Protein AF-A0A382KQ24-F1 (afdb_monomer)

Structure (mmCIF, N/CA/C/O backbone):
data_AF-A0A382KQ24-F1
#
_entry.id   AF-A0A382KQ24-F1
#
loop_
_atom_site.group_PDB
_atom_site.id
_atom_site.type_symbol
_atom_site.label_atom_id
_atom_site.label_alt_id
_atom_site.label_comp_id
_atom_site.label_asym_id
_atom_site.label_entity_id
_atom_site.label_seq_id
_atom_site.pdbx_PDB_ins_code
_atom_site.Cartn_x
_atom_site.Cartn_y
_atom_site.Cartn_z
_atom_site.occupancy
_atom_site.B_iso_or_equiv
_atom_site.auth_seq_id
_atom_site.auth_comp_id
_atom_site.auth_asym_id
_atom_site.auth_atom_id
_atom_site.pdbx_PDB_model_num
ATOM 1 N N . PRO A 1 1 ? -11.107 35.265 -24.678 1.00 58.62 1 PRO A N 1
ATOM 2 C CA . PRO A 1 1 ? -10.772 35.090 -23.239 1.00 58.62 1 PRO A CA 1
ATOM 3 C C . PRO A 1 1 ? -10.501 36.467 -22.625 1.00 58.62 1 PRO A C 1
ATOM 5 O O . PRO A 1 1 ? -10.054 37.358 -23.346 1.00 58.62 1 PRO A O 1
ATOM 8 N N . THR A 1 2 ? -10.841 36.656 -21.350 1.00 65.75 2 THR A N 1
ATOM 9 C CA . THR A 1 2 ? -10.793 37.958 -20.666 1.00 65.75 2 THR A CA 1
ATOM 10 C C . THR A 1 2 ? -10.089 37.822 -19.321 1.00 65.75 2 THR A C 1
ATOM 12 O O . THR A 1 2 ? -10.381 36.883 -18.582 1.00 65.75 2 THR A O 1
ATOM 15 N N . SER A 1 3 ? -9.205 38.760 -18.987 1.00 78.75 3 SER A N 1
ATOM 16 C CA . SER A 1 3 ? -8.550 38.836 -17.676 1.00 78.75 3 SER A CA 1
ATOM 17 C C . SER A 1 3 ? -8.818 40.196 -17.044 1.00 78.75 3 SER A C 1
ATOM 19 O O . SER A 1 3 ? -8.683 41.223 -17.707 1.00 78.75 3 SER A O 1
ATOM 21 N N . THR A 1 4 ? -9.192 40.208 -15.768 1.00 87.94 4 THR A N 1
ATOM 22 C CA . THR A 1 4 ? -9.383 41.440 -14.994 1.00 87.94 4 THR A CA 1
ATOM 23 C C . THR A 1 4 ? -8.067 41.818 -14.321 1.00 87.94 4 THR A C 1
ATOM 25 O O . THR A 1 4 ? -7.441 40.986 -13.667 1.00 87.94 4 THR A O 1
ATOM 28 N N . LEU A 1 5 ? -7.638 43.061 -14.512 1.00 88.69 5 LEU A N 1
ATOM 29 C CA . LEU A 1 5 ? -6.413 43.637 -13.972 1.00 88.69 5 LEU A CA 1
ATOM 30 C C . LEU A 1 5 ? -6.705 44.330 -12.641 1.00 88.69 5 LEU A C 1
ATOM 32 O O . LEU A 1 5 ? -7.705 45.039 -12.506 1.00 88.69 5 LEU A O 1
ATOM 36 N N . THR A 1 6 ? -5.787 44.186 -11.691 1.00 89.69 6 THR A N 1
ATOM 37 C CA . THR A 1 6 ? -5.736 45.022 -10.486 1.00 89.69 6 THR A CA 1
ATOM 38 C C . THR A 1 6 ? -4.812 46.216 -10.710 1.00 89.69 6 THR A C 1
ATOM 40 O O . THR A 1 6 ? -3.960 46.208 -11.602 1.00 89.69 6 THR A O 1
ATOM 43 N N . GLN A 1 7 ? -4.953 47.272 -9.917 1.00 92.06 7 GLN A N 1
ATOM 44 C CA . GLN A 1 7 ? -4.050 48.413 -9.973 1.00 92.06 7 GLN A CA 1
ATOM 45 C C . GLN A 1 7 ? -2.607 47.964 -9.678 1.00 92.06 7 GLN A C 1
ATOM 47 O O . GLN A 1 7 ? -2.323 47.339 -8.657 1.00 92.06 7 GLN A O 1
ATOM 52 N N . GLY A 1 8 ? -1.674 48.319 -10.562 1.00 90.38 8 GLY A N 1
ATOM 53 C CA . GLY A 1 8 ? -0.281 47.878 -10.504 1.00 90.38 8 GLY A CA 1
ATOM 54 C C . GLY A 1 8 ? 0.103 46.938 -11.646 1.00 90.38 8 GLY A C 1
ATOM 55 O O . GLY A 1 8 ? -0.524 46.919 -12.705 1.00 90.38 8 GLY A O 1
ATOM 56 N N . TRP A 1 9 ? 1.188 46.186 -11.457 1.00 89.44 9 TRP A N 1
ATOM 57 C CA . TRP A 1 9 ? 1.704 45.249 -12.457 1.00 89.44 9 TRP A CA 1
ATOM 58 C C . TRP A 1 9 ? 0.938 43.928 -12.440 1.00 89.44 9 TRP A C 1
ATOM 60 O O . TRP A 1 9 ? 0.860 43.268 -11.409 1.00 89.44 9 TRP A O 1
ATOM 70 N N . ASN A 1 10 ? 0.448 43.521 -13.609 1.00 89.06 10 ASN A N 1
ATOM 71 C CA . ASN A 1 10 ? -0.292 42.282 -13.813 1.00 89.06 10 ASN A CA 1
ATOM 72 C C . ASN A 1 10 ? 0.434 41.418 -14.840 1.00 89.06 10 ASN A C 1
ATOM 74 O O . ASN A 1 10 ? 0.777 41.906 -15.920 1.00 89.06 10 ASN A O 1
ATOM 78 N N . LEU A 1 11 ? 0.643 40.144 -14.509 1.00 87.94 11 LEU A N 1
ATOM 79 C CA . LEU A 1 11 ? 1.122 39.139 -15.452 1.00 87.94 11 LEU A CA 1
ATOM 80 C C . LEU A 1 11 ? -0.076 38.506 -16.145 1.00 87.94 11 LEU A C 1
ATOM 82 O O . LEU A 1 11 ? -0.930 37.907 -15.494 1.00 87.94 11 LEU A O 1
ATOM 86 N N . ILE A 1 12 ? -0.109 38.613 -17.466 1.00 84.00 12 ILE A N 1
ATOM 87 C CA . ILE A 1 12 ? -1.160 38.046 -18.298 1.00 84.00 12 ILE A CA 1
ATOM 88 C C . ILE A 1 12 ? -0.569 36.879 -19.070 1.00 84.00 12 ILE A C 1
ATOM 90 O O . ILE A 1 12 ? 0.352 37.044 -19.871 1.00 84.00 12 ILE A O 1
ATOM 94 N N . GLY A 1 13 ? -1.092 35.683 -18.804 1.00 71.31 13 GLY A N 1
ATOM 95 C CA . GLY A 1 13 ? -0.809 34.512 -19.625 1.00 71.31 13 GLY A CA 1
ATOM 96 C C . GLY A 1 13 ? -1.414 34.707 -21.010 1.00 71.31 13 GLY A C 1
ATOM 97 O O . GLY A 1 13 ? -2.554 35.157 -21.116 1.00 71.31 13 GLY A O 1
ATOM 98 N N . ASN A 1 14 ? -0.658 34.391 -22.062 1.00 66.62 14 ASN A N 1
ATOM 99 C CA . ASN A 1 14 ? -1.148 34.444 -23.434 1.00 66.62 14 ASN A CA 1
ATOM 100 C C . ASN A 1 14 ? -1.607 33.040 -23.872 1.00 66.62 14 ASN A C 1
ATOM 102 O O . ASN A 1 14 ? -0.752 32.206 -24.162 1.00 66.62 14 ASN A O 1
ATOM 106 N N . PRO A 1 15 ? -2.920 32.750 -23.945 1.00 54.88 15 PRO A N 1
ATOM 107 C CA . PRO A 1 15 ? -3.416 31.451 -24.386 1.00 54.88 15 PRO A CA 1
ATOM 108 C C . PRO A 1 15 ? -3.435 31.301 -25.920 1.00 54.88 15 PRO A C 1
ATOM 110 O O . PRO A 1 15 ? -4.036 30.362 -26.433 1.00 54.88 15 PRO A O 1
ATOM 113 N N . LEU A 1 16 ? -2.847 32.239 -26.672 1.00 61.38 16 LEU A N 1
ATOM 114 C CA . LEU A 1 16 ? -2.856 32.223 -28.134 1.00 61.38 16 LEU A CA 1
ATOM 115 C C . LEU A 1 16 ? -1.800 31.282 -28.716 1.00 61.38 16 LEU A C 1
ATOM 117 O O . LEU A 1 16 ? -0.652 31.262 -28.276 1.00 61.38 16 LEU A O 1
ATOM 121 N N . VAL A 1 17 ? -2.196 30.573 -29.775 1.00 60.62 17 VAL A N 1
ATOM 122 C CA . VAL A 1 17 ? -1.351 29.666 -30.573 1.00 60.62 17 VAL A CA 1
ATOM 123 C C . VAL A 1 17 ? -0.682 30.356 -31.771 1.00 60.62 17 VAL A C 1
ATOM 125 O O . VAL A 1 17 ? 0.106 29.738 -32.479 1.00 60.62 17 VAL A O 1
ATOM 128 N N . THR A 1 18 ? -0.957 31.647 -31.989 1.00 65.00 18 THR A N 1
ATOM 129 C CA . THR A 1 18 ? -0.321 32.482 -33.022 1.00 65.00 18 THR A CA 1
ATOM 130 C C . THR A 1 18 ? 0.122 33.831 -32.444 1.00 65.00 18 THR A C 1
ATOM 132 O O . THR A 1 18 ? -0.554 34.344 -31.547 1.00 65.00 18 THR A O 1
ATOM 135 N N . PRO A 1 19 ? 1.216 34.437 -32.948 1.00 73.44 19 PRO A N 1
ATOM 136 C CA . PRO A 1 19 ? 1.608 35.791 -32.567 1.00 73.44 19 PRO A CA 1
ATOM 137 C C . PRO A 1 19 ? 0.519 36.819 -32.893 1.00 73.44 19 PRO A C 1
ATOM 139 O O . PRO A 1 19 ? -0.165 36.694 -33.912 1.00 73.44 19 PRO A O 1
ATOM 142 N N . ILE A 1 20 ? 0.359 37.832 -32.040 1.00 77.81 20 ILE A N 1
ATOM 143 C CA . ILE A 1 20 ? -0.585 38.934 -32.274 1.00 77.81 20 ILE A CA 1
ATOM 144 C C . ILE A 1 20 ? 0.048 40.303 -32.034 1.00 77.81 20 ILE A C 1
ATOM 146 O O . ILE A 1 20 ? 0.852 40.502 -31.120 1.00 77.81 20 ILE A O 1
ATOM 150 N N . GLU A 1 21 ? -0.378 41.289 -32.821 1.00 82.75 21 GLU A N 1
ATOM 151 C CA . GLU A 1 21 ? -0.028 42.687 -32.580 1.00 82.75 21 GLU A CA 1
ATOM 152 C C . GLU A 1 21 ? -0.764 43.222 -31.347 1.00 82.75 21 GLU A C 1
ATOM 154 O O . GLU A 1 21 ? -1.967 43.010 -31.187 1.00 82.75 21 GLU A O 1
ATOM 159 N N . ILE A 1 22 ? -0.085 44.007 -30.511 1.00 82.50 22 ILE A N 1
ATOM 160 C CA . ILE A 1 22 ? -0.673 44.563 -29.278 1.00 82.50 22 ILE A CA 1
ATOM 161 C C . ILE A 1 22 ? -1.909 45.428 -29.552 1.00 82.50 22 ILE A C 1
ATOM 163 O O . ILE A 1 22 ? -2.849 45.446 -28.762 1.00 82.50 22 ILE A O 1
ATOM 167 N N . ASN A 1 23 ? -1.954 46.112 -30.696 1.00 82.00 23 ASN A N 1
ATOM 168 C CA . ASN A 1 23 ? -3.099 46.944 -31.069 1.00 82.00 23 ASN A CA 1
ATOM 169 C C . ASN A 1 23 ? -4.374 46.135 -31.377 1.00 82.00 23 ASN A C 1
ATOM 171 O O . ASN A 1 23 ? -5.440 46.733 -31.500 1.00 82.00 23 ASN A O 1
ATOM 175 N N . SER A 1 24 ? -4.282 44.805 -31.489 1.00 80.75 24 SER A N 1
ATOM 176 C CA . SER A 1 24 ? -5.444 43.914 -31.616 1.00 80.75 24 SER A CA 1
ATOM 177 C C . SER A 1 24 ? -6.127 43.606 -30.275 1.00 80.75 24 SER A C 1
ATOM 179 O O . SER A 1 24 ? -7.242 43.082 -30.259 1.00 80.75 24 SER A O 1
ATOM 181 N N . LEU A 1 25 ? -5.484 43.953 -29.153 1.00 85.50 25 LEU A N 1
ATOM 182 C CA . LEU A 1 25 ? -6.036 43.788 -27.812 1.00 85.50 25 LEU A CA 1
ATOM 183 C C . LEU A 1 25 ? -7.123 44.832 -27.543 1.00 85.50 25 LEU A C 1
ATOM 185 O O . LEU A 1 25 ? -6.982 46.016 -27.863 1.00 85.50 25 LEU A O 1
ATOM 189 N N . ILE A 1 26 ? -8.197 44.380 -26.903 1.00 88.69 26 ILE A N 1
ATOM 190 C CA . ILE A 1 26 ? -9.350 45.190 -26.528 1.00 88.69 26 ILE A CA 1
ATOM 191 C C . ILE A 1 26 ? -9.320 45.388 -25.015 1.00 88.69 26 ILE A C 1
ATOM 193 O O . ILE A 1 26 ? -9.392 44.421 -24.250 1.00 88.69 26 ILE A O 1
ATOM 197 N N . ILE A 1 27 ? -9.255 46.650 -24.595 1.00 90.19 27 ILE A N 1
ATOM 198 C CA . ILE A 1 27 ? -9.293 47.053 -23.190 1.00 90.19 27 ILE A CA 1
ATOM 199 C C . ILE A 1 27 ? -10.706 47.509 -22.846 1.00 90.19 27 ILE A C 1
ATOM 201 O O . ILE A 1 27 ? -11.262 48.373 -23.527 1.00 90.19 27 ILE A O 1
ATOM 205 N N . ARG A 1 28 ? -11.290 46.950 -21.786 1.00 91.44 28 ARG A N 1
ATOM 206 C CA . ARG A 1 28 ? -12.588 47.369 -21.259 1.00 91.44 28 ARG A CA 1
ATOM 207 C C . ARG A 1 28 ? -12.410 48.038 -19.901 1.00 91.44 28 ARG A C 1
ATOM 209 O O . ARG A 1 28 ? -11.874 47.434 -18.981 1.00 91.44 28 ARG A O 1
ATOM 216 N N . TYR A 1 29 ? -12.865 49.281 -19.781 1.00 90.38 29 TYR A N 1
ATOM 217 C CA . TYR A 1 29 ? -12.853 50.037 -18.526 1.00 90.38 29 TYR A CA 1
ATOM 218 C C . TYR A 1 29 ? -14.052 50.986 -18.485 1.00 90.38 29 TYR A C 1
ATOM 220 O O . TYR A 1 29 ? -14.336 51.654 -19.479 1.00 90.38 29 TYR A O 1
ATOM 228 N N . ASP A 1 30 ? -14.774 51.013 -17.361 1.00 88.69 30 ASP A N 1
ATOM 229 C CA . ASP A 1 30 ? -15.980 51.836 -17.156 1.00 88.69 30 ASP A CA 1
ATOM 230 C C . ASP A 1 30 ? -17.008 51.712 -18.306 1.00 88.69 30 ASP A C 1
ATOM 232 O O . ASP A 1 30 ? -17.470 52.688 -18.897 1.00 88.69 30 ASP A O 1
ATOM 236 N N . ASN A 1 31 ? -17.316 50.467 -18.695 1.00 84.31 31 ASN A N 1
ATOM 237 C CA . ASN A 1 31 ? -18.192 50.106 -19.821 1.00 84.31 31 ASN A CA 1
ATOM 238 C C . ASN A 1 31 ? -17.765 50.620 -21.215 1.00 84.31 31 ASN A C 1
ATOM 240 O O . ASN A 1 31 ? -18.529 50.476 -22.175 1.00 84.31 31 ASN A O 1
ATOM 244 N N . MET A 1 32 ? -16.560 51.170 -21.369 1.00 86.81 32 MET A N 1
ATOM 245 C CA . MET A 1 32 ? -15.999 51.545 -22.669 1.00 86.81 32 MET A CA 1
ATOM 246 C C . MET A 1 32 ? -15.099 50.440 -23.216 1.00 86.81 32 MET A C 1
ATOM 248 O O . MET A 1 32 ? -14.331 49.849 -22.464 1.00 86.81 32 MET A O 1
ATOM 252 N N . TYR A 1 33 ? -15.155 50.209 -24.529 1.00 89.56 33 TYR A N 1
ATOM 253 C CA . TYR A 1 33 ? -14.202 49.366 -25.254 1.00 89.56 33 TYR A CA 1
ATOM 254 C C . TYR A 1 33 ? -13.193 50.262 -25.965 1.00 89.56 33 TYR A C 1
ATOM 256 O O . TYR A 1 33 ? -13.582 51.126 -26.751 1.00 89.56 33 TYR A O 1
ATOM 264 N N . LEU A 1 34 ? -11.914 50.061 -25.674 1.00 88.69 34 LEU A N 1
ATOM 265 C CA . LEU A 1 34 ? -10.810 50.894 -26.128 1.00 88.69 34 LEU A CA 1
ATOM 266 C C . LEU A 1 34 ? -9.775 50.030 -26.844 1.00 88.69 34 LEU A C 1
ATOM 268 O O . LEU A 1 34 ? -9.496 48.902 -26.428 1.00 88.69 34 LEU A O 1
ATOM 272 N N . SER A 1 35 ? -9.161 50.580 -27.890 1.00 89.44 35 SER A N 1
ATOM 273 C CA . SER A 1 35 ? -7.909 50.021 -28.399 1.00 89.44 35 SER A CA 1
ATOM 274 C C . SER A 1 35 ? -6.790 50.205 -27.371 1.00 89.44 35 SER A C 1
ATOM 276 O O . SER A 1 35 ? -6.832 51.130 -26.551 1.00 89.44 35 SER A O 1
ATOM 278 N N . TRP A 1 36 ? -5.749 49.370 -27.449 1.00 88.81 36 TRP A N 1
ATOM 279 C CA . TRP A 1 36 ? -4.569 49.497 -26.585 1.00 88.81 36 TRP A CA 1
ATOM 280 C C . TRP A 1 36 ? -4.033 50.934 -26.535 1.00 88.81 36 TRP A C 1
ATOM 282 O O . TRP A 1 36 ? -3.805 51.488 -25.463 1.00 88.81 36 TRP A O 1
ATOM 292 N N . ARG A 1 37 ? -3.912 51.569 -27.706 1.00 88.06 37 ARG A N 1
ATOM 293 C CA . ARG A 1 37 ? -3.367 52.921 -27.842 1.00 88.06 37 ARG A CA 1
ATOM 294 C C . ARG A 1 37 ? -4.251 54.003 -27.221 1.00 88.06 37 ARG A C 1
ATOM 296 O O . ARG A 1 37 ? -3.740 54.977 -26.675 1.00 88.06 37 ARG A O 1
ATOM 303 N N . GLU A 1 38 ? -5.571 53.868 -27.306 1.00 89.56 38 GLU A N 1
ATOM 304 C CA . GLU A 1 38 ? -6.491 54.805 -26.649 1.00 89.56 38 GLU A CA 1
ATOM 305 C C . GLU A 1 38 ? -6.408 54.668 -25.127 1.00 89.56 38 GLU A C 1
ATOM 307 O O . GLU A 1 38 ? -6.327 55.675 -24.418 1.00 89.56 38 GLU A O 1
ATOM 312 N N . ALA A 1 39 ? -6.355 53.426 -24.639 1.00 89.25 39 ALA A N 1
ATOM 313 C CA . ALA A 1 39 ? -6.216 53.125 -23.223 1.00 89.25 39 ALA A CA 1
ATOM 314 C C . ALA A 1 39 ? -4.863 53.590 -22.655 1.00 89.25 39 ALA A C 1
ATOM 316 O O . ALA A 1 39 ? -4.829 54.080 -21.527 1.00 89.25 39 ALA A O 1
ATOM 317 N N . SER A 1 40 ? -3.768 53.504 -23.417 1.00 91.12 40 SER A N 1
ATOM 318 C CA . SER A 1 40 ? -2.445 53.943 -22.964 1.00 91.12 40 SER A CA 1
ATOM 319 C C . SER A 1 40 ? -2.171 55.429 -23.181 1.00 91.12 40 SER A C 1
ATOM 321 O O . SER A 1 40 ? -1.941 56.170 -22.227 1.00 91.12 40 SER A O 1
ATOM 323 N N . ASP A 1 41 ? -2.191 55.885 -24.433 1.00 84.50 41 ASP A N 1
ATOM 324 C CA . ASP A 1 41 ? -1.612 57.172 -24.827 1.00 84.50 41 ASP A CA 1
ATOM 325 C C . ASP A 1 41 ? -2.569 58.331 -24.541 1.00 84.50 41 ASP A C 1
ATOM 327 O O . ASP A 1 41 ? -2.134 59.458 -24.303 1.00 84.50 41 ASP A O 1
ATOM 331 N N . SER A 1 42 ? -3.876 58.063 -24.608 1.00 83.44 42 SER A N 1
ATOM 332 C CA . SER A 1 42 ? -4.910 59.101 -24.531 1.00 83.44 42 SER A CA 1
ATOM 333 C C . SER A 1 42 ? -5.563 59.186 -23.156 1.00 83.44 42 SER A C 1
ATOM 335 O O . SER A 1 42 ? -5.866 60.287 -22.699 1.00 83.44 42 SER A O 1
ATOM 337 N N . LEU A 1 43 ? -5.784 58.043 -22.500 1.00 86.62 43 LEU A N 1
ATOM 338 C CA . LEU A 1 43 ? -6.533 57.970 -21.243 1.00 86.62 43 LEU A CA 1
ATOM 339 C C . LEU A 1 43 ? -5.686 57.550 -20.034 1.00 86.62 43 LEU A C 1
ATOM 341 O O . LEU A 1 43 ? -6.138 57.732 -18.907 1.00 86.62 43 LEU A O 1
ATOM 345 N N . GLY A 1 44 ? -4.467 57.039 -20.241 1.00 90.25 44 GLY A N 1
ATOM 346 C CA . GLY A 1 44 ? -3.559 56.663 -19.152 1.00 90.25 44 GLY A CA 1
ATOM 347 C C . GLY A 1 44 ? -4.111 55.564 -18.238 1.00 90.25 44 GLY A C 1
ATOM 348 O O . GLY A 1 44 ? -3.841 55.570 -17.042 1.00 90.25 44 GLY A O 1
ATOM 349 N N . ILE A 1 45 ? -4.912 54.651 -18.787 1.00 92.31 45 ILE A N 1
ATOM 350 C CA . ILE A 1 45 ? -5.543 53.539 -18.064 1.00 92.31 45 ILE A CA 1
ATOM 351 C C . ILE A 1 45 ? -4.542 52.394 -17.873 1.00 92.31 45 ILE A C 1
ATOM 353 O O . ILE A 1 45 ? -4.502 51.781 -16.808 1.00 92.31 45 ILE A O 1
ATOM 357 N N . ILE A 1 46 ? -3.683 52.156 -18.869 1.00 93.25 46 ILE A N 1
ATOM 358 C CA . ILE A 1 46 ? -2.626 51.135 -18.841 1.00 93.25 46 ILE A CA 1
ATOM 359 C C . ILE A 1 46 ? -1.271 51.699 -19.286 1.00 93.25 46 ILE A C 1
ATOM 361 O O . ILE A 1 46 ? -1.193 52.761 -19.907 1.00 93.25 46 ILE A O 1
ATOM 365 N N . SER A 1 47 ? -0.183 50.982 -18.993 1.00 91.75 47 SER A N 1
ATOM 366 C CA . SER A 1 47 ? 1.151 51.304 -19.514 1.00 91.75 47 SER A CA 1
ATOM 367 C C . SER A 1 47 ? 1.210 51.221 -21.046 1.00 91.75 47 SER A C 1
ATOM 369 O O . SER A 1 47 ? 0.666 50.277 -21.617 1.00 91.75 47 SER A O 1
ATOM 371 N N . PRO A 1 48 ? 1.947 52.126 -21.717 1.00 86.62 48 PRO A N 1
ATOM 372 C CA . PRO A 1 48 ? 2.015 52.179 -23.180 1.00 86.62 48 PRO A CA 1
ATOM 373 C C . PRO A 1 48 ? 2.686 50.974 -23.824 1.00 86.62 48 PRO A C 1
ATOM 375 O O . PRO A 1 48 ? 2.321 50.592 -24.934 1.00 86.62 48 PRO A O 1
ATOM 378 N N . THR A 1 49 ? 3.637 50.349 -23.137 1.00 88.50 49 THR A N 1
ATOM 379 C CA . THR A 1 49 ? 4.367 49.199 -23.667 1.00 88.50 49 THR A CA 1
ATOM 380 C C . THR A 1 49 ? 4.288 48.050 -22.668 1.00 88.50 49 THR A C 1
ATOM 382 O O . THR A 1 49 ? 4.718 48.236 -21.526 1.00 88.50 49 THR A O 1
ATOM 385 N N . PRO A 1 50 ? 3.740 46.886 -23.056 1.00 88.75 50 PRO A N 1
ATOM 386 C CA . PRO A 1 50 ? 3.813 45.698 -22.228 1.00 88.75 50 PRO A CA 1
ATOM 387 C C . PRO A 1 50 ? 5.244 45.167 -22.204 1.00 88.75 50 PRO A C 1
ATOM 389 O O . PRO A 1 50 ? 6.030 45.388 -23.131 1.00 88.75 50 PRO A O 1
ATOM 392 N N . ILE A 1 51 ? 5.575 44.467 -21.128 1.00 89.69 51 ILE A N 1
ATOM 393 C CA . ILE A 1 51 ? 6.919 43.963 -20.871 1.00 89.69 51 ILE A CA 1
ATOM 394 C C . ILE A 1 51 ? 6.926 42.444 -21.011 1.00 89.69 51 ILE A C 1
ATOM 396 O O . ILE A 1 51 ? 6.149 41.751 -20.357 1.00 89.69 51 ILE A O 1
ATOM 400 N N . ILE A 1 52 ? 7.841 41.928 -21.824 1.00 87.06 52 ILE A N 1
ATOM 401 C CA . ILE A 1 52 ? 8.118 40.492 -21.952 1.00 87.06 52 ILE A CA 1
ATOM 402 C C . ILE A 1 52 ? 9.496 40.170 -21.370 1.00 87.06 52 ILE A C 1
ATOM 404 O O . ILE A 1 52 ? 10.291 41.074 -21.096 1.00 87.06 52 ILE A O 1
ATOM 408 N N . TYR A 1 53 ? 9.781 38.886 -21.159 1.00 81.19 53 TYR A N 1
ATOM 409 C CA . TYR A 1 53 ? 11.139 38.424 -20.881 1.00 81.19 53 TYR A CA 1
ATOM 410 C C . TYR A 1 53 ? 11.788 37.951 -22.182 1.00 81.19 53 TYR A C 1
ATOM 412 O O . TYR A 1 53 ? 11.273 37.050 -22.840 1.00 81.19 53 TYR A O 1
ATOM 420 N N . ASP A 1 54 ? 12.898 38.579 -22.555 1.00 82.00 54 ASP A N 1
ATOM 421 C CA . ASP A 1 54 ? 13.688 38.204 -23.719 1.00 82.00 54 ASP A CA 1
ATOM 422 C C . ASP A 1 54 ? 14.835 37.288 -23.281 1.00 82.00 54 ASP A C 1
ATOM 424 O O . ASP A 1 54 ? 15.793 37.726 -22.636 1.00 82.00 54 ASP A O 1
ATOM 428 N N . ASN A 1 55 ? 14.712 36.006 -23.632 1.00 73.94 55 ASN A N 1
ATOM 429 C CA . ASN A 1 55 ? 15.692 34.972 -23.305 1.00 73.94 55 ASN A CA 1
ATOM 430 C C . ASN A 1 55 ? 17.038 35.187 -24.011 1.00 73.94 55 ASN A C 1
ATOM 432 O O . ASN A 1 55 ? 18.062 34.766 -23.478 1.00 73.94 55 ASN A O 1
ATOM 436 N N . GLU A 1 56 ? 17.063 35.838 -25.179 1.00 80.25 56 GLU A N 1
ATOM 437 C CA . GLU A 1 56 ? 18.306 36.070 -25.921 1.00 80.25 56 GLU A CA 1
ATOM 438 C C . GLU A 1 56 ? 19.144 37.170 -25.266 1.00 80.25 56 GLU A C 1
ATOM 440 O O . GLU A 1 56 ? 20.366 37.053 -25.157 1.00 80.25 56 GLU A O 1
ATOM 445 N N . ASN A 1 57 ? 18.485 38.223 -24.780 1.00 77.81 57 ASN A N 1
ATOM 446 C CA . ASN A 1 57 ? 19.142 39.346 -24.111 1.00 77.81 57 ASN A CA 1
ATOM 447 C C . ASN A 1 57 ? 19.192 39.207 -22.576 1.00 77.81 57 ASN A C 1
ATOM 449 O O . ASN A 1 57 ? 19.829 40.025 -21.908 1.00 77.81 57 ASN A O 1
ATOM 453 N N . GLY A 1 58 ? 18.548 38.179 -22.010 1.00 76.62 58 GLY A N 1
ATOM 454 C CA . GLY A 1 58 ? 18.543 37.871 -20.577 1.00 76.62 58 GLY A CA 1
ATOM 455 C C . GLY A 1 58 ? 17.870 38.944 -19.719 1.00 76.62 58 GLY A C 1
ATOM 456 O O . GLY A 1 58 ? 18.328 39.225 -18.609 1.00 76.62 58 GLY A O 1
ATOM 457 N N . GLY A 1 59 ? 16.815 39.589 -20.225 1.00 79.06 59 GLY A N 1
ATOM 458 C CA . GLY A 1 59 ? 16.222 40.747 -19.560 1.00 79.06 59 GLY A CA 1
ATOM 459 C C . GLY A 1 59 ? 14.806 41.099 -20.003 1.00 79.06 59 GLY A C 1
ATOM 460 O O . GLY A 1 59 ? 14.267 40.566 -20.968 1.00 79.06 59 GLY A O 1
ATOM 461 N N . HIS A 1 60 ? 14.197 42.027 -19.266 1.00 84.31 60 HIS A N 1
ATOM 462 C CA . HIS A 1 60 ? 12.861 42.530 -19.560 1.00 84.31 60 HIS A CA 1
ATOM 463 C C . HIS A 1 60 ? 12.903 43.639 -20.610 1.00 84.31 60 HIS A C 1
ATOM 465 O O . HIS A 1 60 ? 13.581 44.651 -20.417 1.00 84.31 60 HIS A O 1
ATOM 471 N N . ILE A 1 61 ? 12.143 43.466 -21.691 1.00 87.12 61 ILE A N 1
ATOM 472 C CA . ILE A 1 61 ? 12.059 44.434 -22.788 1.00 87.12 61 ILE A CA 1
ATOM 473 C C . ILE A 1 61 ? 10.607 44.795 -23.091 1.00 87.12 61 ILE A C 1
ATOM 475 O O . ILE A 1 61 ? 9.685 44.025 -22.821 1.00 87.12 61 ILE A O 1
ATOM 479 N N . GLY A 1 62 ? 10.408 45.981 -23.662 1.00 86.56 62 GLY A N 1
ATOM 480 C CA . GLY A 1 62 ? 9.111 46.378 -24.196 1.00 86.56 62 GLY A CA 1
ATOM 481 C C . GLY A 1 62 ? 8.810 45.659 -25.511 1.00 86.56 62 GLY A C 1
ATOM 482 O O . GLY A 1 62 ? 9.689 45.568 -26.367 1.00 86.56 62 GLY A O 1
ATOM 483 N N . ALA A 1 63 ? 7.577 45.186 -25.679 1.00 84.44 63 ALA A N 1
ATOM 484 C CA . ALA A 1 63 ? 7.135 44.486 -26.883 1.00 84.44 63 ALA A CA 1
ATOM 485 C C . ALA A 1 63 ? 6.156 45.329 -27.717 1.00 84.44 63 ALA A C 1
ATOM 487 O O . ALA A 1 63 ? 5.378 46.108 -27.168 1.00 84.44 63 ALA A O 1
ATOM 488 N N . SER A 1 64 ? 6.187 45.157 -29.044 1.00 81.81 64 SER A N 1
ATOM 489 C CA . SER A 1 64 ? 5.159 45.636 -29.991 1.00 81.81 64 SER A CA 1
ATOM 490 C C . SER A 1 64 ? 4.249 44.504 -30.506 1.00 81.81 64 SER A C 1
ATOM 492 O O . SER A 1 64 ? 3.175 44.764 -31.050 1.00 81.81 64 SER A O 1
ATOM 494 N N . GLU A 1 65 ? 4.671 43.257 -30.302 1.00 83.56 65 GLU A N 1
ATOM 495 C CA . GLU A 1 65 ? 4.020 42.020 -30.731 1.00 83.56 65 GLU A CA 1
ATOM 496 C C . GLU A 1 65 ? 4.170 40.977 -29.618 1.00 83.56 65 GLU A C 1
ATOM 498 O O . GLU A 1 65 ? 5.195 40.936 -28.934 1.00 83.56 65 GLU A O 1
ATOM 503 N N . LEU A 1 66 ? 3.140 40.161 -29.409 1.00 81.94 66 LEU A N 1
ATOM 504 C CA . LEU A 1 66 ? 3.122 39.118 -28.390 1.00 81.94 66 LEU A CA 1
ATOM 505 C C . LEU A 1 66 ? 3.230 37.756 -29.068 1.00 81.94 66 LEU A C 1
ATOM 507 O O . LEU A 1 66 ? 2.362 37.394 -29.860 1.00 81.94 66 LEU A O 1
ATOM 511 N N . SER A 1 67 ? 4.287 37.007 -28.748 1.00 74.88 67 SER A N 1
ATOM 512 C CA . SER A 1 67 ? 4.486 35.652 -29.272 1.00 74.88 67 SER A CA 1
ATOM 513 C C . SER A 1 67 ? 3.423 34.689 -28.743 1.00 74.88 67 SER A C 1
ATOM 515 O O . SER A 1 67 ? 2.895 34.868 -27.639 1.00 74.88 67 SER A O 1
ATOM 517 N N . ALA A 1 68 ? 3.143 33.642 -29.519 1.00 70.31 68 ALA A N 1
ATOM 518 C CA . ALA A 1 68 ? 2.289 32.544 -29.094 1.00 70.31 68 ALA A CA 1
ATOM 519 C C . ALA A 1 68 ? 2.804 31.948 -27.772 1.00 70.31 68 ALA A C 1
ATOM 521 O O . ALA A 1 68 ? 4.011 31.785 -27.585 1.00 70.31 68 ALA A O 1
ATOM 522 N N . VAL A 1 69 ? 1.886 31.629 -26.856 1.00 65.81 69 VAL A N 1
ATOM 523 C CA . VAL A 1 69 ? 2.162 30.950 -25.573 1.00 65.81 69 VAL A CA 1
ATOM 524 C C . VAL A 1 69 ? 3.051 31.742 -24.583 1.00 65.81 69 VAL A C 1
ATOM 526 O O . VAL A 1 69 ? 3.277 31.305 -23.456 1.00 65.81 69 VAL A O 1
ATOM 529 N N . ALA A 1 70 ? 3.526 32.943 -24.937 1.00 73.06 70 ALA A N 1
ATOM 530 C CA . ALA A 1 70 ? 4.365 33.777 -24.073 1.00 73.06 70 ALA A CA 1
ATOM 531 C C . ALA A 1 70 ? 3.535 34.817 -23.302 1.00 73.06 70 ALA A C 1
ATOM 533 O O . ALA A 1 70 ? 2.869 35.663 -23.899 1.00 73.06 70 ALA A O 1
ATOM 534 N N . GLY A 1 71 ? 3.592 34.777 -21.968 1.00 81.06 71 GLY A N 1
ATOM 535 C CA . GLY A 1 71 ? 2.948 35.780 -21.116 1.00 81.06 71 GLY A CA 1
ATOM 536 C C . GLY A 1 71 ? 3.626 37.153 -21.181 1.00 81.06 71 GLY A C 1
ATOM 537 O O . GLY A 1 71 ? 4.799 37.274 -21.536 1.00 81.06 71 GLY A O 1
ATOM 538 N N . PHE A 1 72 ? 2.893 38.197 -20.801 1.00 87.81 72 PHE A N 1
ATOM 539 C CA . PHE A 1 72 ? 3.399 39.570 -20.763 1.00 87.81 72 PHE A CA 1
ATOM 540 C C . PHE A 1 72 ? 2.911 40.317 -19.523 1.00 87.81 72 PHE A C 1
ATOM 542 O O . PHE A 1 72 ? 1.846 40.039 -18.975 1.00 87.81 72 PHE A O 1
ATOM 549 N N . TRP A 1 73 ? 3.700 41.293 -19.089 1.00 88.81 73 TRP A N 1
ATOM 550 C CA . TRP A 1 73 ? 3.367 42.187 -17.992 1.00 88.81 73 TRP A CA 1
ATOM 551 C C . TRP A 1 73 ? 2.761 43.484 -18.514 1.00 88.81 73 TRP A C 1
ATOM 553 O O . TRP A 1 73 ? 3.300 44.114 -19.427 1.00 88.81 73 TRP A O 1
ATOM 563 N N . VAL A 1 74 ? 1.677 43.928 -17.886 1.00 91.94 74 VAL A N 1
ATOM 564 C CA . VAL A 1 74 ? 1.057 45.234 -18.133 1.00 91.94 74 VAL A CA 1
ATOM 565 C C . VAL A 1 74 ? 0.776 45.927 -16.805 1.00 91.94 74 VAL A C 1
ATOM 567 O O . VAL A 1 74 ? 0.325 45.296 -15.848 1.00 91.94 74 VAL A O 1
ATOM 570 N N . HIS A 1 75 ? 1.058 47.227 -16.724 1.00 90.75 75 HIS A N 1
ATOM 571 C CA . HIS A 1 75 ? 0.686 48.020 -15.558 1.00 90.75 75 HIS A CA 1
ATOM 572 C C . HIS A 1 75 ? -0.694 48.636 -15.775 1.00 90.75 75 HIS A C 1
ATOM 574 O O . HIS A 1 75 ? -0.879 49.381 -16.738 1.00 90.75 75 HIS A O 1
ATOM 580 N N . SER A 1 76 ? -1.629 48.391 -14.862 1.00 93.56 76 SER A N 1
ATOM 581 C CA . SER A 1 76 ? -2.914 49.087 -14.814 1.00 93.56 76 SER A CA 1
ATOM 582 C C . SER A 1 76 ? -2.860 50.238 -13.813 1.00 93.56 76 SER A C 1
ATOM 584 O O . SER A 1 76 ? -2.383 50.077 -12.690 1.00 93.56 76 SER A O 1
ATOM 586 N N . PHE A 1 77 ? -3.334 51.420 -14.199 1.00 92.38 77 PHE A N 1
ATOM 587 C CA . PHE A 1 77 ? -3.425 52.572 -13.294 1.00 92.38 77 PHE A CA 1
ATOM 588 C C . PHE A 1 77 ? -4.704 52.566 -12.446 1.00 92.38 77 PHE A C 1
ATOM 590 O O . PHE A 1 77 ? -4.800 53.349 -11.499 1.00 92.38 77 PHE A O 1
ATOM 597 N N . TYR A 1 78 ? -5.639 51.661 -12.745 1.00 91.81 78 TYR A N 1
ATOM 598 C CA . TYR A 1 78 ? -6.931 51.514 -12.078 1.00 91.81 78 TYR A CA 1
ATOM 599 C C . TYR A 1 78 ? -7.256 50.035 -11.839 1.00 91.81 78 TYR A C 1
ATOM 601 O O . TYR A 1 78 ? -6.747 49.161 -12.543 1.00 91.81 78 TYR A O 1
ATOM 609 N N . ASP A 1 79 ? -8.104 49.763 -10.853 1.00 89.44 79 ASP A N 1
ATOM 610 C CA . ASP A 1 79 ? -8.738 48.453 -10.695 1.00 89.44 79 ASP A CA 1
ATOM 611 C C . ASP A 1 79 ? -9.861 48.270 -11.729 1.00 89.44 79 ASP A C 1
ATOM 613 O O . ASP A 1 79 ? -10.297 49.233 -12.366 1.00 89.44 79 ASP A O 1
ATOM 617 N N . ASP A 1 80 ? -10.324 47.031 -11.898 1.00 88.12 80 ASP A N 1
ATOM 618 C CA . ASP A 1 80 ? -11.449 46.663 -12.770 1.00 88.12 80 ASP A CA 1
ATOM 619 C C . ASP A 1 80 ? -11.242 47.002 -14.261 1.00 88.12 80 ASP A C 1
ATOM 621 O O . ASP A 1 80 ? -12.194 47.198 -15.023 1.00 88.12 80 ASP A O 1
ATOM 625 N N . VAL A 1 81 ? -9.983 47.052 -14.706 1.00 89.62 81 VAL A N 1
ATOM 626 C CA . VAL A 1 81 ? -9.641 47.110 -16.132 1.00 89.62 81 VAL A CA 1
ATOM 627 C C . VAL A 1 81 ? -9.618 45.690 -16.665 1.00 89.62 81 VAL A C 1
ATOM 629 O O . VAL A 1 81 ? -8.908 44.844 -16.140 1.00 89.62 81 VAL A O 1
ATOM 632 N N . GLU A 1 82 ? -10.346 45.405 -17.731 1.00 90.06 82 GLU A N 1
ATOM 633 C CA . GLU A 1 82 ? -10.299 44.096 -18.369 1.00 90.06 82 GLU A CA 1
ATOM 634 C C . GLU A 1 82 ? -9.515 44.143 -19.670 1.00 90.06 82 GLU A C 1
ATOM 636 O O . GLU A 1 82 ? -9.702 45.027 -20.507 1.00 90.06 82 GLU A O 1
ATOM 641 N N . ILE A 1 83 ? -8.666 43.142 -19.859 1.00 86.06 83 ILE A N 1
ATOM 642 C CA . ILE A 1 83 ? -7.970 42.892 -21.110 1.00 86.06 83 ILE A CA 1
ATOM 643 C C . ILE A 1 83 ? -8.594 41.687 -21.799 1.00 86.06 83 ILE A C 1
ATOM 645 O O . ILE A 1 83 ? -8.833 40.640 -21.195 1.00 86.06 83 ILE A O 1
ATOM 649 N N . SER A 1 84 ? -8.878 41.844 -23.083 1.00 81.88 84 SER A N 1
ATOM 650 C CA . SER A 1 84 ? -9.473 40.803 -23.904 1.00 81.88 84 SER A CA 1
ATOM 651 C C . SER A 1 84 ? -8.872 40.818 -25.296 1.00 81.88 84 SER A C 1
ATOM 653 O O . SER A 1 84 ? -8.337 41.823 -25.759 1.00 81.88 84 SER A O 1
ATOM 655 N N . PHE A 1 85 ? -8.968 39.690 -25.977 1.00 75.75 85 PHE A N 1
ATOM 656 C CA . PHE A 1 85 ? -8.617 39.585 -27.381 1.00 75.75 85 PHE A CA 1
ATOM 657 C C . PHE A 1 85 ? -9.653 38.725 -28.086 1.00 75.75 85 PHE A C 1
ATOM 659 O O . PHE A 1 85 ? -10.258 37.827 -27.485 1.00 75.75 85 PHE A O 1
ATOM 666 N N . ILE A 1 86 ? -9.859 39.014 -29.364 1.00 65.50 86 ILE A N 1
ATOM 667 C CA . ILE A 1 86 ? -10.661 38.166 -30.236 1.00 65.50 86 ILE A CA 1
ATOM 668 C C . ILE A 1 86 ? -9.741 37.013 -30.648 1.00 65.50 86 ILE A C 1
ATOM 670 O O . ILE A 1 86 ? -8.704 37.286 -31.253 1.00 65.50 86 ILE A O 1
ATOM 674 N N . PRO A 1 87 ? -10.053 35.749 -30.308 1.00 52.97 87 PRO A N 1
ATOM 675 C CA . PRO A 1 87 ? -9.298 34.632 -30.847 1.00 52.97 87 PRO A CA 1
ATOM 676 C C . PRO A 1 87 ? -9.431 34.693 -32.368 1.00 52.97 87 PRO A C 1
ATOM 678 O O . PRO A 1 87 ? -10.545 34.650 -32.894 1.00 52.97 87 PRO A O 1
ATOM 681 N N . SER A 1 88 ? -8.319 34.844 -33.080 1.00 44.78 88 SER A N 1
ATOM 682 C CA . SER A 1 88 ? -8.314 34.687 -34.527 1.00 44.78 88 SER A CA 1
ATOM 683 C C . SER A 1 88 ? -8.510 33.206 -34.831 1.00 44.78 88 SER A C 1
ATOM 685 O O . SER A 1 88 ? -7.544 32.456 -34.933 1.00 44.78 88 SER A O 1
ATOM 687 N N . ASN A 1 89 ? -9.767 32.781 -34.943 1.00 41.44 89 ASN A N 1
ATOM 688 C CA . ASN A 1 89 ? -10.078 31.560 -35.668 1.00 41.44 89 ASN A CA 1
ATOM 689 C C . ASN A 1 89 ? -9.776 31.840 -37.149 1.00 41.44 89 ASN A C 1
ATOM 691 O O . ASN A 1 89 ? -10.279 32.844 -37.672 1.00 41.44 89 ASN A O 1
ATOM 695 N N . PRO A 1 90 ? -8.990 31.008 -37.854 1.00 38.41 90 PRO A N 1
ATOM 696 C CA . PRO A 1 90 ? -9.112 30.968 -39.303 1.00 38.41 90 PRO A CA 1
ATOM 697 C C . PRO A 1 90 ? -10.593 30.705 -39.624 1.00 38.41 90 PRO A C 1
ATOM 699 O O . PRO A 1 90 ? -11.263 29.936 -38.939 1.00 38.41 90 PRO A O 1
ATOM 702 N N . SER A 1 91 ? -11.120 31.473 -40.572 1.00 36.22 91 SER A N 1
ATOM 703 C CA . SER A 1 91 ? -12.538 31.566 -40.935 1.00 36.22 91 SER A CA 1
ATOM 704 C C . SER A 1 91 ? -13.284 30.230 -40.973 1.00 36.22 91 SER A C 1
ATOM 706 O O . SER A 1 91 ? -12.738 29.245 -41.456 1.00 36.22 91 SER A O 1
ATOM 708 N N . GLU A 1 92 ? -14.556 30.263 -40.559 1.00 44.22 92 GLU A N 1
ATOM 709 C CA . GLU A 1 92 ? -15.549 29.190 -40.705 1.00 44.22 92 GLU A CA 1
ATOM 710 C C . GLU A 1 92 ? -15.541 28.569 -42.117 1.00 44.22 92 GLU A C 1
ATOM 712 O O . GLU A 1 92 ? -16.072 29.151 -43.067 1.00 44.22 92 GLU A O 1
ATOM 717 N N . GLU A 1 93 ? -15.003 27.357 -42.238 1.00 37.12 93 GLU A N 1
ATOM 718 C CA . GLU A 1 93 ? -15.484 26.358 -43.190 1.00 37.12 93 GLU A CA 1
ATOM 719 C C . GLU A 1 93 ? -16.171 25.244 -42.392 1.00 37.12 93 GLU A C 1
ATOM 721 O O . GLU A 1 93 ? -15.721 24.849 -41.319 1.00 37.12 93 GLU A O 1
ATOM 726 N N . ASN A 1 94 ? -17.350 24.854 -42.874 1.00 43.19 94 ASN A N 1
ATOM 727 C CA . ASN A 1 94 ? -18.272 23.945 -42.204 1.00 43.19 94 ASN A CA 1
ATOM 728 C C . ASN A 1 94 ? -17.731 22.512 -42.143 1.00 43.19 94 ASN A C 1
ATOM 730 O O . ASN A 1 94 ? -17.020 22.085 -43.048 1.00 43.19 94 ASN A O 1
ATOM 734 N N . GLU A 1 95 ? -18.232 21.796 -41.131 1.00 39.16 95 GLU A N 1
ATOM 735 C CA . GLU A 1 95 ? -17.918 20.426 -40.704 1.00 39.16 95 GLU A CA 1
ATOM 736 C C . GLU A 1 95 ? -16.611 20.348 -39.899 1.00 39.16 95 GLU A C 1
ATOM 738 O O . GLU A 1 95 ? -15.511 20.286 -40.442 1.00 39.16 95 GLU A O 1
ATOM 743 N N . VAL A 1 96 ? -16.743 20.358 -38.563 1.00 46.19 96 VAL A N 1
ATOM 744 C CA . VAL A 1 96 ? -15.654 19.957 -37.664 1.00 46.19 96 VAL A CA 1
ATOM 745 C C . VAL A 1 96 ? -15.512 18.454 -37.834 1.00 46.19 96 VAL A C 1
ATOM 747 O O . VAL A 1 96 ? -16.125 17.669 -37.117 1.00 46.19 96 VAL A O 1
ATOM 750 N N . SER A 1 97 ? -14.768 18.069 -38.858 1.00 48.78 97 SER A N 1
ATOM 751 C CA . SER A 1 97 ? -14.229 16.731 -38.946 1.00 48.78 97 SER A CA 1
ATOM 752 C C . SER A 1 97 ? -13.431 16.493 -37.662 1.00 48.78 97 SER A C 1
ATOM 754 O O . SER A 1 97 ? -12.591 17.317 -37.288 1.00 48.78 97 SER A O 1
ATOM 756 N N . SER A 1 98 ? -13.706 15.393 -36.960 1.00 54.12 98 SER A N 1
ATOM 757 C CA . SER A 1 98 ? -12.870 14.931 -35.842 1.00 54.12 98 SER A CA 1
ATOM 758 C C . SER A 1 98 ? -11.464 14.524 -36.307 1.00 54.12 98 SER A C 1
ATOM 760 O O . SER A 1 98 ? -10.629 14.156 -35.484 1.00 54.12 98 SER A O 1
ATOM 762 N N . TYR A 1 99 ? -11.203 14.646 -37.615 1.00 54.88 99 TYR A N 1
ATOM 763 C CA . TYR A 1 99 ? -9.916 14.468 -38.242 1.00 54.88 99 TYR A CA 1
ATOM 764 C C . TYR A 1 99 ? -8.901 15.502 -37.748 1.00 54.88 99 TYR A C 1
ATOM 766 O O . TYR A 1 99 ? -9.000 16.700 -38.027 1.00 54.88 99 TYR A O 1
ATOM 774 N N . TRP A 1 100 ? -7.871 15.029 -37.059 1.00 60.03 100 TRP A N 1
ATOM 775 C CA . TRP A 1 100 ? -6.687 15.825 -36.749 1.00 60.03 100 TRP A CA 1
ATOM 776 C C . TRP A 1 100 ? -5.461 15.082 -37.257 1.00 60.03 100 TRP A C 1
ATOM 778 O O . TRP A 1 100 ? -5.416 13.861 -37.173 1.00 60.03 100 TRP A O 1
ATOM 788 N N . ASN A 1 101 ? -4.448 15.792 -37.749 1.00 61.00 101 ASN A N 1
ATOM 789 C CA . ASN A 1 101 ? -3.127 15.209 -37.928 1.00 61.00 101 ASN A CA 1
ATOM 790 C C . ASN A 1 101 ? -1.997 16.213 -37.635 1.00 61.00 101 ASN A C 1
ATOM 792 O O . ASN A 1 101 ? -2.181 17.430 -37.641 1.00 61.00 101 ASN A O 1
ATOM 796 N N . LEU A 1 102 ? -0.821 15.666 -37.357 1.00 54.72 102 LEU A N 1
ATOM 797 C CA . LEU A 1 102 ? 0.454 16.309 -37.105 1.00 54.72 102 LEU A CA 1
ATOM 798 C C . LEU A 1 102 ? 1.485 15.644 -38.000 1.00 54.72 102 LEU A C 1
ATOM 800 O O . LEU A 1 102 ? 1.844 14.487 -37.789 1.00 54.72 102 LEU A O 1
ATOM 804 N N . SER A 1 103 ? 2.001 16.404 -38.955 1.00 54.09 103 SER A N 1
ATOM 805 C CA . SER A 1 103 ? 3.155 15.999 -39.750 1.00 54.09 103 SER A CA 1
ATOM 806 C C . SER A 1 103 ? 4.442 16.541 -39.129 1.00 54.09 103 SER A C 1
ATOM 808 O O . SER A 1 103 ? 4.656 17.753 -39.050 1.00 54.09 103 SER A O 1
ATOM 810 N N . LEU A 1 104 ? 5.323 15.641 -38.703 1.00 52.09 104 LEU A N 1
ATOM 811 C CA . LEU A 1 104 ? 6.685 15.922 -38.273 1.00 52.09 104 LEU A CA 1
ATOM 812 C C . LEU A 1 104 ? 7.638 15.653 -39.431 1.00 52.09 104 LEU A C 1
ATOM 814 O O . LEU A 1 104 ? 7.786 14.521 -39.886 1.00 52.09 104 LEU A O 1
ATOM 818 N N . PHE A 1 105 ? 8.326 16.699 -39.875 1.00 60.47 105 PHE A N 1
ATOM 819 C CA . PHE A 1 105 ? 9.326 16.603 -40.929 1.00 60.47 105 PHE A CA 1
ATOM 820 C C . PHE A 1 105 ? 10.721 16.682 -40.319 1.00 60.47 105 PHE A C 1
ATOM 822 O O . PHE A 1 105 ? 11.068 17.666 -39.665 1.00 60.47 105 PHE A O 1
ATOM 829 N N . ALA A 1 106 ? 11.542 15.668 -40.569 1.00 55.31 106 ALA A N 1
ATOM 830 C CA . ALA A 1 106 ? 12.951 15.656 -40.210 1.00 55.31 106 ALA A CA 1
ATOM 831 C C . ALA A 1 106 ? 13.790 15.686 -41.487 1.00 55.31 106 ALA A C 1
ATOM 833 O O . ALA A 1 106 ? 13.689 14.804 -42.335 1.00 55.31 106 ALA A O 1
ATOM 834 N N . LYS A 1 107 ? 14.628 16.710 -41.636 1.00 59.59 107 LYS A N 1
ATOM 835 C CA . LYS A 1 107 ? 15.497 16.896 -42.803 1.00 59.59 107 LYS A CA 1
ATOM 836 C C . LYS A 1 107 ? 16.889 17.310 -42.341 1.00 59.59 107 LYS A C 1
ATOM 838 O O . LYS A 1 107 ? 17.028 17.940 -41.294 1.00 59.59 107 LYS A O 1
ATOM 843 N N . GLU A 1 108 ? 17.917 16.942 -43.102 1.00 58.41 108 GLU A N 1
ATOM 844 C CA . GLU A 1 108 ? 19.309 17.237 -42.750 1.00 58.41 108 GLU A CA 1
ATOM 845 C C . GLU A 1 108 ? 19.546 18.737 -42.503 1.00 58.41 108 GLU A C 1
ATOM 847 O O . GLU A 1 108 ? 19.217 19.593 -43.331 1.00 58.41 108 GLU A O 1
ATOM 852 N N . ASN A 1 109 ? 20.162 19.056 -41.362 1.00 53.03 109 ASN A N 1
ATOM 853 C CA . ASN A 1 109 ? 20.557 20.419 -41.022 1.00 53.03 109 ASN A CA 1
ATOM 854 C C . ASN A 1 109 ? 21.858 20.797 -41.761 1.00 53.03 109 ASN A C 1
ATOM 856 O O . ASN A 1 109 ? 22.791 20.000 -41.822 1.00 53.03 109 ASN A O 1
ATOM 860 N N . ASN A 1 110 ? 21.952 22.027 -42.281 1.00 56.28 110 ASN A N 1
ATOM 861 C CA . ASN A 1 110 ? 23.105 22.556 -43.033 1.00 56.28 110 ASN A CA 1
ATOM 862 C C . ASN A 1 110 ? 23.444 21.857 -44.374 1.00 56.28 110 ASN A C 1
ATOM 864 O O . ASN A 1 110 ? 24.614 21.783 -44.746 1.00 56.28 110 ASN A O 1
ATOM 868 N N . ALA A 1 111 ? 22.450 21.449 -45.174 1.00 57.28 111 ALA A N 1
ATOM 869 C CA . ALA A 1 111 ? 22.657 20.866 -46.518 1.00 57.28 111 ALA A CA 1
ATOM 870 C C . ALA A 1 111 ? 23.284 21.819 -47.580 1.00 57.2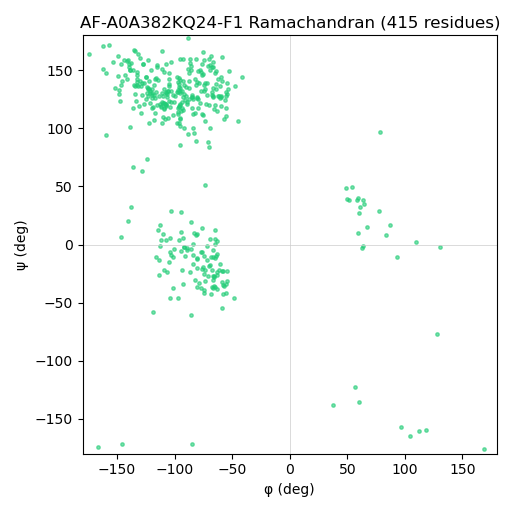8 111 ALA A C 1
ATOM 872 O O . ALA A 1 111 ? 23.419 21.469 -48.757 1.00 57.28 111 ALA A O 1
ATOM 873 N N . GLY A 1 112 ? 23.677 23.039 -47.196 1.00 64.25 112 GLY A N 1
ATOM 874 C CA . GLY A 1 112 ? 24.334 24.002 -48.082 1.00 64.25 112 GLY A CA 1
ATOM 875 C C . GLY A 1 112 ? 23.474 24.391 -49.291 1.00 64.25 112 GLY A C 1
ATOM 876 O O . GLY A 1 112 ? 22.285 24.665 -49.161 1.00 64.25 112 GLY A O 1
ATOM 877 N N . THR A 1 113 ? 24.075 24.434 -50.484 1.00 62.44 113 THR A N 1
ATOM 878 C CA . THR A 1 113 ? 23.386 24.794 -51.741 1.00 62.44 113 THR A CA 1
ATOM 879 C C . THR A 1 113 ? 22.497 23.687 -52.310 1.00 62.44 113 THR A C 1
ATOM 881 O O . THR A 1 113 ? 21.790 23.941 -53.278 1.00 62.44 113 THR A O 1
ATOM 884 N N . ASN A 1 114 ? 22.518 22.485 -51.726 1.00 56.00 114 ASN A N 1
ATOM 885 C CA . ASN A 1 114 ? 21.794 21.311 -52.223 1.00 56.00 114 ASN A CA 1
ATOM 886 C C . ASN A 1 114 ? 20.521 21.037 -51.402 1.00 56.00 114 ASN A C 1
ATOM 888 O O . ASN A 1 114 ? 20.085 19.897 -51.278 1.00 56.00 114 ASN A O 1
ATOM 892 N N . TYR A 1 115 ? 19.925 22.087 -50.825 1.00 53.69 115 TYR A N 1
ATOM 893 C CA . TYR A 1 115 ? 18.723 22.008 -49.986 1.00 53.69 115 TYR A CA 1
ATOM 894 C C . TYR A 1 115 ? 17.539 21.305 -50.673 1.00 53.69 115 TYR A C 1
ATOM 896 O O . TYR A 1 115 ? 16.756 20.629 -50.008 1.00 53.69 115 TYR A O 1
ATOM 904 N N . ASP A 1 116 ? 17.426 21.416 -51.996 1.00 54.84 116 ASP A N 1
ATOM 905 C CA . ASP A 1 116 ? 16.349 20.782 -52.766 1.00 54.84 116 ASP A CA 1
ATOM 906 C C . ASP A 1 116 ? 16.606 19.289 -53.062 1.00 54.84 116 ASP A C 1
ATOM 908 O O . ASP A 1 116 ? 15.685 18.582 -53.458 1.00 54.84 116 ASP A O 1
ATOM 912 N N . GLU A 1 117 ? 17.830 18.792 -52.838 1.00 55.75 117 GLU A N 1
ATOM 913 C CA . GLU A 1 117 ? 18.219 17.385 -53.044 1.00 55.75 117 GLU A CA 1
ATOM 914 C C . GLU A 1 117 ? 18.355 16.591 -51.733 1.00 55.75 117 GLU A C 1
ATOM 916 O O . GLU A 1 117 ? 18.573 15.380 -51.776 1.00 55.75 117 GLU A O 1
ATOM 921 N N . SER A 1 118 ? 18.243 17.232 -50.564 1.00 54.56 118 SER A N 1
ATOM 922 C CA . SER A 1 118 ? 18.357 16.521 -49.288 1.00 54.56 118 SER A CA 1
ATOM 923 C C . SER A 1 118 ? 17.119 15.679 -48.984 1.00 54.56 118 SER A C 1
ATOM 925 O O . SER A 1 118 ? 15.974 16.122 -49.110 1.00 54.56 118 SER A O 1
ATOM 927 N N . ILE A 1 119 ? 17.388 14.443 -48.570 1.00 55.72 119 ILE A N 1
ATOM 928 C CA . ILE A 1 119 ? 16.396 13.433 -48.209 1.00 55.72 119 ILE A CA 1
ATOM 929 C C . ILE A 1 119 ? 15.940 13.717 -46.773 1.00 55.72 119 ILE A C 1
ATOM 931 O O . ILE A 1 119 ? 16.750 14.060 -45.911 1.00 55.72 119 ILE A O 1
ATOM 935 N N . GLY A 1 120 ? 14.638 13.621 -46.525 1.00 53.72 120 GLY A N 1
ATOM 936 C CA . GLY A 1 120 ? 14.048 13.815 -45.206 1.00 53.72 120 GLY A CA 1
ATOM 937 C C . GLY A 1 120 ? 12.935 12.809 -44.954 1.00 53.72 120 GLY A C 1
ATOM 938 O O . GLY A 1 120 ? 12.378 12.247 -45.897 1.00 53.72 120 GLY A O 1
ATOM 939 N N . SER A 1 121 ? 12.636 12.590 -43.681 1.00 53.59 121 SER A N 1
ATOM 940 C CA . SER A 1 121 ? 11.532 11.754 -43.226 1.00 53.59 121 SER A CA 1
ATOM 941 C C . SER A 1 121 ? 10.329 12.627 -42.892 1.00 53.59 121 SER A C 1
ATOM 943 O O . SER A 1 121 ? 10.481 13.723 -42.352 1.00 53.59 121 SER A O 1
ATOM 945 N N . GLU A 1 122 ? 9.138 12.121 -43.183 1.00 62.38 122 GLU A N 1
ATOM 946 C CA . GLU A 1 122 ? 7.871 12.678 -42.718 1.00 62.38 122 GLU A CA 1
ATOM 947 C C . GLU A 1 122 ? 7.171 11.611 -41.881 1.00 62.38 122 GLU A C 1
ATOM 949 O O . GLU A 1 122 ? 7.032 10.468 -42.316 1.00 62.38 122 GLU A O 1
ATOM 954 N N . ILE A 1 123 ? 6.750 11.985 -40.680 1.00 56.12 123 ILE A N 1
ATOM 955 C CA . ILE A 1 123 ? 5.881 11.173 -39.836 1.00 56.12 123 ILE A CA 1
ATOM 956 C C . ILE A 1 123 ? 4.576 11.939 -39.701 1.00 56.12 123 ILE A C 1
ATOM 958 O O . ILE A 1 123 ? 4.585 13.050 -39.185 1.00 56.12 123 ILE A O 1
ATOM 962 N N . VAL A 1 124 ? 3.467 11.351 -40.141 1.00 52.25 124 VAL A N 1
ATOM 963 C CA . VAL A 1 124 ? 2.131 11.934 -39.983 1.00 52.25 124 VAL A CA 1
ATOM 964 C C . VAL A 1 124 ? 1.386 11.141 -38.916 1.00 52.25 124 VAL A C 1
ATOM 966 O O . VAL A 1 124 ? 1.223 9.934 -39.058 1.00 52.25 124 VAL A O 1
ATOM 969 N N . ILE A 1 125 ? 0.962 11.806 -37.845 1.00 58.22 125 ILE A N 1
ATOM 970 C CA . ILE A 1 125 ? 0.214 11.216 -36.728 1.00 58.22 125 ILE A CA 1
ATOM 971 C C . ILE A 1 125 ? -1.137 11.905 -36.665 1.00 58.22 125 ILE A C 1
ATOM 973 O O . ILE A 1 125 ? -1.166 13.125 -36.628 1.00 58.22 125 ILE A O 1
ATOM 977 N N . GLY A 1 126 ? -2.245 11.177 -36.625 1.00 61.50 126 GLY A N 1
ATOM 978 C CA . GLY A 1 126 ? -3.568 11.789 -36.581 1.00 61.50 126 GLY A CA 1
ATOM 979 C C . GLY A 1 126 ? -4.646 10.884 -36.008 1.00 61.50 126 GLY A C 1
ATOM 980 O O . GLY A 1 126 ? -4.393 9.711 -35.763 1.00 61.50 126 GLY A O 1
ATOM 981 N N . ILE A 1 127 ? -5.831 11.447 -35.788 1.00 63.38 127 ILE A N 1
ATOM 982 C CA . ILE A 1 127 ? -7.062 10.722 -35.453 1.00 63.38 127 ILE A CA 1
ATOM 983 C C . ILE A 1 127 ? -7.998 10.917 -36.637 1.00 63.38 127 ILE A C 1
ATOM 985 O O . ILE A 1 127 ? -8.172 12.054 -37.065 1.00 63.38 127 ILE A O 1
ATOM 989 N N . ASP A 1 128 ? -8.537 9.828 -37.182 1.00 68.62 128 ASP A N 1
ATOM 990 C CA . ASP A 1 128 ? -9.5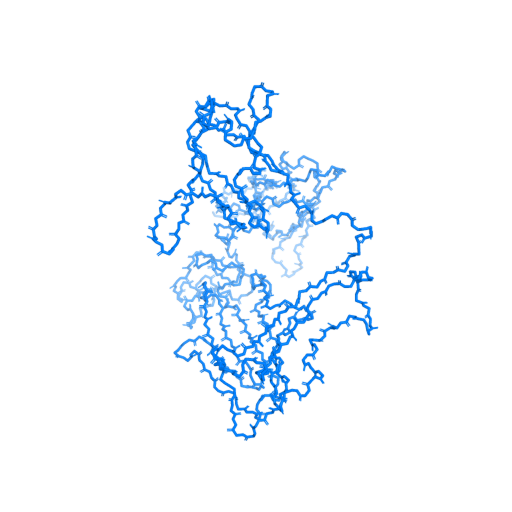00 9.878 -38.282 1.00 68.62 128 ASP A CA 1
ATOM 991 C C . ASP A 1 128 ? -10.894 10.303 -37.781 1.00 68.62 128 ASP A C 1
ATOM 993 O O . ASP A 1 128 ? -11.217 10.136 -36.605 1.00 68.62 128 ASP A O 1
ATOM 997 N N . GLU A 1 129 ? -11.734 10.872 -38.645 1.00 66.69 129 GLU A N 1
ATOM 998 C CA . GLU A 1 129 ? -13.061 11.351 -38.240 1.00 66.69 129 GLU A CA 1
ATOM 999 C C . GLU A 1 129 ? -14.032 10.233 -37.852 1.00 66.69 129 GLU A C 1
ATOM 1001 O O . GLU A 1 129 ? -14.966 10.478 -37.085 1.00 66.69 129 GLU A O 1
ATOM 1006 N N . ASP A 1 130 ? -13.769 9.013 -38.322 1.00 65.50 130 ASP A N 1
ATOM 1007 C CA . ASP A 1 130 ? -14.526 7.810 -37.985 1.00 65.50 130 ASP A CA 1
ATOM 1008 C C . ASP A 1 130 ? -13.891 6.982 -36.849 1.00 65.50 130 ASP A C 1
ATOM 1010 O O . ASP A 1 130 ? -14.413 5.916 -36.508 1.00 65.50 130 ASP A O 1
ATOM 1014 N N . ALA A 1 131 ? -12.798 7.462 -36.236 1.00 61.88 131 ALA A N 1
ATOM 1015 C CA . ALA A 1 131 ? -12.094 6.749 -35.171 1.00 61.88 131 ALA A CA 1
ATOM 1016 C C . ALA A 1 131 ? -13.004 6.500 -33.955 1.00 61.88 131 ALA A C 1
ATOM 1018 O O . ALA A 1 131 ? -13.750 7.380 -33.508 1.00 61.88 131 ALA A O 1
ATOM 1019 N N . LYS A 1 132 ? -12.949 5.284 -33.404 1.00 65.44 132 LYS A N 1
ATOM 1020 C CA . LYS A 1 132 ? -13.807 4.850 -32.295 1.00 65.44 132 LYS A CA 1
ATOM 1021 C C . LYS A 1 132 ? -12.974 4.447 -31.090 1.00 65.44 132 LYS A C 1
ATOM 1023 O O . LYS A 1 132 ? -11.875 3.944 -31.227 1.00 65.44 132 LYS A O 1
ATOM 1028 N N . ASP A 1 133 ? -13.546 4.627 -29.903 1.00 60.12 133 ASP A N 1
ATOM 1029 C CA . ASP A 1 133 ? -12.880 4.354 -28.617 1.00 60.12 133 ASP A CA 1
ATOM 1030 C C . ASP A 1 133 ? -12.706 2.846 -28.322 1.00 60.12 133 ASP A C 1
ATOM 1032 O O . ASP A 1 133 ? -12.180 2.456 -27.285 1.00 60.12 133 ASP A O 1
ATOM 1036 N N . TYR A 1 134 ? -13.192 1.977 -29.215 1.00 66.31 134 TYR A N 1
ATOM 1037 C CA . TYR A 1 134 ? -13.041 0.528 -29.128 1.00 66.31 134 TYR A CA 1
ATOM 1038 C C . TYR A 1 134 ? -12.212 0.023 -30.304 1.00 66.31 134 TYR A C 1
ATOM 1040 O O . TYR A 1 134 ? -12.390 0.498 -31.420 1.00 66.31 134 TYR A O 1
ATOM 1048 N N . PHE A 1 135 ? -11.380 -0.986 -30.052 1.00 61.28 135 PHE A N 1
ATOM 1049 C CA . PHE A 1 135 ? -10.494 -1.571 -31.054 1.00 61.28 135 PHE A CA 1
ATOM 1050 C C . PHE A 1 135 ? -11.273 -2.198 -32.226 1.00 61.28 135 PHE A C 1
ATOM 1052 O O . PHE A 1 135 ? -12.163 -3.034 -32.025 1.00 61.28 135 PHE A O 1
ATOM 1059 N N . VAL A 1 136 ? -10.919 -1.815 -33.451 1.00 68.31 136 VAL A N 1
ATOM 1060 C CA . VAL A 1 136 ? -11.467 -2.301 -34.718 1.00 68.31 136 VAL A CA 1
ATOM 1061 C C . VAL A 1 136 ? -10.359 -2.982 -35.524 1.00 68.31 136 VAL A C 1
ATOM 1063 O O . VAL A 1 136 ? -9.484 -2.338 -36.098 1.00 68.31 136 VAL A O 1
ATOM 1066 N N . ASP A 1 137 ? -10.426 -4.314 -35.600 1.00 55.56 137 ASP A N 1
ATOM 1067 C CA . ASP A 1 137 ? -9.456 -5.158 -36.311 1.00 55.56 137 ASP A CA 1
ATOM 1068 C C . ASP A 1 137 ? -9.303 -4.741 -37.791 1.00 55.56 137 ASP A C 1
ATOM 1070 O O . ASP A 1 137 ? -10.261 -4.787 -38.571 1.00 55.56 137 ASP A O 1
ATOM 1074 N N . GLY A 1 138 ? -8.093 -4.316 -38.170 1.00 59.31 138 GLY A N 1
ATOM 1075 C CA . GLY A 1 138 ? -7.743 -3.838 -39.513 1.00 59.31 138 GLY A CA 1
ATOM 1076 C C . GLY A 1 138 ? -7.849 -2.322 -39.747 1.00 59.31 138 GLY A C 1
ATOM 1077 O O . GLY A 1 138 ? -7.351 -1.860 -40.775 1.00 59.31 138 GLY A O 1
ATOM 1078 N N . GLU A 1 139 ? -8.448 -1.561 -38.825 1.00 63.09 139 GLU A N 1
ATOM 1079 C CA . GLU A 1 139 ? -8.390 -0.085 -38.777 1.00 63.09 139 GLU A CA 1
ATOM 1080 C C . GLU A 1 139 ? -7.427 0.386 -37.682 1.00 63.09 139 GLU A C 1
ATOM 1082 O O . GLU A 1 139 ? -6.559 1.219 -37.945 1.00 63.09 139 GLU A O 1
ATOM 1087 N N . ASP A 1 140 ? -7.527 -0.202 -36.490 1.00 60.25 140 ASP A N 1
ATOM 1088 C CA . ASP A 1 140 ? -6.639 0.082 -35.372 1.00 60.25 140 ASP A CA 1
ATOM 1089 C C . ASP A 1 140 ? -5.394 -0.806 -35.421 1.00 60.25 140 ASP A C 1
ATOM 1091 O O . ASP A 1 140 ? -5.452 -2.020 -35.642 1.00 60.25 140 ASP A O 1
ATOM 1095 N N . GLN A 1 141 ? -4.235 -0.186 -35.210 1.00 58.16 141 GLN A N 1
ATOM 1096 C CA . GLN A 1 141 ? -2.958 -0.882 -35.123 1.00 58.16 141 GLN A CA 1
ATOM 1097 C C . GLN A 1 141 ? -2.593 -1.112 -33.659 1.00 58.16 141 GLN A C 1
ATOM 1099 O O . GLN A 1 141 ? -2.155 -0.197 -32.970 1.00 58.16 141 GLN A O 1
ATOM 1104 N N . GLU A 1 142 ? -2.744 -2.357 -33.205 1.00 53.91 142 GLU A N 1
ATOM 1105 C CA . GLU A 1 142 ? -2.291 -2.811 -31.879 1.00 53.91 142 GLU A CA 1
ATOM 1106 C C . GLU A 1 142 ? -0.761 -2.764 -31.757 1.00 53.91 142 GLU A C 1
ATOM 1108 O O . GLU A 1 142 ? -0.208 -2.561 -30.681 1.00 53.91 142 GLU A O 1
ATOM 1113 N N . ILE A 1 143 ? -0.080 -2.894 -32.897 1.00 51.91 143 ILE A N 1
ATOM 1114 C CA . ILE A 1 143 ? 1.372 -2.949 -33.010 1.00 51.91 143 ILE A CA 1
ATOM 1115 C C . ILE A 1 143 ? 1.823 -1.777 -33.882 1.00 51.91 143 ILE A C 1
ATOM 1117 O O . ILE A 1 143 ? 1.294 -1.564 -34.979 1.00 51.91 143 ILE A O 1
ATOM 1121 N N . LEU A 1 144 ? 2.816 -1.017 -33.408 1.00 48.72 144 LEU A N 1
ATOM 1122 C CA . LEU A 1 144 ? 3.392 0.124 -34.125 1.00 48.72 144 LEU A CA 1
ATOM 1123 C C . LEU A 1 144 ? 3.705 -0.254 -35.589 1.00 48.72 144 LEU A C 1
ATOM 1125 O O . LEU A 1 144 ? 4.316 -1.302 -35.816 1.00 48.72 144 LEU A O 1
ATOM 1129 N N . PRO A 1 145 ? 3.402 0.600 -36.592 1.00 46.78 145 PRO A N 1
ATOM 1130 C CA . PRO A 1 145 ? 3.630 0.316 -38.019 1.00 46.78 145 PRO A CA 1
ATOM 1131 C C . PRO A 1 145 ? 5.110 0.132 -38.408 1.00 46.78 145 PRO A C 1
ATOM 1133 O O . PRO A 1 145 ? 5.425 -0.071 -39.578 1.00 46.78 145 PRO A O 1
ATOM 1136 N N . LEU A 1 146 ? 6.030 0.182 -37.443 1.00 49.06 146 LEU A N 1
ATOM 1137 C CA . LEU A 1 146 ? 7.430 -0.200 -37.602 1.00 49.06 146 LEU A CA 1
ATOM 1138 C C . LEU A 1 146 ? 7.621 -1.725 -37.665 1.00 49.06 146 LEU A C 1
ATOM 1140 O O . LEU A 1 146 ? 8.559 -2.175 -38.313 1.00 49.06 146 LEU A O 1
ATOM 1144 N N . SER A 1 147 ? 6.712 -2.510 -37.081 1.00 46.78 147 SER A N 1
ATOM 1145 C CA . SER A 1 147 ? 6.759 -3.984 -37.064 1.00 46.78 147 SER A CA 1
ATOM 1146 C C . SER A 1 147 ? 6.662 -4.623 -38.461 1.00 46.78 147 SER A C 1
ATOM 1148 O O . SER A 1 147 ? 7.190 -5.707 -38.696 1.00 46.78 147 SER A O 1
ATOM 1150 N N . GLY A 1 148 ? 6.030 -3.938 -39.425 1.00 46.38 148 GLY A N 1
ATOM 1151 C CA . GLY A 1 148 ? 5.900 -4.394 -40.817 1.00 46.38 148 GLY A CA 1
ATOM 1152 C C . GLY A 1 148 ? 6.837 -3.710 -41.819 1.00 46.38 148 GLY A C 1
ATOM 1153 O O . GLY A 1 148 ? 6.912 -4.123 -42.980 1.00 46.38 148 GLY A O 1
ATOM 1154 N N . MET A 1 149 ? 7.543 -2.652 -41.411 1.00 45.03 149 MET A N 1
ATOM 1155 C CA . MET A 1 149 ? 8.441 -1.922 -42.295 1.00 45.03 149 MET A CA 1
ATOM 1156 C C . MET A 1 149 ? 9.876 -2.428 -42.137 1.00 45.03 149 MET A C 1
ATOM 1158 O O . MET A 1 149 ? 10.568 -2.128 -41.172 1.00 45.03 149 MET A O 1
ATOM 1162 N N . ASN A 1 150 ? 10.360 -3.132 -43.158 1.00 46.19 150 ASN A N 1
ATOM 1163 C CA . ASN A 1 150 ? 11.748 -3.581 -43.288 1.00 46.19 150 ASN A CA 1
ATOM 1164 C C . ASN A 1 150 ? 12.686 -2.392 -43.640 1.00 46.19 150 ASN A C 1
ATOM 1166 O O . ASN A 1 150 ? 13.372 -2.410 -44.660 1.00 46.19 150 ASN A O 1
ATOM 1170 N N . ILE A 1 151 ? 12.621 -1.287 -42.880 1.00 46.03 151 ILE A N 1
ATOM 1171 C CA . ILE A 1 151 ? 13.500 -0.101 -43.032 1.00 46.03 151 ILE A CA 1
ATOM 1172 C C . ILE A 1 151 ? 14.798 -0.265 -42.245 1.00 46.03 151 ILE A C 1
ATOM 1174 O O . ILE A 1 151 ? 15.805 0.363 -42.568 1.00 46.03 151 ILE A O 1
ATOM 1178 N N . PHE A 1 152 ? 14.765 -1.111 -41.221 1.00 44.81 152 PHE A N 1
ATOM 1179 C CA . PHE A 1 152 ? 15.936 -1.579 -40.511 1.00 44.81 152 PHE A CA 1
ATOM 1180 C C . PHE A 1 152 ? 16.126 -3.043 -40.890 1.00 44.81 152 PHE A C 1
ATOM 1182 O O . PHE A 1 152 ? 15.240 -3.853 -40.646 1.00 44.81 152 PHE A O 1
ATOM 1189 N N . ASP A 1 153 ? 17.277 -3.391 -41.468 1.00 48.47 153 ASP A N 1
ATOM 1190 C CA . ASP A 1 153 ? 17.612 -4.798 -41.742 1.00 48.47 153 ASP A CA 1
ATOM 1191 C C . ASP A 1 153 ? 17.659 -5.635 -40.443 1.00 48.47 153 ASP A C 1
ATOM 1193 O O . ASP A 1 153 ? 17.631 -6.859 -40.499 1.00 48.47 153 ASP A O 1
ATOM 1197 N N . HIS A 1 154 ? 17.739 -4.971 -39.280 1.00 52.16 154 HIS A N 1
ATOM 1198 C CA . HIS A 1 154 ? 17.778 -5.568 -37.948 1.00 52.16 154 HIS A CA 1
ATOM 1199 C C . HIS A 1 154 ? 17.080 -4.626 -36.956 1.00 52.16 154 HIS A C 1
ATOM 1201 O O . HIS A 1 154 ? 17.480 -3.466 -36.829 1.00 52.16 154 HIS A O 1
ATOM 1207 N N . TYR A 1 155 ? 16.066 -5.117 -36.248 1.00 54.78 155 TYR A N 1
ATOM 1208 C CA . TYR A 1 155 ? 15.471 -4.443 -35.095 1.00 54.78 155 TYR A CA 1
ATOM 1209 C C . TYR A 1 155 ? 15.443 -5.400 -33.900 1.00 54.78 155 TYR A C 1
ATOM 1211 O O . TYR A 1 155 ? 15.486 -6.621 -34.074 1.00 54.78 155 TYR A O 1
ATOM 1219 N N . SER A 1 156 ? 15.418 -4.824 -32.702 1.00 56.47 156 SER A N 1
ATOM 1220 C CA . SER A 1 156 ? 15.153 -5.528 -31.451 1.00 56.47 156 SER A CA 1
ATOM 1221 C C . SER A 1 156 ? 14.092 -4.732 -30.704 1.00 56.47 156 SER A C 1
ATOM 1223 O O . SER A 1 156 ? 14.290 -3.549 -30.425 1.00 56.47 156 SER A O 1
ATOM 1225 N N . GLU A 1 157 ? 12.963 -5.364 -30.447 1.00 61.84 157 GLU A N 1
ATOM 1226 C CA . GLU A 1 157 ? 11.884 -4.884 -29.601 1.00 61.84 157 GLU A CA 1
ATOM 1227 C C . GLU A 1 157 ? 12.063 -5.508 -28.219 1.00 61.84 157 GLU A C 1
ATOM 1229 O O . GLU A 1 157 ? 12.317 -6.702 -28.116 1.00 61.84 157 GLU A O 1
ATOM 1234 N N . LEU A 1 158 ? 11.994 -4.689 -27.169 1.00 65.44 158 LEU A N 1
ATOM 1235 C CA . LEU A 1 158 ? 11.906 -5.150 -25.787 1.00 65.44 158 LEU A CA 1
ATOM 1236 C C . LEU A 1 158 ? 10.521 -4.767 -25.290 1.00 65.44 158 LEU A C 1
ATOM 1238 O O . LEU A 1 158 ? 10.201 -3.577 -25.236 1.00 65.44 158 LEU A O 1
ATOM 1242 N N . SER A 1 159 ? 9.733 -5.761 -24.914 1.00 65.94 159 SER A N 1
ATOM 1243 C CA . SER A 1 159 ? 8.447 -5.569 -24.266 1.00 65.94 159 SER A CA 1
ATOM 1244 C C . SER A 1 159 ? 8.493 -6.126 -22.846 1.00 65.94 159 SER A C 1
ATOM 1246 O O . SER A 1 159 ? 9.302 -6.997 -22.521 1.00 65.94 159 SER A O 1
ATOM 1248 N N . ILE A 1 160 ? 7.663 -5.557 -21.977 1.00 65.88 160 ILE A N 1
ATOM 1249 C CA . ILE A 1 160 ? 7.503 -6.008 -20.598 1.00 65.88 160 ILE A CA 1
ATOM 1250 C C . ILE A 1 160 ? 6.044 -6.405 -20.446 1.00 65.88 160 ILE A C 1
ATOM 1252 O O . ILE A 1 160 ? 5.164 -5.557 -20.602 1.00 65.88 160 ILE A O 1
ATOM 1256 N N . ASN A 1 161 ? 5.796 -7.678 -20.158 1.00 67.12 161 ASN A N 1
ATOM 1257 C CA . ASN A 1 161 ? 4.464 -8.176 -19.866 1.00 67.12 161 ASN A CA 1
ATOM 1258 C C . ASN A 1 161 ? 4.247 -8.199 -18.350 1.00 67.12 161 ASN A C 1
ATOM 1260 O O . ASN A 1 161 ? 5.085 -8.676 -17.584 1.00 67.12 161 ASN A O 1
ATOM 1264 N N . ASN A 1 162 ? 3.107 -7.663 -17.928 1.00 64.50 162 ASN A N 1
ATOM 1265 C CA . ASN A 1 162 ? 2.673 -7.618 -16.543 1.00 64.50 162 ASN A CA 1
ATOM 1266 C C . ASN A 1 162 ? 1.294 -8.285 -16.424 1.00 64.50 162 ASN A C 1
ATOM 1268 O O . ASN A 1 162 ? 0.275 -7.598 -16.345 1.00 64.50 162 ASN A O 1
ATOM 1272 N N . ASP A 1 163 ? 1.253 -9.618 -16.509 1.00 64.06 163 ASP A N 1
ATOM 1273 C CA . ASP A 1 163 ? 0.027 -10.428 -16.413 1.00 64.06 163 ASP A CA 1
ATOM 1274 C C . ASP A 1 163 ? -1.111 -9.971 -17.356 1.00 64.06 163 ASP A C 1
ATOM 1276 O O . ASP A 1 163 ? -2.295 -9.979 -17.010 1.00 64.06 163 ASP A O 1
ATOM 1280 N N . GLY A 1 164 ? -0.763 -9.549 -18.578 1.00 59.00 164 GLY A N 1
ATOM 1281 C CA . GLY A 1 164 ? -1.723 -9.075 -19.582 1.00 59.00 164 GLY A CA 1
ATOM 1282 C C . GLY A 1 164 ? -2.133 -7.602 -19.449 1.00 59.00 164 GLY A C 1
ATOM 1283 O O . GLY A 1 164 ? -3.042 -7.161 -20.154 1.00 59.00 164 GLY A O 1
ATOM 1284 N N . GLN A 1 165 ? -1.482 -6.830 -18.574 1.00 56.50 165 GLN A N 1
ATOM 1285 C CA . GLN A 1 165 ? -1.594 -5.370 -18.522 1.00 56.50 165 GLN A CA 1
ATOM 1286 C C . GLN A 1 165 ? -0.482 -4.722 -19.360 1.00 56.50 165 GLN A C 1
ATOM 1288 O O . GLN A 1 165 ? 0.695 -5.018 -19.175 1.00 56.50 165 GLN A O 1
ATOM 1293 N N . ASN A 1 166 ? -0.832 -3.752 -20.212 1.00 54.12 166 ASN A N 1
ATOM 1294 C CA . ASN A 1 166 ? 0.126 -2.980 -21.027 1.00 54.12 166 ASN A CA 1
ATOM 1295 C C . ASN A 1 166 ? 0.898 -1.909 -20.216 1.00 54.12 166 ASN A C 1
ATOM 1297 O O . ASN A 1 166 ? 1.484 -0.984 -20.783 1.00 54.12 166 ASN A O 1
ATOM 1301 N N . SER A 1 167 ? 0.856 -1.980 -18.884 1.00 51.34 167 SER A N 1
ATOM 1302 C CA . SER A 1 167 ? 1.480 -1.005 -17.989 1.00 51.34 167 SER A CA 1
ATOM 1303 C C . SER A 1 167 ? 2.919 -1.408 -17.672 1.00 51.34 167 SER A C 1
ATOM 1305 O O . SER A 1 167 ? 3.159 -2.453 -17.078 1.00 51.34 167 SER A O 1
ATOM 1307 N N . LEU A 1 168 ? 3.870 -0.515 -17.967 1.00 57.03 168 LEU A N 1
ATOM 1308 C CA . LEU A 1 168 ? 5.299 -0.645 -17.618 1.00 57.03 168 LEU A CA 1
ATOM 1309 C C . LEU A 1 168 ? 5.586 -0.529 -16.106 1.00 57.03 168 LEU A C 1
ATOM 1311 O O . LEU A 1 168 ? 6.744 -0.479 -15.696 1.00 57.03 168 LEU A O 1
ATOM 1315 N N . TYR A 1 169 ? 4.549 -0.422 -15.277 1.00 55.19 169 TYR A N 1
ATOM 1316 C CA . TYR A 1 169 ? 4.654 -0.317 -13.829 1.00 55.19 169 TYR A CA 1
ATOM 1317 C C . TYR A 1 169 ? 3.670 -1.288 -13.168 1.00 55.19 169 TYR A C 1
ATOM 1319 O O . TYR A 1 169 ? 2.547 -1.471 -13.644 1.00 55.19 169 TYR A O 1
ATOM 1327 N N . ARG A 1 170 ? 4.096 -1.891 -12.057 1.00 55.00 170 ARG A N 1
ATOM 1328 C CA . ARG A 1 170 ? 3.248 -2.633 -11.117 1.00 55.00 170 ARG A CA 1
ATOM 1329 C C . ARG A 1 170 ? 3.447 -2.011 -9.745 1.00 55.00 170 ARG A C 1
ATOM 1331 O O . ARG A 1 170 ? 4.577 -1.685 -9.388 1.00 55.00 170 ARG A O 1
ATOM 1338 N N . ASP A 1 171 ? 2.355 -1.794 -9.022 1.00 54.88 171 ASP A N 1
ATOM 1339 C CA . ASP A 1 171 ? 2.459 -1.428 -7.614 1.00 54.88 171 ASP A CA 1
ATOM 1340 C C . ASP A 1 171 ? 2.945 -2.657 -6.850 1.00 54.88 171 ASP A C 1
ATOM 1342 O O . ASP A 1 171 ? 2.317 -3.710 -6.922 1.00 54.88 171 ASP A O 1
ATOM 1346 N N . ILE A 1 172 ? 4.095 -2.530 -6.195 1.00 56.44 172 ILE A N 1
ATOM 1347 C CA . ILE A 1 172 ? 4.720 -3.633 -5.463 1.00 56.44 172 ILE A CA 1
ATOM 1348 C C . ILE A 1 172 ? 4.261 -3.714 -4.010 1.00 56.44 172 ILE A C 1
ATOM 1350 O O . ILE A 1 172 ? 4.634 -4.638 -3.315 1.00 56.44 172 ILE A O 1
ATOM 1354 N N . ARG A 1 173 ? 3.452 -2.760 -3.540 1.00 54.25 173 ARG A N 1
ATOM 1355 C CA . ARG A 1 173 ? 3.064 -2.641 -2.127 1.00 54.25 173 ARG A CA 1
ATOM 1356 C C . ARG A 1 173 ? 1.897 -3.547 -1.718 1.00 54.25 173 ARG A C 1
ATOM 1358 O O . ARG A 1 173 ? 1.352 -3.351 -0.636 1.00 54.25 173 ARG A O 1
ATOM 1365 N N . ASP A 1 174 ? 1.472 -4.485 -2.563 1.00 53.84 174 ASP A N 1
ATOM 1366 C CA . ASP A 1 174 ? 0.458 -5.460 -2.154 1.00 53.84 174 ASP A CA 1
ATOM 1367 C C . ASP A 1 174 ? 1.099 -6.468 -1.195 1.00 53.84 174 ASP A C 1
ATOM 1369 O O . ASP A 1 174 ? 1.901 -7.310 -1.590 1.00 53.84 174 ASP A O 1
ATOM 1373 N N . TYR A 1 175 ? 0.761 -6.345 0.084 1.00 51.25 175 TYR A N 1
ATOM 1374 C CA . TYR A 1 175 ? 1.354 -7.090 1.193 1.00 51.25 175 TYR A CA 1
ATOM 1375 C C . TYR A 1 175 ? 1.127 -8.612 1.130 1.00 51.25 175 TYR A C 1
ATOM 1377 O O . TYR A 1 175 ? 1.710 -9.345 1.927 1.00 51.25 175 TYR A O 1
ATOM 1385 N N . HIS A 1 176 ? 0.302 -9.105 0.200 1.00 54.75 176 HIS A N 1
ATOM 1386 C CA . HIS A 1 176 ? 0.100 -10.542 -0.008 1.00 54.75 176 HIS A CA 1
ATOM 1387 C C . HIS A 1 176 ? 1.007 -11.156 -1.081 1.00 54.75 176 HIS A C 1
ATOM 1389 O O . HIS A 1 176 ? 1.220 -12.370 -1.058 1.00 54.75 176 HIS A O 1
ATOM 1395 N N . ASP A 1 177 ? 1.541 -10.355 -2.007 1.00 66.38 177 ASP A N 1
ATOM 1396 C CA . ASP A 1 177 ? 2.400 -10.840 -3.089 1.00 66.38 177 ASP A CA 1
ATOM 1397 C C . ASP A 1 177 ? 3.868 -10.686 -2.671 1.00 66.38 177 ASP A C 1
ATOM 1399 O O . ASP A 1 177 ? 4.551 -9.717 -3.001 1.00 66.38 177 ASP A O 1
ATOM 1403 N N . THR A 1 178 ? 4.389 -11.686 -1.953 1.00 75.56 178 THR A N 1
ATOM 1404 C CA . THR A 1 178 ? 5.800 -11.724 -1.515 1.00 75.56 178 THR A CA 1
ATOM 1405 C C . THR A 1 178 ? 6.796 -11.805 -2.673 1.00 75.56 178 THR A C 1
ATOM 1407 O O . THR A 1 178 ? 8.004 -11.663 -2.481 1.00 75.56 178 THR A O 1
ATOM 1410 N N . SER A 1 179 ? 6.316 -12.027 -3.896 1.00 83.94 179 SER A N 1
ATOM 1411 C CA . SER A 1 179 ? 7.128 -11.980 -5.098 1.00 83.94 179 SER A CA 1
ATOM 1412 C C . SER A 1 179 ? 6.329 -11.456 -6.280 1.00 83.94 179 SER A C 1
ATOM 1414 O O . SER A 1 179 ? 5.185 -11.847 -6.505 1.00 83.94 179 SER A O 1
ATOM 1416 N N . ILE A 1 180 ? 6.968 -10.581 -7.051 1.00 80.62 180 ILE A N 1
ATOM 1417 C CA . ILE A 1 180 ? 6.402 -9.966 -8.244 1.00 80.62 180 ILE A CA 1
ATOM 1418 C C . ILE A 1 180 ? 7.380 -10.158 -9.390 1.00 80.62 180 ILE A C 1
ATOM 1420 O O . ILE A 1 180 ? 8.558 -9.814 -9.276 1.00 80.62 180 ILE A O 1
ATOM 1424 N N . THR A 1 181 ? 6.876 -10.669 -10.509 1.00 84.81 181 THR A N 1
ATOM 1425 C CA . THR A 1 181 ? 7.668 -10.939 -11.707 1.00 84.81 181 THR A CA 1
ATOM 1426 C C . THR A 1 181 ? 7.139 -10.127 -12.886 1.00 84.81 181 THR A C 1
ATOM 1428 O O . THR A 1 181 ? 5.937 -10.070 -13.130 1.00 84.81 181 THR A O 1
ATOM 1431 N N . TRP A 1 182 ? 8.057 -9.497 -13.615 1.00 80.50 182 TRP A N 1
ATOM 1432 C CA . TRP A 1 182 ? 7.818 -8.873 -14.912 1.00 80.50 182 TRP A CA 1
ATOM 1433 C C . TRP A 1 182 ? 8.502 -9.709 -15.980 1.00 80.50 182 TRP A C 1
ATOM 1435 O O . TRP A 1 182 ? 9.732 -9.809 -15.980 1.00 80.50 182 TRP A O 1
ATOM 1445 N N . ASP A 1 183 ? 7.728 -10.272 -16.898 1.00 81.88 183 ASP A N 1
ATOM 1446 C CA . ASP A 1 183 ? 8.287 -11.024 -18.013 1.00 81.88 183 ASP A CA 1
ATOM 1447 C C . ASP A 1 183 ? 8.836 -10.052 -19.055 1.00 81.88 183 ASP A C 1
ATOM 1449 O O . ASP A 1 183 ? 8.187 -9.073 -19.432 1.00 81.88 183 ASP A O 1
ATOM 1453 N N . LEU A 1 184 ? 10.060 -10.310 -19.501 1.00 77.81 184 LEU A N 1
ATOM 1454 C CA . LEU A 1 184 ? 10.727 -9.558 -20.547 1.00 77.81 184 LEU A CA 1
ATOM 1455 C C . LEU A 1 184 ? 10.679 -10.388 -21.821 1.00 77.81 184 LEU A C 1
ATOM 1457 O O . LEU A 1 184 ? 11.271 -11.464 -21.876 1.00 77.81 184 LEU A O 1
ATOM 1461 N N . ASP A 1 185 ? 10.028 -9.862 -22.852 1.00 74.94 185 ASP A N 1
ATOM 1462 C CA . ASP A 1 185 ? 10.075 -10.466 -24.177 1.00 74.94 185 ASP A CA 1
ATOM 1463 C C . ASP A 1 185 ? 10.931 -9.602 -25.094 1.00 74.94 185 ASP A C 1
ATOM 1465 O O . ASP A 1 185 ? 10.780 -8.375 -25.153 1.00 74.94 185 ASP A O 1
ATOM 1469 N N . LEU A 1 186 ? 11.867 -10.243 -25.783 1.00 68.56 186 LEU A N 1
ATOM 1470 C CA . LEU A 1 186 ? 12.745 -9.583 -26.726 1.00 68.56 186 LEU A CA 1
ATOM 1471 C C . LEU A 1 186 ? 12.482 -10.172 -28.105 1.00 68.56 186 LEU A C 1
ATOM 1473 O O . LEU A 1 186 ? 12.864 -11.308 -28.352 1.00 68.56 186 LEU A O 1
ATOM 1477 N N . 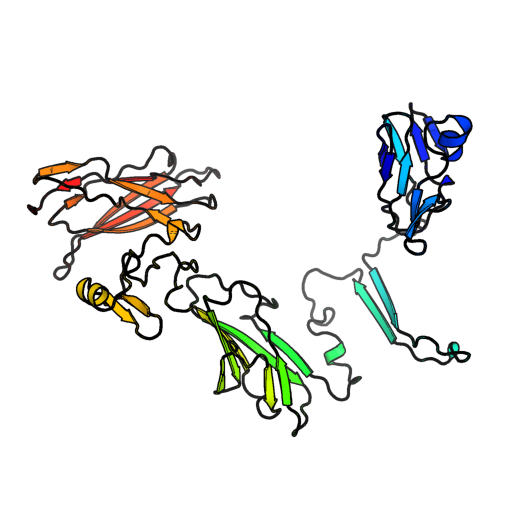GLU A 1 187 ? 11.934 -9.396 -29.034 1.00 65.06 187 GLU A N 1
ATOM 1478 C CA . GLU A 1 187 ? 11.699 -9.836 -30.413 1.00 65.06 187 GLU A CA 1
ATOM 1479 C C . GLU A 1 187 ? 12.695 -9.175 -31.375 1.00 65.06 187 GLU A C 1
ATOM 1481 O O . GLU A 1 187 ? 12.870 -7.958 -31.371 1.00 65.06 187 GLU A O 1
ATOM 1486 N N . GLY A 1 188 ? 13.375 -9.937 -32.239 1.00 62.12 188 GLY A N 1
ATOM 1487 C CA . GLY A 1 188 ? 14.271 -9.332 -33.228 1.00 62.12 188 GLY A CA 1
ATOM 1488 C C . GLY A 1 188 ? 15.205 -10.276 -33.981 1.00 62.12 188 GLY A C 1
ATOM 1489 O O . GLY A 1 188 ? 15.173 -11.495 -33.830 1.00 62.12 188 GLY A O 1
ATOM 1490 N N . GLN A 1 189 ? 16.073 -9.696 -34.819 1.00 59.56 189 GLN A N 1
ATOM 1491 C CA . GLN A 1 189 ? 17.188 -10.419 -35.443 1.00 59.56 189 GLN A CA 1
ATOM 1492 C C . GLN A 1 189 ? 18.456 -10.282 -34.596 1.00 59.56 189 GLN A C 1
ATOM 1494 O O . GLN A 1 189 ? 19.015 -9.192 -34.481 1.00 59.56 189 GLN A O 1
ATOM 1499 N N . TYR A 1 190 ? 18.944 -11.399 -34.053 1.00 61.88 190 TYR A N 1
ATOM 1500 C CA . TYR A 1 190 ? 20.149 -11.424 -33.220 1.00 61.88 190 TYR A CA 1
ATOM 1501 C C . TYR A 1 190 ? 21.395 -11.804 -34.022 1.00 61.88 190 TYR A C 1
ATOM 1503 O O . TYR A 1 190 ? 21.390 -12.745 -34.821 1.00 61.88 190 TYR A O 1
ATOM 1511 N N . PHE A 1 191 ? 22.503 -11.112 -33.764 1.00 59.50 191 PHE A N 1
ATOM 1512 C CA . PHE A 1 191 ? 23.813 -11.503 -34.275 1.00 59.50 191 PHE A CA 1
ATOM 1513 C C . PHE A 1 191 ? 24.441 -12.536 -33.330 1.00 59.50 191 PHE A C 1
ATOM 1515 O O . PHE A 1 191 ? 24.557 -12.297 -32.128 1.00 59.50 191 PHE A O 1
ATOM 1522 N N . TYR A 1 192 ? 24.857 -13.686 -33.871 1.00 54.62 192 TYR A N 1
ATOM 1523 C CA . TYR A 1 192 ? 25.366 -14.862 -33.135 1.00 54.62 192 TYR A CA 1
ATOM 1524 C C . TYR A 1 192 ? 26.693 -14.653 -32.363 1.00 54.62 192 TYR A C 1
ATOM 1526 O O . TYR A 1 192 ? 27.325 -15.613 -31.929 1.00 54.62 192 TYR A O 1
ATOM 1534 N N . ASP A 1 193 ? 27.137 -13.413 -32.192 1.00 59.19 193 ASP A N 1
ATOM 1535 C CA . ASP A 1 193 ? 28.399 -13.029 -31.562 1.00 59.19 193 ASP A CA 1
ATOM 1536 C C . ASP A 1 193 ? 28.327 -11.701 -30.783 1.00 59.19 193 ASP A C 1
ATOM 1538 O O . ASP A 1 193 ? 29.352 -11.220 -30.294 1.00 59.19 193 ASP A O 1
ATOM 1542 N N . GLN A 1 194 ? 27.137 -11.107 -30.648 1.00 66.06 194 GLN A N 1
ATOM 1543 C CA . GLN A 1 194 ? 26.919 -9.870 -29.898 1.00 66.06 194 GLN A CA 1
ATOM 1544 C C . GLN A 1 194 ? 25.849 -10.083 -28.828 1.00 66.06 194 GLN A C 1
ATOM 1546 O O . GLN A 1 194 ? 24.784 -10.627 -29.106 1.00 66.06 194 GLN A O 1
ATOM 1551 N N . GLY A 1 195 ? 26.153 -9.669 -27.598 1.00 67.94 195 GLY A N 1
ATOM 1552 C CA . GLY A 1 195 ? 25.191 -9.642 -26.502 1.00 67.94 195 GLY A CA 1
ATOM 1553 C C . GLY A 1 195 ? 24.540 -8.271 -26.347 1.00 67.94 195 GLY A C 1
ATOM 1554 O O . GLY A 1 195 ? 25.086 -7.256 -26.786 1.00 67.94 195 GLY A O 1
ATOM 1555 N N . VAL A 1 196 ? 23.387 -8.241 -25.690 1.00 74.69 196 VAL A N 1
ATOM 1556 C CA . VAL A 1 196 ? 22.684 -7.015 -25.307 1.00 74.69 196 VAL A CA 1
ATOM 1557 C C . VAL A 1 196 ? 23.129 -6.629 -23.899 1.00 74.69 196 VAL A C 1
ATOM 1559 O O . VAL A 1 196 ? 23.095 -7.447 -22.981 1.00 74.69 196 VAL A O 1
ATOM 1562 N N . LEU A 1 197 ? 23.588 -5.389 -23.723 1.00 80.75 197 LEU A N 1
ATOM 1563 C CA . LEU A 1 197 ? 23.933 -4.862 -22.404 1.00 80.75 197 LEU A CA 1
ATOM 1564 C C . LEU A 1 197 ? 22.659 -4.386 -21.707 1.00 80.75 197 LEU A C 1
ATOM 1566 O O . LEU A 1 197 ? 22.076 -3.380 -22.106 1.00 80.75 197 LEU A O 1
AT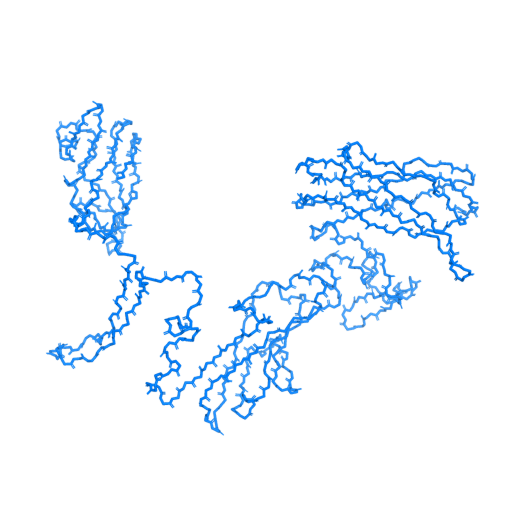OM 1570 N N . PHE A 1 198 ? 22.281 -5.071 -20.636 1.00 80.12 198 PHE A N 1
ATOM 1571 C CA . PHE A 1 198 ? 21.267 -4.603 -19.704 1.00 80.12 198 PHE A CA 1
ATOM 1572 C C . PHE A 1 198 ? 21.961 -3.830 -18.591 1.00 80.12 198 PHE A C 1
ATOM 1574 O O . PHE A 1 198 ? 22.931 -4.310 -18.010 1.00 80.12 198 PHE A O 1
ATOM 1581 N N . SER A 1 199 ? 21.480 -2.627 -18.300 1.00 83.38 199 SER A N 1
ATOM 1582 C CA . SER A 1 199 ? 21.941 -1.817 -17.173 1.00 83.38 199 SER A CA 1
ATOM 1583 C C . SER A 1 199 ? 20.744 -1.287 -16.411 1.00 83.38 199 SER A C 1
ATOM 1585 O O . SER A 1 199 ? 19.777 -0.854 -17.037 1.00 83.38 199 SER A O 1
ATOM 1587 N N . TRP A 1 200 ? 20.828 -1.270 -15.089 1.00 85.25 200 TRP A N 1
ATOM 1588 C CA . TRP A 1 200 ? 19.728 -0.866 -14.222 1.00 85.25 200 TRP A CA 1
ATOM 1589 C C . TRP A 1 200 ? 20.182 0.160 -13.189 1.00 85.25 200 TRP A C 1
ATOM 1591 O O . TRP A 1 200 ? 21.370 0.341 -12.911 1.00 85.25 200 TRP A O 1
ATOM 1601 N N . LYS A 1 201 ? 19.200 0.874 -12.643 1.00 82.56 201 LYS A N 1
ATOM 1602 C CA . LYS A 1 201 ? 19.380 1.846 -11.574 1.00 82.56 201 LYS A CA 1
ATOM 1603 C C . LYS A 1 201 ? 18.121 1.863 -10.719 1.00 82.56 201 LYS A C 1
ATOM 1605 O O . LYS A 1 201 ? 17.033 2.049 -11.256 1.00 82.56 201 LYS A O 1
ATOM 1610 N N . PHE A 1 202 ? 18.296 1.752 -9.410 1.00 80.19 202 PHE A N 1
ATOM 1611 C CA . PHE A 1 202 ? 17.210 1.876 -8.449 1.00 80.19 202 PHE A CA 1
ATOM 1612 C C . PHE A 1 202 ? 16.963 3.337 -8.063 1.00 80.19 202 PHE A C 1
ATOM 1614 O O . PHE A 1 202 ? 17.845 4.204 -8.147 1.00 80.19 202 PHE A O 1
ATOM 1621 N N . SER A 1 203 ? 15.728 3.621 -7.669 1.00 76.38 203 SER A N 1
ATOM 1622 C CA . SER A 1 203 ? 15.308 4.901 -7.110 1.00 76.38 203 SER A CA 1
ATOM 1623 C C . SER A 1 203 ? 14.238 4.662 -6.059 1.00 76.38 203 SER A C 1
ATOM 1625 O O . SER A 1 203 ? 13.345 3.858 -6.300 1.00 76.38 203 SER A O 1
ATOM 1627 N N . GLY A 1 204 ? 14.282 5.418 -4.964 1.00 78.75 204 GLY A N 1
ATOM 1628 C CA . GLY A 1 204 ? 13.381 5.215 -3.830 1.00 78.75 204 GLY A CA 1
ATOM 1629 C C . GLY A 1 204 ? 14.039 4.368 -2.748 1.00 78.75 204 GLY A C 1
ATOM 1630 O O . GLY A 1 204 ? 15.268 4.346 -2.660 1.00 78.75 204 GLY A O 1
ATOM 1631 N N . ASP A 1 205 ? 13.210 3.734 -1.926 1.00 73.44 205 ASP A N 1
ATOM 1632 C CA . ASP A 1 205 ? 13.658 2.768 -0.932 1.00 73.44 205 ASP A CA 1
ATOM 1633 C C . ASP A 1 205 ? 13.795 1.391 -1.587 1.00 73.44 205 ASP A C 1
ATOM 1635 O O . ASP A 1 205 ? 12.833 0.849 -2.130 1.00 73.44 205 ASP A O 1
ATOM 1639 N N . GLU A 1 206 ? 15.018 0.873 -1.603 1.00 80.38 206 GLU A N 1
ATOM 1640 C CA . GLU A 1 206 ? 15.336 -0.427 -2.183 1.00 80.38 206 GLU A CA 1
ATOM 1641 C C . GLU A 1 206 ? 15.491 -1.512 -1.120 1.00 80.38 206 GLU A C 1
ATOM 1643 O O . GLU A 1 206 ? 15.550 -2.680 -1.487 1.00 80.38 206 GLU A O 1
ATOM 1648 N N . GLU A 1 207 ? 15.541 -1.165 0.169 1.00 82.75 207 GLU A N 1
ATOM 1649 C CA . GLU A 1 207 ? 15.798 -2.114 1.258 1.00 82.75 207 GLU A CA 1
ATOM 1650 C C . GLU A 1 207 ? 14.790 -3.272 1.313 1.00 82.75 207 GLU A C 1
ATOM 1652 O O . GLU A 1 207 ? 15.254 -4.413 1.413 1.00 82.75 207 GLU A O 1
ATOM 1657 N N . PRO A 1 208 ? 13.466 -3.051 1.136 1.00 84.56 208 PRO A N 1
ATOM 1658 C CA . PRO A 1 208 ? 12.489 -4.102 1.409 1.00 84.56 208 PRO A CA 1
ATOM 1659 C C . PRO A 1 208 ? 12.489 -5.288 0.443 1.00 84.56 208 PRO A C 1
ATOM 1661 O O . PRO A 1 208 ? 11.948 -6.340 0.770 1.00 84.56 208 PRO A O 1
ATOM 1664 N N . TYR A 1 209 ? 13.079 -5.138 -0.746 1.00 86.69 209 TYR A N 1
ATOM 1665 C CA . TYR A 1 209 ? 12.994 -6.143 -1.807 1.00 86.69 209 TYR A CA 1
ATOM 1666 C C . TYR A 1 209 ? 14.363 -6.559 -2.313 1.00 86.69 209 TYR A C 1
ATOM 1668 O O . TYR A 1 209 ? 15.205 -5.707 -2.588 1.00 86.69 209 TYR A O 1
ATOM 1676 N N . ASP A 1 210 ? 14.557 -7.843 -2.570 1.00 89.06 210 ASP A N 1
ATOM 1677 C CA . ASP A 1 210 ? 15.651 -8.321 -3.404 1.00 89.06 210 ASP A CA 1
ATOM 1678 C C . ASP A 1 210 ? 15.225 -8.391 -4.868 1.00 89.06 210 ASP A C 1
ATOM 1680 O O . ASP A 1 210 ? 14.131 -8.839 -5.204 1.00 89.06 210 ASP A O 1
ATOM 1684 N N . TYR A 1 211 ? 16.099 -7.915 -5.755 1.00 89.38 211 TYR A N 1
ATOM 1685 C CA . TYR A 1 211 ? 15.802 -7.775 -7.177 1.00 89.38 211 TYR A CA 1
ATOM 1686 C C . TYR A 1 211 ? 16.697 -8.686 -8.001 1.00 89.38 211 TYR A C 1
ATOM 1688 O O . TYR A 1 211 ? 17.924 -8.660 -7.867 1.00 89.38 211 TYR A O 1
ATOM 1696 N N . TYR A 1 212 ? 16.083 -9.435 -8.906 1.00 91.19 212 TYR A N 1
ATOM 1697 C CA . TYR A 1 212 ? 16.760 -10.409 -9.744 1.00 91.19 212 TYR A CA 1
ATOM 1698 C C . TYR A 1 212 ? 16.415 -10.210 -11.213 1.00 91.19 212 TYR A C 1
ATOM 1700 O O . TYR A 1 212 ? 15.251 -10.044 -11.565 1.00 91.19 212 TYR A O 1
ATOM 1708 N N . LEU A 1 213 ? 17.430 -10.282 -12.073 1.00 89.94 213 LEU A N 1
ATOM 1709 C CA . LEU A 1 213 ? 17.260 -10.470 -13.508 1.00 89.94 213 LEU A CA 1
ATOM 1710 C C . LEU A 1 213 ? 17.445 -11.958 -13.802 1.00 89.94 213 LEU A C 1
ATOM 1712 O O . LEU A 1 213 ? 18.549 -12.490 -13.662 1.00 89.94 213 LEU A O 1
ATOM 1716 N N . ASN A 1 214 ? 16.367 -12.616 -14.203 1.00 90.25 214 ASN A N 1
ATOM 1717 C CA . ASN A 1 214 ? 16.343 -14.023 -14.564 1.00 90.25 214 ASN A CA 1
ATOM 1718 C C . ASN A 1 214 ? 16.481 -14.176 -16.077 1.00 90.25 214 ASN A C 1
ATOM 1720 O O . ASN A 1 214 ? 15.864 -13.444 -16.851 1.00 90.25 214 ASN A O 1
ATOM 1724 N N . ILE A 1 215 ? 17.323 -15.120 -16.483 1.00 86.69 215 ILE A N 1
ATOM 1725 C CA . ILE A 1 215 ? 17.608 -15.459 -17.875 1.00 86.69 215 ILE A CA 1
ATOM 1726 C C . ILE A 1 215 ? 17.689 -16.985 -17.944 1.00 86.69 215 ILE A C 1
ATOM 1728 O O . ILE A 1 215 ? 18.684 -17.578 -17.503 1.00 86.69 215 ILE A O 1
ATOM 1732 N N . GLY A 1 216 ? 16.619 -17.614 -18.426 1.00 85.44 216 GLY A N 1
ATOM 1733 C CA . GLY A 1 216 ? 16.451 -19.062 -18.358 1.00 85.44 216 GLY A CA 1
ATOM 1734 C C . GLY A 1 216 ? 16.534 -19.555 -16.912 1.00 85.44 216 GLY A C 1
ATOM 1735 O O . GLY A 1 216 ? 15.799 -19.097 -16.043 1.00 85.44 216 GLY A O 1
ATOM 1736 N N . GLU A 1 217 ? 17.463 -20.473 -16.629 1.00 85.50 217 GLU A N 1
ATOM 1737 C CA . GLU A 1 217 ? 17.693 -20.972 -15.259 1.00 85.50 217 GLU A CA 1
ATOM 1738 C C . GLU A 1 217 ? 18.712 -20.149 -14.454 1.00 85.50 217 GLU A C 1
ATOM 1740 O O . GLU A 1 217 ? 18.971 -20.446 -13.286 1.00 85.50 217 GLU A O 1
ATOM 1745 N N . ASN A 1 218 ? 19.325 -19.126 -15.055 1.00 87.12 218 ASN A N 1
ATOM 1746 C CA . ASN A 1 218 ? 20.286 -18.274 -14.364 1.00 87.12 218 ASN A CA 1
ATOM 1747 C C . ASN A 1 218 ? 19.580 -17.067 -13.744 1.00 87.12 218 ASN A C 1
ATOM 1749 O O . ASN A 1 218 ? 18.781 -16.405 -14.400 1.00 87.12 218 ASN A O 1
ATOM 1753 N N . SER A 1 219 ? 19.948 -16.728 -12.509 1.00 90.25 219 SER A N 1
ATOM 1754 C CA . SER A 1 219 ? 19.454 -15.539 -11.818 1.00 90.25 219 SER A CA 1
ATOM 1755 C C . SER A 1 219 ? 20.616 -14.633 -11.421 1.00 90.25 219 SER A C 1
ATOM 1757 O O . SER A 1 219 ? 21.633 -15.092 -10.892 1.00 90.25 219 SER A O 1
ATOM 1759 N N . ILE A 1 220 ? 20.485 -13.345 -11.724 1.00 89.00 220 ILE A N 1
ATOM 1760 C CA . ILE A 1 220 ? 21.486 -12.317 -11.450 1.00 89.00 220 ILE A CA 1
ATOM 1761 C C . ILE A 1 220 ? 20.917 -11.386 -10.389 1.00 89.00 220 ILE A C 1
ATOM 1763 O O . ILE A 1 220 ? 19.922 -10.713 -10.641 1.00 89.00 220 ILE A O 1
ATOM 1767 N N . ASN A 1 221 ? 21.576 -11.306 -9.230 1.00 89.44 221 ASN A N 1
ATOM 1768 C CA . ASN A 1 221 ? 21.243 -10.301 -8.225 1.00 89.44 221 ASN A CA 1
ATOM 1769 C C . ASN A 1 221 ? 21.540 -8.906 -8.795 1.00 89.44 221 ASN A C 1
ATOM 1771 O O . ASN A 1 221 ? 22.669 -8.611 -9.198 1.00 89.44 221 ASN A O 1
ATOM 1775 N N . MET A 1 222 ? 20.504 -8.077 -8.871 1.00 88.00 222 MET A N 1
ATOM 1776 C CA . MET A 1 222 ? 20.576 -6.727 -9.415 1.00 88.00 222 MET A CA 1
ATOM 1777 C C . MET A 1 222 ? 21.064 -5.713 -8.370 1.00 88.00 222 MET A C 1
ATOM 1779 O O . MET A 1 222 ? 21.509 -4.628 -8.743 1.00 88.00 222 MET A O 1
ATOM 1783 N N . LYS A 1 223 ? 21.044 -6.051 -7.076 1.00 82.88 223 LYS A N 1
ATOM 1784 C CA . LYS A 1 223 ? 21.683 -5.266 -6.015 1.00 82.88 223 LYS A CA 1
ATOM 1785 C C . LYS A 1 223 ? 23.184 -5.580 -5.929 1.00 82.88 223 LYS A C 1
ATOM 1787 O O . LYS A 1 223 ? 23.618 -6.723 -6.068 1.00 82.88 223 LYS A O 1
ATOM 1792 N N . GLY A 1 224 ? 23.995 -4.552 -5.666 1.00 73.00 224 GLY A N 1
ATOM 1793 C CA . GLY A 1 224 ? 25.445 -4.665 -5.444 1.00 73.00 224 GLY A CA 1
ATOM 1794 C C . GLY A 1 224 ? 26.311 -3.901 -6.456 1.00 73.00 224 GLY A C 1
ATOM 1795 O O . GLY A 1 224 ? 25.859 -2.970 -7.117 1.00 73.00 224 GLY A O 1
ATOM 1796 N N . ASP A 1 225 ? 27.588 -4.287 -6.574 1.00 66.62 225 ASP A N 1
ATOM 1797 C CA . ASP A 1 225 ? 28.584 -3.571 -7.397 1.00 66.62 225 ASP A CA 1
ATOM 1798 C C . ASP A 1 225 ? 28.353 -3.708 -8.919 1.00 66.62 225 ASP A C 1
ATOM 1800 O O . ASP A 1 225 ? 28.898 -2.932 -9.711 1.00 66.62 225 ASP A O 1
ATOM 1804 N N . MET A 1 226 ? 27.570 -4.702 -9.352 1.00 73.75 226 MET A N 1
ATOM 1805 C CA . MET A 1 226 ? 27.240 -4.924 -10.762 1.00 73.75 226 MET A CA 1
ATOM 1806 C C . MET A 1 226 ? 25.9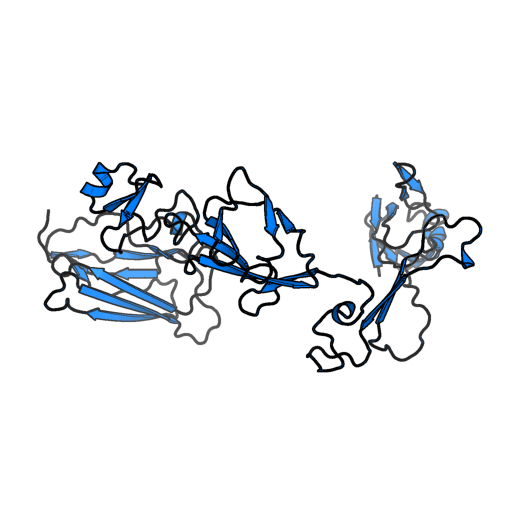00 -4.272 -11.110 1.00 73.75 226 MET A C 1
ATOM 1808 O O . MET A 1 226 ? 24.844 -4.830 -10.856 1.00 73.75 226 MET A O 1
ATOM 1812 N N . LEU A 1 227 ? 25.958 -3.107 -11.760 1.00 80.62 227 LEU A N 1
ATOM 1813 C CA . LEU A 1 227 ? 24.781 -2.365 -12.251 1.00 80.62 227 LEU A CA 1
ATOM 1814 C C . LEU A 1 227 ? 24.439 -2.668 -13.719 1.00 80.62 227 LEU A C 1
ATOM 1816 O O . LEU A 1 227 ? 23.676 -1.944 -14.363 1.00 80.62 227 LEU A O 1
ATOM 1820 N N . SER A 1 228 ? 25.078 -3.687 -14.288 1.00 81.81 228 SER A N 1
ATOM 1821 C CA . SER A 1 228 ? 24.866 -4.086 -15.672 1.00 81.81 228 SER A CA 1
ATOM 1822 C C . SER A 1 228 ? 25.367 -5.496 -15.943 1.00 81.81 228 SER A C 1
ATOM 1824 O O . SER A 1 228 ? 26.382 -5.903 -15.377 1.00 81.81 228 SER A O 1
ATOM 1826 N N . THR A 1 229 ? 24.743 -6.182 -16.894 1.00 84.19 229 THR A N 1
ATOM 1827 C CA . THR A 1 229 ? 25.186 -7.478 -17.412 1.00 84.19 229 THR A CA 1
ATOM 1828 C C . THR A 1 229 ? 25.026 -7.545 -18.928 1.00 84.19 229 THR A C 1
ATOM 1830 O O . THR A 1 229 ? 24.151 -6.899 -19.504 1.00 84.19 229 THR A O 1
ATOM 1833 N N . VAL A 1 230 ? 25.883 -8.320 -19.589 1.00 82.50 230 VAL A N 1
ATOM 1834 C CA . VAL A 1 230 ? 25.756 -8.601 -21.022 1.00 82.50 230 VAL A CA 1
ATOM 1835 C C . VAL A 1 230 ? 25.042 -9.934 -21.176 1.00 82.50 230 VAL A C 1
ATOM 1837 O O . VAL A 1 230 ? 25.555 -10.960 -20.736 1.00 82.50 230 VAL A O 1
ATOM 1840 N N . VAL A 1 231 ? 23.882 -9.915 -21.822 1.00 78.88 231 VAL A N 1
ATOM 1841 C CA . VAL A 1 231 ? 23.113 -11.115 -22.154 1.00 78.88 231 VAL A CA 1
ATOM 1842 C C . VAL A 1 231 ? 23.477 -11.538 -23.566 1.00 78.88 231 VAL A C 1
ATOM 1844 O O . VAL A 1 231 ? 23.256 -10.794 -24.521 1.00 78.88 231 VAL A O 1
ATOM 1847 N N . GLU A 1 232 ? 24.102 -12.704 -23.703 1.00 76.50 232 GLU A N 1
ATOM 1848 C CA . GLU A 1 232 ? 24.497 -13.234 -25.008 1.00 76.50 232 GLU A CA 1
ATOM 1849 C C . GLU A 1 232 ? 23.270 -13.554 -25.866 1.00 76.50 232 GLU A C 1
ATOM 1851 O O . GLU A 1 232 ? 22.242 -13.995 -25.359 1.00 76.50 232 GLU A O 1
ATOM 1856 N N . SER A 1 233 ? 23.394 -13.394 -27.184 1.00 70.19 233 SER A N 1
ATOM 1857 C CA . SER A 1 233 ? 22.295 -13.608 -28.130 1.00 70.19 233 SER A CA 1
ATOM 1858 C C . SER A 1 233 ? 21.691 -15.012 -28.111 1.00 70.19 233 SER A C 1
ATOM 1860 O O . SER A 1 233 ? 20.534 -15.175 -28.483 1.00 70.19 233 SER A O 1
ATOM 1862 N N . ILE A 1 234 ? 22.437 -16.020 -27.650 1.00 69.12 234 ILE A N 1
ATOM 1863 C CA . ILE A 1 234 ? 21.925 -17.383 -27.450 1.00 69.12 234 ILE A CA 1
ATOM 1864 C C . ILE A 1 234 ? 20.953 -17.493 -26.265 1.00 69.12 234 ILE A C 1
ATOM 1866 O O . ILE A 1 234 ? 20.063 -18.335 -26.301 1.00 69.12 234 ILE A O 1
ATOM 1870 N N . ASN A 1 235 ? 21.086 -16.622 -25.264 1.00 71.00 235 ASN A N 1
ATOM 1871 C CA . ASN A 1 235 ? 20.222 -16.602 -24.085 1.00 71.00 235 ASN A CA 1
ATOM 1872 C C . ASN A 1 235 ? 19.012 -15.671 -24.268 1.00 71.00 235 ASN A C 1
ATOM 1874 O O . ASN A 1 235 ? 18.096 -15.704 -23.462 1.00 71.00 235 ASN A O 1
ATOM 1878 N N . LEU A 1 236 ? 18.978 -14.860 -25.335 1.00 66.56 236 LEU A N 1
ATOM 1879 C CA . LEU A 1 236 ? 17.836 -13.990 -25.660 1.00 66.56 236 LEU A CA 1
ATOM 1880 C C . LEU A 1 236 ? 16.609 -14.761 -26.163 1.00 66.56 236 LEU A C 1
ATOM 1882 O O . LEU A 1 236 ? 15.538 -14.184 -26.277 1.00 66.56 236 LEU A O 1
ATOM 1886 N N . SER A 1 237 ? 16.774 -16.040 -26.509 1.00 67.94 237 SER A N 1
ATOM 1887 C CA . SER A 1 237 ? 15.658 -16.946 -26.801 1.00 67.94 237 SER A CA 1
ATOM 1888 C C . SER A 1 237 ? 15.167 -17.720 -25.575 1.00 67.94 237 SER A C 1
ATOM 1890 O O . SER A 1 237 ? 14.280 -18.557 -25.718 1.00 67.94 237 SER A O 1
ATOM 1892 N N . GLU A 1 238 ? 15.808 -17.545 -24.417 1.00 73.88 238 GLU A N 1
ATOM 1893 C CA . GLU A 1 238 ? 15.332 -18.106 -23.151 1.00 73.88 238 GLU A CA 1
ATOM 1894 C C . GLU A 1 238 ? 14.332 -17.143 -22.508 1.00 73.88 238 GLU A C 1
ATOM 1896 O O . GLU A 1 238 ? 14.377 -15.940 -22.765 1.00 73.88 238 GLU A O 1
ATOM 1901 N N . ASP A 1 239 ? 13.453 -17.672 -21.657 1.00 81.75 239 ASP A N 1
ATOM 1902 C CA . ASP A 1 239 ? 12.520 -16.846 -20.894 1.00 81.75 239 ASP A CA 1
ATOM 1903 C C . ASP A 1 239 ? 13.317 -15.879 -20.006 1.00 81.75 239 ASP A C 1
ATOM 1905 O O . ASP A 1 239 ? 14.204 -16.289 -19.245 1.00 81.75 239 ASP A O 1
ATOM 1909 N N . MET A 1 240 ? 13.027 -14.586 -20.126 1.00 85.56 240 MET A N 1
ATOM 1910 C CA . MET A 1 240 ? 13.658 -13.539 -19.333 1.00 85.56 240 MET A CA 1
ATOM 1911 C C . MET A 1 240 ? 12.627 -12.882 -18.430 1.00 85.56 240 MET A C 1
ATOM 1913 O O . MET A 1 240 ? 11.496 -12.636 -18.838 1.00 85.56 240 MET A O 1
ATOM 1917 N N . SER A 1 241 ? 13.022 -12.547 -17.207 1.00 87.88 241 SER A N 1
ATOM 1918 C CA . SER A 1 241 ? 12.150 -11.803 -16.305 1.00 87.88 241 SER A CA 1
ATOM 1919 C C . SER A 1 241 ? 12.929 -10.981 -15.294 1.00 87.88 241 SER A C 1
ATOM 1921 O O . SER A 1 241 ? 14.086 -11.263 -14.986 1.00 87.88 241 SER A O 1
ATOM 1923 N N . ILE A 1 242 ? 12.295 -9.944 -14.764 1.00 88.00 242 ILE A N 1
ATOM 1924 C CA . ILE A 1 242 ? 12.755 -9.257 -13.559 1.00 88.00 242 ILE A CA 1
ATOM 1925 C C . ILE A 1 242 ?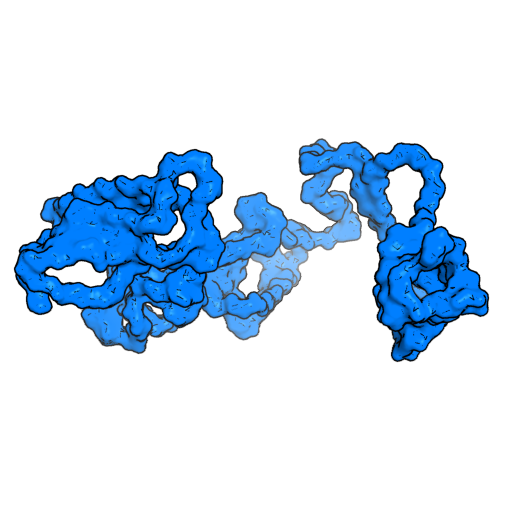 11.860 -9.726 -12.426 1.00 88.00 242 ILE A C 1
ATOM 1927 O O . ILE A 1 242 ? 10.647 -9.749 -12.580 1.00 88.00 242 ILE A O 1
ATOM 1931 N N . THR A 1 243 ? 12.433 -10.119 -11.297 1.00 88.69 243 THR A N 1
ATOM 1932 C CA . THR A 1 243 ? 11.667 -10.502 -10.109 1.00 88.69 243 THR A CA 1
ATOM 1933 C C . THR A 1 243 ? 12.081 -9.642 -8.932 1.00 88.69 243 THR A C 1
ATOM 1935 O O . THR A 1 243 ? 13.270 -9.538 -8.636 1.00 88.69 243 THR A O 1
ATOM 1938 N N . ALA A 1 244 ? 11.104 -9.030 -8.274 1.00 87.56 244 ALA A N 1
ATOM 1939 C CA . ALA A 1 244 ? 11.253 -8.451 -6.949 1.00 87.56 244 ALA A CA 1
ATOM 1940 C C . ALA A 1 244 ? 10.719 -9.458 -5.923 1.00 87.56 244 ALA A C 1
ATOM 1942 O O . ALA A 1 244 ? 9.628 -10.002 -6.100 1.00 87.56 244 ALA A O 1
ATOM 1943 N N . VAL A 1 245 ? 11.490 -9.727 -4.876 1.00 88.12 245 VAL A N 1
ATOM 1944 C CA . VAL A 1 245 ? 11.122 -10.622 -3.774 1.00 88.12 245 VAL A CA 1
ATOM 1945 C C . VAL A 1 245 ? 11.114 -9.795 -2.501 1.00 88.12 245 VAL A C 1
ATOM 1947 O O . VAL A 1 245 ? 12.142 -9.225 -2.148 1.00 88.12 245 VAL A O 1
ATOM 1950 N N . LEU A 1 246 ? 9.957 -9.687 -1.853 1.00 85.25 246 LEU A N 1
ATOM 1951 C CA . LEU A 1 246 ? 9.825 -9.025 -0.560 1.00 85.25 246 LEU A CA 1
ATOM 1952 C C . LEU A 1 246 ? 10.588 -9.851 0.472 1.00 85.25 246 LEU A C 1
ATOM 1954 O O . LEU A 1 246 ? 10.378 -11.063 0.556 1.00 85.25 246 LEU A O 1
ATOM 1958 N N . LYS A 1 247 ? 11.480 -9.216 1.233 1.00 83.31 247 LYS A N 1
ATOM 1959 C CA . LYS A 1 247 ? 12.160 -9.932 2.309 1.00 83.31 247 LYS A CA 1
ATOM 1960 C C . LYS A 1 247 ? 11.179 -10.252 3.425 1.00 83.31 247 LYS A C 1
ATOM 1962 O O . LYS A 1 247 ? 10.229 -9.504 3.662 1.00 83.31 247 LYS A O 1
ATOM 1967 N N . ASP A 1 248 ? 11.439 -11.357 4.110 1.00 78.19 248 ASP A N 1
ATOM 1968 C CA . ASP A 1 248 ? 10.550 -11.872 5.142 1.00 78.19 248 ASP A CA 1
ATOM 1969 C C . ASP A 1 248 ? 10.257 -10.818 6.223 1.00 78.19 248 ASP A C 1
ATOM 1971 O O . ASP A 1 248 ? 9.100 -10.665 6.602 1.00 78.19 248 ASP A O 1
ATOM 1975 N N . GLU A 1 249 ? 11.248 -10.040 6.669 1.00 73.62 249 GLU A N 1
ATOM 1976 C CA . GLU A 1 249 ? 11.067 -9.017 7.713 1.00 73.62 249 GLU A CA 1
ATOM 1977 C C . GLU A 1 249 ? 10.130 -7.859 7.316 1.00 73.62 249 GLU A C 1
ATOM 1979 O O . GLU A 1 249 ? 9.704 -7.077 8.158 1.00 73.62 249 GLU A O 1
ATOM 1984 N N . TYR A 1 250 ? 9.760 -7.745 6.036 1.00 79.56 250 TYR A N 1
ATOM 1985 C CA . TYR A 1 250 ? 8.856 -6.709 5.528 1.00 79.56 250 TYR A CA 1
ATOM 1986 C C . TYR A 1 250 ? 7.481 -7.250 5.095 1.00 79.56 250 TYR A C 1
ATOM 1988 O O . TYR A 1 250 ? 6.703 -6.513 4.481 1.00 79.56 250 TYR A O 1
ATOM 1996 N N . ILE A 1 251 ? 7.158 -8.521 5.382 1.00 76.56 251 ILE A N 1
ATOM 1997 C CA . ILE A 1 251 ? 5.853 -9.120 5.052 1.00 76.56 251 ILE A CA 1
ATOM 1998 C C . ILE A 1 251 ? 4.755 -8.498 5.927 1.00 76.56 251 ILE A C 1
ATOM 2000 O O . ILE A 1 251 ? 4.547 -8.890 7.069 1.00 76.56 251 ILE A O 1
ATOM 2004 N N . GLY A 1 252 ? 4.017 -7.544 5.357 1.00 74.69 252 GLY A N 1
ATOM 2005 C CA . GLY A 1 252 ? 2.963 -6.780 6.029 1.00 74.69 252 GLY A CA 1
ATOM 2006 C C . GLY A 1 252 ? 3.192 -5.283 5.854 1.00 74.69 252 GLY A C 1
ATOM 2007 O O . GLY A 1 252 ? 2.570 -4.641 5.009 1.00 74.69 252 GLY A O 1
ATOM 2008 N N . CYS A 1 253 ? 4.130 -4.742 6.622 1.00 78.56 253 CYS A N 1
ATOM 2009 C CA . CYS A 1 253 ? 4.530 -3.346 6.651 1.00 78.56 253 CYS A CA 1
ATOM 2010 C C . CYS A 1 253 ? 6.014 -3.204 6.287 1.00 78.56 253 CYS A C 1
ATOM 2012 O O . CYS A 1 253 ? 6.891 -3.774 6.929 1.00 78.56 253 CYS A O 1
ATOM 2014 N N . THR A 1 254 ? 6.326 -2.374 5.287 1.00 81.69 254 THR A N 1
ATOM 2015 C CA . THR A 1 254 ? 7.719 -2.133 4.864 1.00 81.69 254 THR A CA 1
ATOM 2016 C C . THR A 1 254 ? 8.453 -1.106 5.740 1.00 81.69 254 THR A C 1
ATOM 2018 O O . THR A 1 254 ? 9.525 -0.633 5.368 1.00 81.69 254 THR A O 1
ATOM 2021 N N . ASN A 1 255 ? 7.866 -0.673 6.862 1.00 80.81 255 ASN A N 1
ATOM 2022 C CA . ASN A 1 255 ? 8.526 0.246 7.785 1.00 80.81 255 ASN A CA 1
ATOM 2023 C C . ASN A 1 255 ? 9.503 -0.549 8.664 1.00 80.81 255 ASN A C 1
ATOM 2025 O O . ASN A 1 255 ? 9.063 -1.465 9.347 1.00 80.81 255 ASN A O 1
ATOM 2029 N N . PRO A 1 256 ? 10.794 -0.184 8.730 1.00 77.88 256 PRO A N 1
ATOM 2030 C CA . PRO A 1 256 ? 11.795 -0.937 9.493 1.00 77.88 256 PRO A CA 1
ATOM 2031 C C . PRO A 1 256 ? 11.592 -0.911 11.019 1.00 77.88 256 PRO A C 1
ATOM 2033 O O . PRO A 1 256 ? 12.379 -1.508 11.746 1.00 77.88 256 PRO A O 1
ATOM 2036 N N . LEU A 1 257 ? 10.616 -0.150 11.525 1.00 79.25 257 LEU A N 1
ATOM 2037 C CA . LEU A 1 257 ? 10.235 -0.138 12.940 1.00 79.25 257 LEU A CA 1
ATOM 2038 C C . LEU A 1 257 ? 8.980 -0.971 13.237 1.00 79.25 257 LEU A C 1
ATOM 2040 O O . LEU A 1 257 ? 8.597 -1.053 14.402 1.00 79.25 257 LEU A O 1
ATOM 2044 N N . ALA A 1 258 ? 8.338 -1.532 12.210 1.00 80.06 258 ALA A N 1
ATOM 2045 C CA . ALA A 1 258 ? 7.160 -2.362 12.376 1.00 80.06 258 ALA A CA 1
ATOM 2046 C C . ALA A 1 258 ? 7.546 -3.811 12.680 1.00 80.06 258 ALA A C 1
ATOM 2048 O O . ALA A 1 258 ? 8.309 -4.414 11.937 1.00 80.06 258 ALA A O 1
ATOM 2049 N N . ASP A 1 259 ? 6.963 -4.355 13.741 1.00 78.81 259 ASP A N 1
ATOM 2050 C CA . ASP A 1 259 ? 6.956 -5.769 14.077 1.00 78.81 259 ASP A CA 1
ATOM 2051 C C . ASP A 1 259 ? 5.828 -6.427 13.270 1.00 78.81 259 ASP A C 1
ATOM 2053 O O . ASP A 1 259 ? 4.643 -6.379 13.634 1.00 78.81 259 ASP A O 1
ATOM 2057 N N . ASN A 1 260 ? 6.201 -7.005 12.134 1.00 77.56 260 ASN A N 1
ATOM 2058 C CA . ASN A 1 260 ? 5.253 -7.589 11.197 1.00 77.56 260 ASN A CA 1
ATOM 2059 C C . ASN A 1 260 ? 4.564 -8.853 11.750 1.00 77.56 260 ASN A C 1
ATOM 2061 O O . ASN A 1 260 ? 5.050 -9.473 12.697 1.00 77.56 260 ASN A O 1
ATOM 2065 N N . PRO A 1 261 ? 3.425 -9.294 11.178 1.00 72.44 261 PRO A N 1
ATOM 2066 C CA . PRO A 1 261 ? 2.677 -10.459 11.675 1.00 72.44 261 PRO A CA 1
ATOM 2067 C C . PRO A 1 261 ? 3.477 -11.772 11.726 1.00 72.44 261 PRO A C 1
ATOM 2069 O O . PRO A 1 261 ? 3.129 -12.699 12.461 1.00 72.44 261 PRO A O 1
ATOM 2072 N N . ASN A 1 262 ? 4.543 -11.873 10.934 1.00 72.75 262 ASN A N 1
ATOM 2073 C CA . ASN A 1 262 ? 5.471 -13.001 10.900 1.00 72.75 262 ASN A CA 1
ATOM 2074 C C . ASN A 1 262 ? 6.700 -12.823 11.819 1.00 72.75 262 ASN A C 1
ATOM 2076 O O . ASN A 1 262 ? 7.588 -13.685 11.826 1.00 72.75 262 ASN A O 1
ATOM 2080 N N . GLU A 1 263 ? 6.736 -11.754 12.615 1.00 74.50 263 GLU A N 1
ATOM 2081 C CA . GLU A 1 263 ? 7.800 -11.423 13.558 1.00 74.50 263 GLU A CA 1
ATOM 2082 C C . GLU A 1 263 ? 7.328 -11.445 15.014 1.00 74.50 263 GLU A C 1
ATOM 2084 O O . GLU A 1 263 ? 6.156 -11.249 15.348 1.00 74.50 263 GLU A O 1
ATOM 2089 N N . MET A 1 264 ? 8.275 -11.677 15.921 1.00 73.94 264 MET A N 1
ATOM 2090 C CA . MET A 1 264 ? 8.032 -11.575 17.356 1.00 73.94 264 MET A CA 1
ATOM 2091 C C . MET A 1 264 ? 8.025 -10.105 17.801 1.00 73.94 264 MET A C 1
ATOM 2093 O O . MET A 1 264 ? 9.039 -9.422 17.683 1.00 73.94 264 MET A O 1
ATOM 2097 N N . ALA A 1 265 ? 6.917 -9.657 18.398 1.00 66.44 265 ALA A N 1
ATOM 2098 C CA . ALA A 1 265 ? 6.742 -8.289 18.893 1.00 66.44 265 ALA A CA 1
ATOM 2099 C C . ALA A 1 265 ? 7.861 -7.811 19.846 1.00 66.44 265 ALA A C 1
ATOM 2101 O O . ALA A 1 265 ? 8.358 -8.580 20.679 1.00 66.44 265 ALA A O 1
ATOM 2102 N N . ASN A 1 266 ? 8.128 -6.501 19.832 1.00 64.31 266 ASN A N 1
ATOM 2103 C CA . ASN A 1 266 ? 9.088 -5.746 20.649 1.00 64.31 266 ASN A CA 1
ATOM 2104 C C . ASN A 1 266 ? 10.566 -5.853 20.238 1.00 64.31 266 ASN A C 1
ATOM 2106 O O . ASN A 1 266 ? 11.440 -5.717 21.105 1.00 64.31 266 ASN A O 1
ATOM 2110 N N . GLY A 1 267 ? 10.875 -6.076 18.957 1.00 60.66 267 GLY A N 1
ATOM 2111 C CA . GLY A 1 267 ? 12.257 -6.024 18.465 1.00 60.66 267 GLY A CA 1
ATOM 2112 C C . GLY A 1 267 ? 13.222 -6.929 19.242 1.00 60.66 267 GLY A C 1
ATOM 2113 O O . GLY A 1 267 ? 14.279 -6.478 19.713 1.00 60.66 267 GLY A O 1
ATOM 2114 N N . ILE A 1 268 ? 12.842 -8.200 19.436 1.00 63.78 268 ILE A N 1
ATOM 2115 C CA . ILE A 1 268 ? 13.726 -9.202 20.041 1.00 63.78 268 ILE A CA 1
ATOM 2116 C C . ILE A 1 268 ? 15.003 -9.272 19.202 1.00 63.78 268 ILE A C 1
ATOM 2118 O O . ILE A 1 268 ? 15.005 -9.778 18.088 1.00 63.78 268 ILE A O 1
ATOM 2122 N N . SER A 1 269 ? 16.091 -8.757 19.769 1.00 64.94 269 SER A N 1
ATOM 2123 C CA . SER A 1 269 ? 17.346 -8.442 19.074 1.00 64.94 269 SER A CA 1
ATOM 2124 C C . SER A 1 269 ? 18.502 -9.335 19.522 1.00 64.94 269 SER A C 1
ATOM 2126 O O . SER A 1 269 ? 19.671 -9.012 19.308 1.00 64.94 269 SER A O 1
ATOM 2128 N N . ASP A 1 270 ? 18.199 -10.456 20.184 1.00 81.81 270 ASP A N 1
ATOM 2129 C CA . ASP A 1 270 ? 19.207 -11.466 20.466 1.00 81.81 270 ASP A CA 1
ATOM 2130 C C . ASP A 1 270 ? 18.673 -12.907 20.367 1.00 81.81 270 ASP A C 1
ATOM 2132 O O . ASP A 1 270 ? 17.538 -13.184 20.782 1.00 81.81 270 ASP A O 1
ATOM 2136 N N . PRO A 1 271 ? 19.522 -13.852 19.914 1.00 84.12 271 PRO A N 1
ATOM 2137 C CA . PRO A 1 271 ? 19.136 -15.248 19.733 1.00 84.12 271 PRO A CA 1
ATOM 2138 C C . PRO A 1 271 ? 18.594 -15.923 20.997 1.00 84.12 271 PRO A C 1
ATOM 2140 O O . PRO A 1 271 ? 17.689 -16.750 20.919 1.00 84.12 271 PRO A O 1
ATOM 2143 N N . ASN A 1 272 ? 19.120 -15.586 22.182 1.00 84.50 272 ASN A N 1
ATOM 2144 C CA . ASN A 1 272 ? 18.730 -16.286 23.410 1.00 84.50 272 ASN A CA 1
ATOM 2145 C C . ASN A 1 272 ? 17.330 -15.870 23.857 1.00 84.50 272 ASN A C 1
ATOM 2147 O O . ASN A 1 272 ? 16.550 -16.713 24.300 1.00 84.50 272 ASN A O 1
ATOM 2151 N N . THR A 1 273 ? 17.018 -14.575 23.769 1.00 81.88 273 THR A N 1
ATOM 2152 C CA . THR A 1 273 ? 15.677 -14.070 24.082 1.00 81.88 273 THR A CA 1
ATOM 2153 C C . THR A 1 273 ? 14.663 -14.581 23.063 1.00 81.88 273 THR A C 1
ATOM 2155 O O . THR A 1 273 ? 13.562 -14.967 23.459 1.00 81.88 273 THR A O 1
ATOM 2158 N N . CYS A 1 274 ? 15.051 -14.678 21.789 1.00 82.69 274 CYS A N 1
ATOM 2159 C CA . CYS A 1 274 ? 14.219 -15.250 20.734 1.00 82.69 274 CYS A CA 1
ATOM 2160 C C . CYS A 1 274 ? 13.819 -16.699 21.039 1.00 82.69 274 CYS A C 1
ATOM 2162 O O . CYS A 1 274 ? 12.635 -17.006 21.157 1.00 82.69 274 CYS A O 1
ATOM 2164 N N . GLU A 1 275 ? 14.789 -17.577 21.304 1.00 82.00 275 GLU A N 1
ATOM 2165 C CA . GLU A 1 275 ? 14.497 -18.973 21.650 1.00 82.00 275 GLU A CA 1
ATOM 2166 C C . GLU A 1 275 ? 13.705 -19.104 22.964 1.00 82.00 275 GLU A C 1
ATOM 2168 O O . GLU A 1 275 ? 12.810 -19.943 23.079 1.00 82.00 275 GLU A O 1
ATOM 2173 N N . TYR A 1 276 ? 14.004 -18.272 23.971 1.00 78.38 276 TYR A N 1
ATOM 2174 C CA . TYR A 1 276 ? 13.314 -18.306 25.268 1.00 78.38 276 TYR A CA 1
ATOM 2175 C C . TYR A 1 276 ? 11.835 -17.913 25.168 1.00 78.38 276 TYR A C 1
ATOM 2177 O O . TYR A 1 276 ? 10.999 -18.462 25.887 1.00 78.38 276 TYR A O 1
ATOM 2185 N N . THR A 1 277 ? 11.516 -16.966 24.287 1.00 74.62 277 THR A N 1
ATOM 2186 C CA . THR A 1 277 ? 10.144 -16.504 24.026 1.00 74.62 277 THR A CA 1
ATOM 2187 C C . THR A 1 277 ? 9.399 -17.389 23.026 1.00 74.62 277 THR A C 1
ATOM 2189 O O . THR A 1 277 ? 8.221 -17.158 22.771 1.00 74.62 277 THR A O 1
ATOM 2192 N N . GLY A 1 278 ? 10.043 -18.452 22.531 1.00 76.50 278 GLY A N 1
ATOM 2193 C CA . GLY A 1 278 ? 9.437 -19.428 21.631 1.00 76.50 278 GLY A CA 1
ATOM 2194 C C . GLY A 1 278 ? 9.520 -19.058 20.151 1.00 76.50 278 GLY A C 1
ATOM 2195 O O . GLY A 1 278 ? 8.782 -19.642 19.362 1.00 76.50 278 GLY A O 1
ATOM 2196 N N . GLY A 1 279 ? 10.391 -18.117 19.778 1.00 80.75 279 GLY A N 1
ATOM 2197 C CA . GLY A 1 279 ? 10.744 -17.806 18.393 1.00 80.75 279 GLY A CA 1
ATOM 2198 C C . GLY A 1 279 ? 11.911 -18.647 17.857 1.00 80.75 279 GLY A C 1
ATOM 2199 O O . GLY A 1 279 ? 12.502 -19.467 18.566 1.00 80.75 279 GLY A O 1
ATOM 2200 N N . VAL A 1 280 ? 12.242 -18.434 16.584 1.00 85.75 280 VAL A N 1
ATOM 2201 C CA . VAL A 1 280 ? 13.386 -19.019 15.870 1.00 85.75 280 VAL A CA 1
ATOM 2202 C C . VAL A 1 280 ? 14.251 -17.878 15.349 1.00 85.75 280 VAL A C 1
ATOM 2204 O O . VAL A 1 280 ? 13.774 -17.028 14.606 1.00 85.75 280 VAL A O 1
ATOM 2207 N N . TRP A 1 281 ? 15.520 -17.849 15.747 1.00 84.94 281 TRP A N 1
ATOM 2208 C CA . TRP A 1 281 ? 16.442 -16.798 15.325 1.00 84.94 281 TRP A CA 1
ATOM 2209 C C . TRP A 1 281 ? 16.883 -16.993 13.875 1.00 84.94 281 TRP A C 1
ATOM 2211 O O . TRP A 1 281 ? 17.311 -18.095 13.525 1.00 84.94 281 TRP A O 1
ATOM 2221 N N . GLU A 1 282 ? 16.828 -15.931 13.070 1.00 83.62 282 GLU A N 1
ATOM 2222 C CA . GLU A 1 282 ? 17.401 -15.913 11.730 1.00 83.62 282 GLU A CA 1
ATOM 2223 C C . GLU A 1 282 ? 18.793 -15.279 11.738 1.00 83.62 282 GLU A C 1
ATOM 2225 O O . GLU A 1 282 ? 18.965 -14.100 12.041 1.00 83.62 282 GLU A O 1
ATOM 2230 N N . GLU A 1 283 ? 19.810 -16.091 11.438 1.00 81.25 283 GLU A N 1
ATOM 2231 C CA . GLU A 1 283 ? 21.210 -15.674 11.540 1.00 81.25 283 GLU A CA 1
ATOM 2232 C C . GLU A 1 283 ? 21.636 -14.717 10.420 1.00 81.25 283 GLU A C 1
ATOM 2234 O O . GLU A 1 283 ? 22.519 -13.892 10.662 1.00 81.25 283 GLU A O 1
ATOM 2239 N N . GLU A 1 284 ? 21.070 -14.828 9.212 1.00 77.00 284 GLU A N 1
ATOM 2240 C CA . GLU A 1 284 ? 21.502 -14.011 8.069 1.00 77.00 284 GLU A CA 1
ATOM 2241 C C . GLU A 1 284 ? 20.968 -12.575 8.138 1.00 77.00 284 GLU A C 1
ATOM 2243 O O . GLU A 1 284 ? 21.708 -11.638 7.836 1.00 77.00 284 GLU A O 1
ATOM 2248 N N . GLU A 1 285 ? 19.732 -12.406 8.605 1.00 72.00 285 GLU A N 1
ATOM 2249 C CA . GLU A 1 285 ? 19.019 -11.119 8.633 1.00 72.00 285 GLU A CA 1
ATOM 2250 C C . GLU A 1 285 ? 18.883 -10.533 10.061 1.00 72.00 285 GLU A C 1
ATOM 2252 O O . GLU A 1 285 ? 18.289 -9.477 10.248 1.00 72.00 285 GLU A O 1
ATOM 2257 N N . ASP A 1 286 ? 19.468 -11.186 11.077 1.00 77.19 286 ASP A N 1
ATOM 2258 C CA . ASP A 1 286 ? 19.590 -10.695 12.468 1.00 77.19 286 ASP A CA 1
ATOM 2259 C C . ASP A 1 286 ? 18.241 -10.368 13.157 1.00 77.19 286 ASP A C 1
ATOM 2261 O O . ASP A 1 286 ? 18.143 -9.407 13.923 1.00 77.19 286 ASP A O 1
ATOM 2265 N N . TYR A 1 287 ? 17.201 -11.181 12.914 1.00 75.88 287 TYR A N 1
ATOM 2266 C CA . TYR A 1 287 ? 15.859 -11.004 13.496 1.00 75.88 287 TYR A CA 1
ATOM 2267 C C . TYR A 1 287 ? 15.236 -12.311 14.024 1.00 75.88 287 TYR A C 1
ATOM 2269 O O . TYR A 1 287 ? 15.727 -13.417 13.786 1.00 75.88 287 TYR A O 1
ATOM 2277 N N . CYS A 1 288 ? 14.144 -12.195 14.787 1.00 79.31 288 CYS A N 1
ATOM 2278 C CA . CYS A 1 288 ? 13.468 -13.321 15.435 1.00 79.31 288 CYS A CA 1
ATOM 2279 C C . CYS A 1 288 ? 12.142 -13.690 14.741 1.00 79.31 288 CYS A C 1
ATOM 2281 O O . CYS A 1 288 ? 11.146 -12.978 14.880 1.00 79.31 288 CYS A O 1
ATOM 2283 N N . LYS A 1 289 ? 12.108 -14.842 14.055 1.00 77.38 289 LYS A N 1
ATOM 2284 C CA . LYS A 1 289 ? 10.915 -15.404 13.395 1.00 77.38 289 LYS A CA 1
ATOM 2285 C C . LYS A 1 289 ? 10.000 -16.143 14.371 1.00 77.38 289 LYS A C 1
ATOM 2287 O O . LYS A 1 289 ? 10.432 -16.662 15.404 1.00 77.38 289 LYS A O 1
ATOM 2292 N N . CYS A 1 290 ? 8.740 -16.314 13.987 1.00 73.38 290 CYS A N 1
ATOM 2293 C CA . CYS A 1 290 ? 7.815 -17.226 14.661 1.00 73.38 290 CYS A CA 1
ATOM 2294 C C . CYS A 1 290 ? 8.261 -18.689 14.549 1.00 73.38 290 CYS A C 1
ATOM 2296 O O . CYS A 1 290 ? 8.586 -19.160 13.462 1.00 73.38 290 CYS A O 1
ATOM 2298 N N . ALA A 1 291 ? 8.153 -19.469 15.630 1.00 70.00 291 ALA A N 1
ATOM 2299 C CA . ALA A 1 291 ? 8.351 -20.921 15.543 1.00 70.00 291 ALA A CA 1
ATOM 2300 C C . ALA A 1 291 ? 7.160 -21.683 14.925 1.00 70.00 291 ALA A C 1
ATOM 2302 O O . ALA A 1 291 ? 7.349 -22.810 14.473 1.00 70.00 291 ALA A O 1
ATOM 2303 N N . ASN A 1 292 ? 5.947 -21.104 14.919 1.00 61.94 292 ASN A N 1
ATOM 2304 C CA . ASN A 1 292 ? 4.695 -21.803 14.577 1.00 61.94 292 ASN A CA 1
ATOM 2305 C C . ASN A 1 292 ? 3.726 -20.988 13.681 1.00 61.94 292 ASN A C 1
ATOM 2307 O O . ASN A 1 292 ? 2.517 -21.126 13.839 1.00 61.94 292 ASN A O 1
ATOM 2311 N N . GLU A 1 293 ? 4.222 -20.132 12.779 1.00 54.03 293 GLU A N 1
ATOM 2312 C CA . GLU A 1 293 ? 3.419 -19.372 11.779 1.00 54.03 293 GLU A CA 1
ATOM 2313 C C . GLU A 1 293 ? 2.377 -18.367 12.326 1.00 54.03 293 GLU A C 1
ATOM 2315 O O . GLU A 1 293 ? 1.775 -17.635 11.549 1.00 54.03 293 GLU A O 1
ATOM 2320 N N . PHE A 1 294 ? 2.195 -18.272 13.645 1.00 52.31 294 PHE A N 1
ATOM 2321 C CA . PHE A 1 294 ? 1.379 -17.251 14.304 1.00 52.31 294 PHE A CA 1
ATOM 2322 C C . PHE A 1 294 ? 2.244 -16.482 15.303 1.00 52.31 294 PHE A C 1
ATOM 2324 O O . PHE A 1 294 ? 2.552 -17.003 16.379 1.00 52.31 294 PHE A O 1
ATOM 2331 N N . CYS A 1 295 ? 2.632 -15.255 14.958 1.00 60.00 295 CYS A N 1
ATOM 2332 C CA . CYS A 1 295 ? 3.093 -14.273 15.931 1.00 60.00 295 CYS A CA 1
ATOM 2333 C C . CYS A 1 295 ? 2.040 -13.190 16.109 1.00 60.00 295 CYS A C 1
ATOM 2335 O O . CYS A 1 295 ? 1.214 -12.948 15.234 1.00 60.00 295 CYS A O 1
ATOM 2337 N N . LEU A 1 296 ? 2.064 -12.551 17.276 1.00 57.25 296 LEU A N 1
ATOM 2338 C CA . LEU A 1 296 ? 1.159 -11.450 17.568 1.00 57.25 296 LEU A CA 1
ATOM 2339 C C . LEU A 1 296 ? 1.541 -10.155 16.839 1.00 57.25 296 LEU A C 1
ATOM 2341 O O . LEU A 1 296 ? 0.709 -9.258 16.881 1.00 57.25 296 LEU A O 1
ATOM 2345 N N . GLY A 1 297 ? 2.722 -10.067 16.188 1.00 62.03 297 GLY A N 1
ATOM 2346 C CA . GLY A 1 297 ? 3.216 -8.840 15.542 1.00 62.03 297 GLY A CA 1
ATOM 2347 C C . GLY A 1 297 ? 2.849 -7.599 16.360 1.00 62.03 297 GLY A C 1
ATOM 2348 O O . GLY A 1 297 ? 2.829 -7.653 17.592 1.00 62.03 297 GLY A O 1
ATOM 2349 N N . GLY A 1 298 ? 2.421 -6.531 15.699 1.00 65.62 298 GLY A N 1
ATOM 2350 C CA . GLY A 1 298 ? 1.256 -5.802 16.216 1.00 65.62 298 GLY A CA 1
ATOM 2351 C C . GLY A 1 298 ? 1.394 -4.295 16.352 1.00 65.62 298 GLY A C 1
ATOM 2352 O O . GLY A 1 298 ? 0.413 -3.652 16.710 1.00 65.62 298 GLY A O 1
ATOM 2353 N N . ASN A 1 299 ? 2.557 -3.719 16.043 1.00 73.44 299 ASN A N 1
ATOM 2354 C CA . ASN A 1 299 ? 2.702 -2.262 15.926 1.00 73.44 299 ASN A CA 1
ATOM 2355 C C . ASN A 1 299 ? 2.778 -1.791 14.459 1.00 73.44 299 ASN A C 1
ATOM 2357 O O . ASN A 1 299 ? 2.986 -0.610 14.193 1.00 73.44 299 ASN A O 1
ATOM 2361 N N . ASP A 1 300 ? 2.600 -2.683 13.485 1.00 74.88 300 ASP A N 1
ATOM 2362 C CA . ASP A 1 300 ? 2.546 -2.351 12.059 1.00 74.88 300 ASP A CA 1
ATOM 2363 C C . ASP A 1 300 ? 1.468 -1.296 11.753 1.00 74.88 300 ASP A C 1
ATOM 2365 O O . ASP A 1 300 ? 1.688 -0.388 10.943 1.00 74.88 300 ASP A O 1
ATOM 2369 N N . ALA A 1 301 ? 0.353 -1.336 12.488 1.00 72.88 301 ALA A N 1
ATOM 2370 C CA . ALA A 1 301 ? -0.685 -0.308 12.479 1.00 72.88 301 ALA A CA 1
ATOM 2371 C C . ALA A 1 301 ? -0.181 1.099 12.847 1.00 72.88 301 ALA A C 1
ATOM 2373 O O . ALA A 1 301 ? -0.635 2.079 12.253 1.00 72.88 301 ALA A O 1
ATOM 2374 N N . ASP A 1 302 ? 0.792 1.210 13.753 1.00 77.44 302 ASP A N 1
ATOM 2375 C CA . ASP A 1 302 ? 1.358 2.494 14.185 1.00 77.44 302 ASP A CA 1
ATOM 2376 C C . ASP A 1 302 ? 2.272 3.120 13.124 1.00 77.44 302 ASP A C 1
ATOM 2378 O O . ASP A 1 302 ? 2.515 4.332 13.125 1.00 77.44 302 ASP A O 1
ATOM 2382 N N . TYR A 1 303 ? 2.798 2.295 12.217 1.00 79.88 303 TYR A N 1
ATOM 2383 C CA . TYR A 1 303 ? 3.870 2.675 11.303 1.00 79.88 303 TYR A CA 1
ATOM 2384 C C . TYR A 1 303 ? 3.475 2.711 9.830 1.00 79.88 303 TYR A C 1
ATOM 2386 O O . TYR A 1 303 ? 4.115 3.444 9.068 1.00 79.88 303 TYR A O 1
ATOM 2394 N N . CYS A 1 304 ? 2.470 1.935 9.419 1.00 77.00 304 CYS A N 1
ATOM 2395 C CA . CYS A 1 304 ? 2.137 1.732 8.008 1.00 77.00 304 CYS A CA 1
ATOM 2396 C C . CYS A 1 304 ? 0.778 2.270 7.566 1.00 77.00 304 CYS A C 1
ATOM 2398 O O . CYS A 1 304 ? 0.358 1.982 6.448 1.00 77.00 304 CYS A O 1
ATOM 2400 N N . GLU A 1 305 ? 0.115 3.083 8.392 1.00 79.00 305 GLU A N 1
ATOM 2401 C CA . GLU A 1 305 ? -1.187 3.677 8.056 1.00 79.00 305 GLU A CA 1
ATOM 2402 C C . GLU A 1 305 ? -2.191 2.621 7.533 1.00 79.00 305 GLU A C 1
ATOM 2404 O O . GLU A 1 305 ? -2.955 2.859 6.593 1.00 79.00 305 GLU A O 1
ATOM 2409 N N . ILE A 1 306 ? -2.178 1.429 8.132 1.00 78.19 306 ILE A N 1
ATOM 2410 C CA . ILE A 1 306 ? -3.053 0.322 7.741 1.00 78.19 306 ILE A CA 1
ATOM 2411 C C . ILE A 1 306 ? -4.389 0.388 8.485 1.00 78.19 306 ILE A C 1
ATOM 2413 O O . ILE A 1 306 ? -4.490 0.911 9.595 1.00 78.19 306 ILE A O 1
ATOM 2417 N N . LEU A 1 307 ? -5.435 -0.132 7.841 1.00 83.31 307 LEU A N 1
ATOM 2418 C CA . LEU A 1 307 ? -6.733 -0.339 8.475 1.00 83.31 307 LEU A CA 1
ATOM 2419 C C . LEU A 1 307 ? -6.633 -1.556 9.402 1.00 83.31 307 LEU A C 1
ATOM 2421 O O . LEU A 1 307 ? -6.538 -2.681 8.909 1.00 83.31 307 LEU A O 1
ATOM 2425 N N . SER A 1 308 ? -6.700 -1.335 10.713 1.00 85.69 308 SER A N 1
ATOM 2426 C CA . SER A 1 308 ? -6.411 -2.377 11.708 1.00 85.69 308 SER A CA 1
ATOM 2427 C C . SER A 1 308 ? -7.365 -2.346 12.891 1.00 85.69 308 SER A C 1
ATOM 2429 O O . SER A 1 308 ? -7.939 -1.309 13.220 1.00 85.69 308 SER A O 1
ATOM 2431 N N . LEU A 1 309 ? -7.511 -3.498 13.548 1.00 88.50 309 LEU A N 1
ATOM 2432 C CA . LEU A 1 309 ? -8.174 -3.610 14.842 1.00 88.50 309 LEU A CA 1
ATOM 2433 C C . LEU A 1 309 ? -7.120 -3.714 15.938 1.00 88.50 309 LEU A C 1
ATOM 2435 O O . LEU A 1 309 ? -6.236 -4.563 15.854 1.00 88.50 309 LEU A O 1
ATOM 2439 N N . LEU A 1 310 ? -7.241 -2.881 16.965 1.00 85.75 310 LEU A N 1
ATOM 2440 C CA . LEU A 1 310 ? -6.380 -2.917 18.137 1.00 85.75 310 LEU A CA 1
ATOM 2441 C C . LEU A 1 310 ? -7.120 -3.531 19.321 1.00 85.75 310 LEU A C 1
ATOM 2443 O O . LEU A 1 310 ? -8.316 -3.303 19.535 1.00 85.75 310 LEU A O 1
ATOM 2447 N N . PHE A 1 311 ? -6.366 -4.300 20.098 1.00 84.50 311 PHE A N 1
ATOM 2448 C CA . PHE A 1 311 ? -6.783 -4.830 21.385 1.00 84.50 311 PHE A CA 1
ATOM 2449 C C . PHE A 1 311 ? -5.981 -4.140 22.496 1.00 84.50 311 PHE A C 1
ATOM 2451 O O . PHE A 1 311 ? -4.835 -3.760 22.254 1.00 84.50 311 PHE A O 1
ATOM 2458 N N . PRO A 1 312 ? -6.523 -3.983 23.715 1.00 80.69 312 PRO A N 1
ATOM 2459 C CA . PRO A 1 312 ? -5.823 -3.304 24.793 1.00 80.69 312 PRO A CA 1
ATOM 2460 C C . PRO A 1 312 ? -4.513 -4.009 25.130 1.00 80.69 312 PRO A C 1
ATOM 2462 O O . PRO A 1 312 ? -4.502 -5.200 25.442 1.00 80.69 312 PRO A O 1
ATOM 2465 N N . GLU A 1 313 ? -3.418 -3.252 25.128 1.00 71.06 313 GLU A N 1
ATOM 2466 C CA . GLU A 1 313 ? -2.101 -3.760 25.529 1.00 71.06 313 GLU A CA 1
ATOM 2467 C C . GLU A 1 313 ? -1.968 -3.920 27.052 1.00 71.06 313 GLU A C 1
ATOM 2469 O O . GLU A 1 313 ? -1.090 -4.634 27.546 1.00 71.06 313 GLU A O 1
ATOM 2474 N N . GLU A 1 314 ? -2.826 -3.252 27.831 1.00 71.38 314 GLU A N 1
ATOM 2475 C CA . GLU A 1 314 ? -2.753 -3.324 29.286 1.00 71.38 314 GLU A CA 1
ATOM 2476 C C . GLU A 1 314 ? -3.213 -4.688 29.810 1.00 71.38 314 GLU A C 1
ATOM 2478 O O . GLU A 1 314 ? -4.307 -5.177 29.528 1.00 71.38 314 GLU A O 1
ATOM 2483 N N . THR A 1 315 ? -2.376 -5.296 30.655 1.00 74.50 315 THR A N 1
ATOM 2484 C CA . THR A 1 315 ? -2.728 -6.542 31.336 1.00 74.50 315 THR A CA 1
ATOM 2485 C C . THR A 1 315 ? -3.881 -6.298 32.307 1.00 74.50 315 THR A C 1
ATOM 2487 O O . THR A 1 315 ? -3.733 -5.586 33.304 1.00 74.50 315 THR A O 1
ATOM 2490 N N . LEU A 1 316 ? -5.018 -6.945 32.059 1.00 75.62 316 LEU A N 1
ATOM 2491 C CA . LEU A 1 316 ? -6.141 -6.940 32.988 1.00 75.62 316 LEU A CA 1
ATOM 2492 C C . LEU A 1 316 ? -5.866 -7.873 34.174 1.00 75.62 316 LEU A C 1
ATOM 2494 O O . LEU A 1 316 ? -5.833 -9.095 34.038 1.00 75.62 316 LEU A O 1
ATOM 2498 N N . TYR A 1 317 ? -5.706 -7.291 35.363 1.00 81.38 317 TYR A N 1
ATOM 2499 C CA . TYR A 1 317 ? -5.606 -8.039 36.616 1.00 81.38 317 TYR A CA 1
ATOM 2500 C C . TYR A 1 317 ? -6.999 -8.268 37.205 1.00 81.38 317 TYR A C 1
ATOM 2502 O O . TYR A 1 317 ? -7.524 -7.409 37.911 1.00 81.38 317 TYR A O 1
ATOM 2510 N N . LEU A 1 318 ? -7.581 -9.433 36.920 1.00 82.81 318 LEU A N 1
ATOM 2511 C CA . LEU A 1 318 ? -8.913 -9.817 37.389 1.00 82.81 318 LEU A CA 1
ATOM 2512 C C . LEU A 1 318 ? -8.823 -10.858 38.508 1.00 82.81 318 LEU A C 1
ATOM 2514 O O . LEU A 1 318 ? -8.127 -11.869 38.396 1.00 82.81 318 LEU A O 1
ATOM 2518 N N . ASN A 1 319 ? -9.558 -10.641 39.595 1.00 86.19 319 ASN A N 1
ATOM 2519 C CA . ASN A 1 319 ? -9.769 -11.666 40.609 1.00 86.19 319 ASN A CA 1
ATOM 2520 C C . ASN A 1 319 ? -10.765 -12.718 40.109 1.00 86.19 319 ASN A C 1
ATOM 2522 O O . ASN A 1 319 ? -11.598 -12.465 39.245 1.00 86.19 319 ASN A O 1
ATOM 2526 N N . TYR A 1 320 ? -10.730 -13.907 40.709 1.00 86.31 320 TYR A N 1
ATOM 2527 C CA . TYR A 1 320 ? -11.747 -14.926 40.449 1.00 86.31 320 TYR A CA 1
ATOM 2528 C C . TYR A 1 320 ? -13.159 -14.377 40.717 1.00 86.31 320 TYR A C 1
ATOM 2530 O O . TYR A 1 320 ? -13.400 -13.837 41.800 1.00 86.31 320 TYR A O 1
ATOM 2538 N N . ASP A 1 321 ? -14.074 -14.587 39.767 1.00 87.88 321 ASP A N 1
ATOM 2539 C CA . ASP A 1 321 ? -15.462 -14.095 39.779 1.00 87.88 321 ASP A CA 1
ATOM 2540 C C . ASP A 1 321 ? -15.581 -12.558 39.668 1.00 87.88 321 ASP A C 1
ATOM 2542 O O . ASP A 1 321 ? -16.633 -11.982 39.949 1.00 87.88 321 ASP A O 1
ATOM 2546 N N . GLU A 1 322 ? -14.503 -11.868 39.273 1.00 89.81 322 GLU A N 1
ATOM 2547 C CA . GLU A 1 322 ? -14.533 -10.443 38.940 1.00 89.81 322 GLU A CA 1
ATOM 2548 C C . GLU A 1 322 ? -15.068 -10.247 37.518 1.00 89.81 322 GLU A C 1
ATOM 2550 O O . GLU A 1 322 ? -14.576 -10.849 36.560 1.00 89.81 322 GLU A O 1
ATOM 2555 N N . ALA A 1 323 ? -16.103 -9.415 37.399 1.00 89.88 323 ALA A N 1
ATOM 2556 C CA . ALA A 1 323 ? -16.674 -9.007 36.124 1.00 89.88 323 ALA A CA 1
ATOM 2557 C C . ALA A 1 323 ? -15.944 -7.775 35.577 1.00 89.88 323 ALA A C 1
ATOM 2559 O O . ALA A 1 323 ? -15.527 -6.906 36.345 1.00 89.88 323 ALA A O 1
ATOM 2560 N N . PHE A 1 324 ? -15.849 -7.692 34.255 1.00 89.06 324 PHE A N 1
ATOM 2561 C CA . PHE A 1 324 ? -15.408 -6.514 33.519 1.00 89.06 324 PHE A CA 1
ATOM 2562 C C . PHE A 1 324 ? -16.426 -6.213 32.424 1.00 89.06 324 PHE A C 1
ATOM 2564 O O . PHE A 1 324 ? -16.960 -7.130 31.800 1.00 89.06 324 PHE A O 1
ATOM 2571 N N . ASP A 1 325 ? -16.691 -4.931 32.207 1.00 84.25 325 ASP A N 1
ATOM 2572 C CA . ASP A 1 325 ? -17.716 -4.487 31.260 1.00 84.25 325 ASP A CA 1
ATOM 2573 C C . ASP A 1 325 ? -17.104 -3.890 29.979 1.00 84.25 325 ASP A C 1
ATOM 2575 O O . ASP A 1 325 ? -17.723 -3.943 28.919 1.00 84.25 325 ASP A O 1
ATOM 2579 N N . ASP A 1 326 ? -15.862 -3.402 30.064 1.00 83.06 326 ASP A N 1
ATOM 2580 C CA . ASP A 1 326 ? -15.280 -2.478 29.089 1.00 83.06 326 ASP A CA 1
ATOM 2581 C C . ASP A 1 326 ? -13.916 -2.987 28.588 1.00 83.06 326 ASP A C 1
ATOM 2583 O O . ASP A 1 326 ? -12.882 -2.380 28.858 1.00 83.06 326 ASP A O 1
ATOM 2587 N N . LEU A 1 327 ? -13.878 -4.139 27.910 1.00 90.38 327 LEU A N 1
ATOM 2588 C CA . LEU A 1 327 ? -12.695 -4.536 27.136 1.00 90.38 327 LEU A CA 1
ATOM 2589 C C . LEU A 1 327 ? -12.871 -4.037 25.692 1.00 90.38 327 LEU A C 1
ATOM 2591 O O . LEU A 1 327 ? -13.640 -4.658 24.951 1.00 90.38 327 LEU A O 1
ATOM 2595 N N . PRO A 1 328 ? -12.253 -2.908 25.299 1.00 92.38 328 PRO A N 1
ATOM 2596 C CA . PRO A 1 328 ? -12.533 -2.288 24.013 1.00 92.38 328 PRO A CA 1
ATOM 2597 C C . PRO A 1 328 ? -11.839 -3.010 22.857 1.00 92.38 328 PRO A C 1
ATOM 2599 O O . PRO A 1 328 ? -10.765 -3.579 23.013 1.00 92.38 328 PRO A O 1
ATOM 2602 N N . ILE A 1 329 ? -12.461 -2.952 21.686 1.00 92.56 329 ILE A N 1
ATOM 2603 C CA . ILE A 1 329 ? -11.856 -3.197 20.380 1.00 92.56 329 ILE A CA 1
ATOM 2604 C C . ILE A 1 329 ? -11.816 -1.845 19.679 1.00 92.56 329 ILE A C 1
ATOM 2606 O O . ILE A 1 329 ? -12.865 -1.223 19.480 1.00 92.56 329 ILE A O 1
ATOM 2610 N N . GLU A 1 330 ? -10.629 -1.392 19.298 1.00 92.06 330 GLU A N 1
ATOM 2611 C CA . GLU A 1 330 ? -10.452 -0.115 18.606 1.00 92.06 330 GLU A CA 1
ATOM 2612 C C . GLU A 1 330 ? -10.179 -0.335 17.117 1.00 92.06 330 GLU A C 1
ATOM 2614 O O . GLU A 1 330 ? -9.574 -1.330 16.727 1.00 92.06 330 GLU A O 1
ATOM 2619 N N . LEU A 1 331 ? -10.630 0.592 16.275 1.00 92.19 331 LEU A N 1
ATOM 2620 C CA . LEU A 1 331 ? -10.334 0.639 14.850 1.00 92.19 331 LEU A CA 1
ATOM 2621 C C . LEU A 1 331 ? -9.351 1.772 14.560 1.00 92.19 331 LEU A C 1
ATOM 2623 O O . LEU A 1 331 ? -9.625 2.937 14.846 1.00 92.19 331 LEU A O 1
ATOM 2627 N N . VAL A 1 332 ? -8.258 1.438 13.889 1.00 89.19 332 VAL A N 1
ATOM 2628 C CA . VAL A 1 332 ? -7.345 2.392 13.260 1.00 89.19 332 VAL A CA 1
ATOM 2629 C C . VAL A 1 332 ? -7.735 2.500 11.792 1.00 89.19 332 VAL A C 1
ATOM 2631 O O . VAL A 1 332 ? -7.711 1.499 11.084 1.00 89.19 332 VAL A O 1
ATOM 2634 N N . ASN A 1 333 ? -8.135 3.691 11.333 1.00 90.19 333 ASN A N 1
ATOM 2635 C CA . ASN A 1 333 ? -8.586 3.933 9.954 1.00 90.19 333 ASN A CA 1
ATOM 2636 C C . ASN A 1 333 ? -7.994 5.235 9.376 1.00 90.19 333 ASN A C 1
ATOM 2638 O O . ASN A 1 333 ? -8.714 6.201 9.105 1.00 90.19 333 ASN A O 1
ATOM 2642 N N . PRO A 1 334 ? -6.673 5.281 9.168 1.00 83.06 334 PRO A N 1
ATOM 2643 C CA . PRO A 1 334 ? -5.936 6.511 8.866 1.00 83.06 334 PRO A CA 1
ATOM 2644 C C . PRO A 1 334 ? -6.304 7.114 7.505 1.00 83.06 334 PRO A C 1
ATOM 2646 O O . PRO A 1 334 ? -6.236 8.328 7.318 1.00 83.06 334 PRO A O 1
ATOM 2649 N N . LEU A 1 335 ? -6.749 6.282 6.557 1.00 84.56 335 LEU A N 1
ATOM 2650 C CA . LEU A 1 335 ? -7.195 6.722 5.233 1.00 84.56 335 LEU A CA 1
ATOM 2651 C C . LEU A 1 335 ? -8.673 7.141 5.197 1.00 84.56 335 LEU A C 1
ATOM 2653 O O . LEU A 1 335 ? -9.149 7.599 4.157 1.00 84.56 335 LEU A O 1
ATOM 2657 N N . GLY A 1 336 ? -9.408 6.989 6.305 1.00 89.62 336 GLY A N 1
ATOM 2658 C CA . GLY A 1 336 ? -10.842 7.261 6.355 1.00 89.62 336 GLY A CA 1
ATOM 2659 C C . GLY A 1 336 ? -11.619 6.400 5.362 1.00 89.62 336 GLY A C 1
ATOM 2660 O O . GLY A 1 336 ? -12.525 6.889 4.682 1.00 89.62 336 GLY A O 1
ATOM 2661 N N . THR A 1 337 ? -11.237 5.128 5.234 1.00 89.75 337 THR A N 1
ATOM 2662 C CA . THR A 1 337 ? -11.887 4.188 4.322 1.00 89.75 337 THR A CA 1
ATOM 2663 C C . THR A 1 337 ? -13.317 3.931 4.807 1.00 89.75 337 THR A C 1
ATOM 2665 O O . THR A 1 337 ? -13.497 3.575 5.974 1.00 89.75 337 THR A O 1
ATOM 2668 N N . PRO A 1 338 ? -14.342 4.104 3.955 1.00 91.81 338 PRO A N 1
ATOM 2669 C CA . PRO A 1 338 ? -15.717 3.747 4.294 1.00 91.81 338 PRO A CA 1
ATOM 2670 C C . PRO A 1 338 ? -15.863 2.241 4.581 1.00 91.81 338 PRO A C 1
ATOM 2672 O O . PRO A 1 338 ? -15.472 1.413 3.761 1.00 91.81 338 PRO A O 1
ATOM 2675 N N . ILE A 1 339 ? -16.442 1.881 5.728 1.00 91.56 339 ILE A N 1
ATOM 2676 C CA . ILE A 1 339 ? -16.557 0.500 6.219 1.00 91.56 339 ILE A CA 1
ATOM 2677 C C . ILE A 1 339 ? -17.968 -0.035 5.956 1.00 91.56 339 ILE A C 1
ATOM 2679 O O . ILE A 1 339 ? -18.925 0.390 6.598 1.00 91.56 339 ILE A O 1
ATOM 2683 N N . GLU A 1 340 ? -18.132 -1.008 5.061 1.00 92.19 340 GLU A N 1
ATOM 2684 C CA . GLU A 1 340 ? -19.427 -1.696 4.878 1.00 92.19 340 GLU A CA 1
ATOM 2685 C C . GLU A 1 340 ? -19.682 -2.752 5.964 1.00 92.19 340 GLU A C 1
ATOM 2687 O O . GLU A 1 340 ? -20.817 -2.960 6.404 1.00 92.19 340 GLU A O 1
ATOM 2692 N N . GLY A 1 341 ? -18.611 -3.389 6.433 1.00 91.69 341 GLY A N 1
ATOM 2693 C CA . GLY A 1 341 ? -18.634 -4.350 7.520 1.00 91.69 341 GLY A CA 1
ATOM 2694 C C . GLY A 1 341 ? -17.232 -4.797 7.922 1.00 91.69 341 GLY A C 1
ATOM 2695 O O . GLY A 1 341 ? -16.268 -4.601 7.185 1.00 91.69 341 GLY A O 1
ATOM 2696 N N . LEU A 1 342 ? -17.138 -5.396 9.104 1.00 92.62 342 LEU A N 1
ATOM 2697 C CA . LEU A 1 342 ? -15.927 -5.951 9.697 1.00 92.62 342 LEU A CA 1
ATOM 2698 C C . LEU A 1 342 ? -16.210 -7.383 10.138 1.00 92.62 342 LEU A C 1
ATOM 2700 O O . LEU A 1 342 ? -17.265 -7.665 10.707 1.00 92.62 342 LEU A O 1
ATOM 2704 N N . GLN A 1 343 ? -15.264 -8.287 9.907 1.00 92.75 343 GLN A N 1
ATOM 2705 C CA . GLN A 1 343 ? -15.330 -9.655 10.405 1.00 92.75 343 GLN A CA 1
ATOM 2706 C C . GLN A 1 343 ? -13.982 -10.040 10.999 1.00 92.75 343 GLN A C 1
ATOM 2708 O O . GLN A 1 343 ? -12.953 -9.873 10.353 1.00 92.75 343 GLN A O 1
ATOM 2713 N N . PHE A 1 344 ? -13.999 -10.571 12.217 1.00 89.81 344 PHE A N 1
ATOM 2714 C CA . PHE A 1 344 ? -12.797 -11.038 12.899 1.00 89.81 344 PHE A CA 1
ATOM 2715 C C . PHE A 1 344 ? -13.116 -12.204 13.839 1.00 89.81 344 PHE A C 1
ATOM 2717 O O . PHE A 1 344 ? -14.275 -12.451 14.186 1.00 89.81 344 PHE A O 1
ATOM 2724 N N . VAL A 1 345 ? -12.075 -12.937 14.233 1.00 89.81 345 VAL A N 1
ATOM 2725 C CA . VAL A 1 345 ? -12.161 -14.053 15.180 1.00 89.81 345 VAL A CA 1
ATOM 2726 C C . VAL A 1 345 ? -11.190 -13.798 16.318 1.00 89.81 345 VAL A C 1
ATOM 2728 O O . VAL A 1 345 ? -10.002 -13.607 16.080 1.00 89.81 345 VAL A O 1
ATOM 2731 N N . LEU A 1 346 ? -11.697 -13.819 17.545 1.00 88.25 346 LEU A N 1
ATOM 2732 C CA . LEU A 1 346 ? -10.892 -13.701 18.751 1.00 88.25 346 LEU A CA 1
ATOM 2733 C C . LEU A 1 346 ? -10.735 -15.076 19.399 1.00 88.25 346 LEU A C 1
ATOM 2735 O O . LEU A 1 346 ? -11.725 -15.733 19.728 1.00 88.25 346 LEU A O 1
ATOM 2739 N N . GLU A 1 347 ? -9.492 -15.512 19.580 1.00 87.06 347 GLU A N 1
ATOM 2740 C CA . GLU A 1 347 ? -9.165 -16.742 20.299 1.00 87.06 347 GLU A CA 1
ATOM 2741 C C . GLU A 1 347 ? -8.839 -16.415 21.760 1.00 87.06 347 GLU A C 1
ATOM 2743 O O . GLU A 1 347 ? -8.056 -15.510 22.041 1.00 87.06 347 GLU A O 1
ATOM 2748 N N . TYR A 1 348 ? -9.448 -17.132 22.705 1.00 85.62 348 TYR A N 1
ATOM 2749 C CA . TYR A 1 348 ? -9.265 -16.876 24.136 1.00 85.62 348 TYR A CA 1
ATOM 2750 C C . TYR A 1 348 ? -9.330 -18.157 24.971 1.00 85.62 348 TYR A C 1
ATOM 2752 O O . TYR A 1 348 ? -9.947 -19.152 24.590 1.00 85.62 348 TYR A O 1
ATOM 2760 N N . ASP A 1 349 ? -8.706 -18.138 26.149 1.00 86.06 349 ASP A N 1
ATOM 2761 C CA . ASP A 1 349 ? -8.780 -19.244 27.104 1.00 86.06 349 ASP A CA 1
ATOM 2762 C C . ASP A 1 349 ? -10.055 -19.126 27.958 1.00 86.06 349 ASP A C 1
ATOM 2764 O O . ASP A 1 349 ? -10.108 -18.380 28.942 1.00 86.06 349 ASP A O 1
ATOM 2768 N N . ALA A 1 350 ? -11.087 -19.898 27.601 1.00 85.12 350 ALA A N 1
ATOM 2769 C CA . ALA A 1 350 ? -12.360 -19.923 28.327 1.00 85.12 350 ALA A CA 1
ATOM 2770 C C . ALA A 1 350 ? -12.268 -20.494 29.752 1.00 85.12 350 ALA A C 1
ATOM 2772 O O . ALA A 1 350 ? -13.231 -20.400 30.520 1.00 85.12 350 ALA A O 1
ATOM 2773 N N . THR A 1 351 ? -11.133 -21.098 30.122 1.00 82.81 351 THR A N 1
ATOM 2774 C CA . THR A 1 351 ? -10.868 -21.518 31.502 1.00 82.81 351 THR A CA 1
ATOM 2775 C C . THR A 1 351 ? -10.392 -20.363 32.375 1.00 82.81 351 THR A C 1
ATOM 2777 O O . THR A 1 351 ? -10.528 -20.450 33.595 1.00 82.81 351 THR A O 1
ATOM 2780 N N . LEU A 1 352 ? -9.882 -19.282 31.774 1.00 84.94 352 LEU A N 1
ATOM 2781 C CA . LEU A 1 352 ? -9.459 -18.064 32.462 1.00 84.94 352 LEU A CA 1
ATOM 2782 C C . LEU A 1 352 ? -10.546 -16.992 32.426 1.00 84.94 352 LEU A C 1
ATOM 2784 O O . LEU A 1 352 ? -10.866 -16.426 33.473 1.00 84.94 352 LEU A O 1
ATOM 2788 N N . VAL A 1 353 ? -11.152 -16.756 31.260 1.00 87.62 353 VAL A N 1
ATOM 2789 C CA . VAL A 1 353 ? -12.139 -15.689 31.062 1.00 87.62 353 VAL A CA 1
ATOM 2790 C C . VAL A 1 353 ? -13.354 -16.183 30.283 1.00 87.62 353 VAL A C 1
ATOM 2792 O O . VAL A 1 353 ? -13.224 -16.880 29.285 1.00 87.62 353 VAL A O 1
ATOM 2795 N N . GLN A 1 354 ? -14.556 -15.815 30.718 1.00 88.38 354 GLN A N 1
ATOM 2796 C CA . GLN A 1 354 ? -15.790 -16.056 29.973 1.00 88.38 354 GLN A CA 1
ATOM 2797 C C . GLN A 1 354 ? -16.335 -14.737 29.447 1.00 88.38 354 GLN A C 1
ATOM 2799 O O . GLN A 1 354 ? -16.820 -13.908 30.214 1.00 88.38 354 GLN A O 1
ATOM 2804 N N . LEU A 1 355 ? -16.255 -14.570 28.130 1.00 90.12 355 LEU A N 1
ATOM 2805 C CA . LEU A 1 355 ? -16.913 -13.495 27.396 1.00 90.12 355 LEU A CA 1
ATOM 2806 C C . LEU A 1 355 ? -18.411 -13.802 27.273 1.00 90.12 355 LEU A C 1
ATOM 2808 O O . LEU A 1 355 ? -18.802 -14.970 27.210 1.00 90.12 355 LEU A O 1
ATOM 2812 N N . THR A 1 356 ? -19.250 -12.769 27.287 1.00 85.06 356 THR A N 1
ATOM 2813 C CA . THR A 1 356 ? -20.711 -12.944 27.393 1.00 85.06 356 THR A CA 1
ATOM 2814 C C . THR A 1 356 ? -21.475 -12.394 26.200 1.00 85.06 356 THR A C 1
ATOM 2816 O O . THR A 1 356 ? -22.214 -13.130 25.550 1.00 85.06 356 THR A O 1
ATOM 2819 N N . ASP A 1 357 ? -21.304 -11.109 25.928 1.00 85.12 357 ASP A N 1
ATOM 2820 C CA . ASP A 1 357 ? -21.954 -10.379 24.847 1.00 85.12 357 ASP A CA 1
ATOM 2821 C C . ASP A 1 357 ? -20.968 -9.329 24.325 1.00 85.12 357 ASP A C 1
ATOM 2823 O O . ASP A 1 357 ? -19.799 -9.322 24.714 1.00 85.12 357 ASP A O 1
ATOM 2827 N N . GLY A 1 358 ? -21.437 -8.446 23.458 1.00 88.56 358 GLY A N 1
ATOM 2828 C CA . GLY A 1 358 ? -20.646 -7.371 22.896 1.00 88.56 358 GLY A CA 1
ATOM 2829 C C . GLY A 1 358 ? -21.514 -6.179 22.532 1.00 88.56 358 GLY A C 1
ATOM 2830 O O . GLY A 1 358 ? -22.584 -6.340 21.945 1.00 88.56 358 GLY A O 1
ATOM 2831 N N . ASN A 1 359 ? -21.062 -4.981 22.887 1.00 92.19 359 ASN A N 1
ATOM 2832 C CA . ASN A 1 359 ? -21.789 -3.745 22.617 1.00 92.19 359 ASN A CA 1
ATOM 2833 C C . ASN A 1 359 ? -21.038 -2.942 21.562 1.00 92.19 359 ASN A C 1
ATOM 2835 O O . ASN A 1 359 ? -19.838 -2.738 21.703 1.00 92.19 359 ASN A O 1
ATOM 2839 N N . LEU A 1 360 ? -21.734 -2.487 20.520 1.00 94.56 360 LEU A N 1
ATOM 2840 C CA . LEU A 1 360 ? -21.162 -1.547 19.556 1.00 94.56 360 LEU A CA 1
ATOM 2841 C C . LEU A 1 360 ? -21.107 -0.140 20.152 1.00 94.56 360 LEU A C 1
ATOM 2843 O O . LEU A 1 360 ? -22.015 0.254 20.888 1.00 94.56 360 LEU A O 1
ATOM 2847 N N . ASP A 1 361 ? -20.075 0.611 19.784 1.00 94.56 361 ASP A N 1
ATOM 2848 C CA . ASP A 1 361 ? -19.977 2.031 20.107 1.00 94.56 361 ASP A CA 1
ATOM 2849 C C . ASP A 1 361 ? -21.050 2.858 19.368 1.00 94.56 361 ASP A C 1
ATOM 2851 O O . ASP A 1 361 ? -21.506 2.515 18.271 1.00 94.56 361 ASP A O 1
ATOM 2855 N N . ASP A 1 362 ? -21.436 3.994 19.956 1.00 91.88 362 ASP A N 1
ATOM 2856 C CA . ASP A 1 362 ? -22.434 4.909 19.392 1.00 91.88 362 ASP A CA 1
ATOM 2857 C C . ASP A 1 362 ? -22.007 5.490 18.024 1.00 91.88 362 ASP A C 1
ATOM 2859 O O . ASP A 1 362 ? -22.853 5.935 17.238 1.00 91.88 362 ASP A O 1
ATOM 2863 N N . SER A 1 363 ? -20.711 5.498 17.700 1.00 90.19 363 SER A N 1
ATOM 2864 C CA . SER A 1 363 ? -20.200 5.896 16.382 1.00 90.19 363 SER A CA 1
ATOM 2865 C C . SER A 1 363 ? -20.671 4.979 15.249 1.00 90.19 363 SER A C 1
ATOM 2867 O O . SER A 1 363 ? -20.803 5.436 14.111 1.00 90.19 363 SER A O 1
ATOM 2869 N N . LEU A 1 364 ? -21.030 3.730 15.561 1.00 92.19 364 LEU A N 1
ATOM 2870 C CA . LEU A 1 364 ? -21.565 2.739 14.626 1.00 92.19 364 LEU A CA 1
ATOM 2871 C C . LEU A 1 364 ? -23.103 2.708 14.598 1.00 92.19 364 LEU A C 1
ATOM 2873 O O . LEU A 1 364 ? -23.724 1.695 14.268 1.00 92.19 364 LEU A O 1
ATOM 2877 N N . ASN A 1 365 ? -23.752 3.837 14.891 1.00 89.25 365 ASN A N 1
ATOM 2878 C CA . ASN A 1 365 ? -25.196 3.994 14.725 1.00 89.25 365 ASN A CA 1
ATOM 2879 C C . ASN A 1 365 ? -25.633 3.664 13.283 1.00 89.25 365 ASN A C 1
ATOM 2881 O O . ASN A 1 365 ? -25.371 4.420 12.351 1.00 89.25 365 ASN A O 1
ATOM 2885 N N . GLY A 1 366 ? -26.350 2.550 13.106 1.00 89.69 366 GLY A N 1
ATOM 2886 C CA . GLY A 1 366 ? -26.744 2.039 11.785 1.00 89.69 366 GLY A CA 1
ATOM 2887 C C . GLY A 1 366 ? -26.027 0.758 11.353 1.00 89.69 366 GLY A C 1
ATOM 2888 O O . GLY A 1 366 ? -26.295 0.251 10.262 1.00 89.69 366 GLY A O 1
ATOM 2889 N N . TYR A 1 367 ? -25.170 0.213 12.211 1.00 94.31 367 TYR A N 1
ATOM 2890 C CA . TYR A 1 367 ? -24.598 -1.119 12.074 1.00 94.31 367 TYR A CA 1
ATOM 2891 C C . TYR A 1 367 ? -25.296 -2.090 13.023 1.00 94.31 367 TYR A C 1
ATOM 2893 O O . TYR A 1 367 ? -25.909 -1.693 14.016 1.00 94.31 367 TYR A O 1
ATOM 2901 N N . ASP A 1 368 ? -25.220 -3.368 12.683 1.00 93.56 368 ASP A N 1
ATOM 2902 C CA . ASP A 1 368 ? -25.648 -4.472 13.530 1.00 93.56 368 ASP A CA 1
ATOM 2903 C C . ASP A 1 368 ? -24.478 -5.431 13.745 1.00 93.56 368 ASP A C 1
ATOM 2905 O O . ASP A 1 368 ? -23.523 -5.452 12.961 1.00 93.56 368 ASP A O 1
ATOM 2909 N N . ILE A 1 369 ? -24.555 -6.220 14.813 1.00 94.25 369 ILE A N 1
ATOM 2910 C CA . ILE A 1 369 ? -23.512 -7.162 15.205 1.00 94.25 369 ILE A CA 1
ATOM 2911 C C . ILE A 1 369 ? -24.062 -8.583 15.299 1.00 94.25 369 ILE A C 1
ATOM 2913 O O . ILE A 1 369 ? -25.117 -8.849 15.871 1.00 94.25 369 ILE A O 1
ATOM 2917 N N . LEU A 1 370 ? -23.311 -9.526 14.743 1.00 93.69 370 LEU A N 1
ATOM 2918 C CA . LEU A 1 370 ? -23.519 -10.956 14.900 1.00 93.69 370 LEU A CA 1
ATOM 2919 C C . LEU A 1 370 ? -22.303 -11.551 15.597 1.00 93.69 370 LEU A C 1
ATOM 2921 O O . LEU A 1 370 ? -21.175 -11.395 15.134 1.00 93.69 370 LEU A O 1
ATOM 2925 N N . MET A 1 371 ? -22.551 -12.261 16.694 1.00 92.62 371 MET A N 1
ATOM 2926 C CA . MET A 1 371 ? -21.522 -12.958 17.457 1.00 92.62 371 MET A CA 1
ATOM 2927 C C . MET A 1 371 ? -21.839 -14.442 17.560 1.00 92.62 371 MET A C 1
ATOM 2929 O O . MET A 1 371 ? -22.993 -14.838 17.745 1.00 92.62 371 MET A O 1
ATOM 2933 N N . SER A 1 372 ? -20.799 -15.262 17.455 1.00 91.19 372 SER A N 1
ATOM 2934 C CA . SER A 1 372 ? -20.873 -16.707 17.641 1.00 91.19 372 SER A CA 1
ATOM 2935 C C . SER A 1 372 ? -19.737 -17.169 18.541 1.00 91.19 372 SER A C 1
ATOM 2937 O O . SER A 1 372 ? -18.568 -16.950 18.228 1.00 91.19 372 SER A O 1
ATOM 2939 N N . PHE A 1 373 ? -20.100 -17.830 19.638 1.00 87.69 373 PHE A N 1
ATOM 2940 C CA . PHE A 1 373 ? -19.163 -18.477 20.548 1.00 87.69 373 PHE A CA 1
ATOM 2941 C C . PHE A 1 373 ? -19.011 -19.942 20.154 1.00 87.69 373 PHE A C 1
ATOM 2943 O O . PHE A 1 373 ? -19.990 -20.692 20.124 1.00 87.69 373 PHE A O 1
ATOM 2950 N N . GLU A 1 374 ? -17.782 -20.346 19.871 1.00 84.38 374 GLU A N 1
ATOM 2951 C CA . GLU A 1 374 ? -17.428 -21.724 19.566 1.00 84.38 374 GLU A CA 1
ATOM 2952 C C . GLU A 1 374 ? -16.615 -22.302 20.724 1.00 84.38 374 GLU A C 1
ATOM 2954 O O . GLU A 1 374 ? -15.562 -21.773 21.098 1.00 84.38 374 GLU A O 1
ATOM 2959 N N . GLU A 1 375 ? -17.125 -23.392 21.305 1.00 72.44 375 GLU A N 1
ATOM 2960 C CA . GLU A 1 375 ? -16.384 -24.155 22.307 1.00 72.44 375 GLU A CA 1
ATOM 2961 C C . GLU A 1 375 ? -15.115 -24.764 21.686 1.00 72.44 375 GLU A C 1
ATOM 2963 O O . GLU A 1 375 ? -15.108 -25.095 20.492 1.00 72.44 375 GLU A O 1
ATOM 2968 N N . PRO A 1 376 ? -14.042 -24.938 22.481 1.00 71.88 376 PRO A N 1
ATOM 2969 C CA . PRO A 1 376 ? -12.830 -25.564 21.989 1.00 71.88 376 PRO A CA 1
ATOM 2970 C C . PRO A 1 376 ? -13.157 -26.972 21.483 1.00 71.88 376 PRO A C 1
ATOM 2972 O O . PRO A 1 376 ? -13.947 -27.703 22.084 1.00 71.88 376 PRO A O 1
ATOM 2975 N N . CYS A 1 377 ? -12.534 -27.372 20.376 1.00 68.88 377 CYS A N 1
ATOM 2976 C CA . CYS A 1 377 ? -12.568 -28.766 19.951 1.00 68.88 377 CYS A CA 1
ATOM 2977 C C . CYS A 1 377 ? -11.980 -29.691 21.041 1.00 68.88 377 CYS A C 1
ATOM 2979 O O . CYS A 1 377 ? -11.226 -29.227 21.892 1.00 68.88 377 CYS A O 1
ATOM 2981 N N . ASP A 1 378 ? -12.265 -31.001 21.000 1.00 67.06 378 ASP A N 1
ATOM 2982 C CA . ASP A 1 378 ? -11.812 -31.967 22.027 1.00 67.06 378 ASP A CA 1
ATOM 2983 C C . ASP A 1 378 ? -10.281 -31.958 22.277 1.00 67.06 378 ASP A C 1
ATOM 2985 O O . ASP A 1 378 ? -9.835 -32.342 23.359 1.00 67.06 378 ASP A O 1
ATOM 2989 N N . ASP A 1 379 ? -9.490 -31.495 21.300 1.00 67.69 379 ASP A N 1
ATOM 2990 C CA . ASP A 1 379 ? -8.026 -31.366 21.366 1.00 67.69 379 ASP A CA 1
ATOM 2991 C C . ASP A 1 379 ? -7.533 -29.894 21.367 1.00 67.69 379 ASP A C 1
ATOM 2993 O O . ASP A 1 379 ? -6.328 -29.641 21.331 1.00 67.69 379 ASP A O 1
ATOM 2997 N N . CYS A 1 380 ? -8.439 -28.911 21.396 1.00 66.56 380 CYS A N 1
ATOM 2998 C CA . CYS A 1 380 ? -8.131 -27.479 21.381 1.00 66.56 380 CYS A CA 1
ATOM 2999 C C . CYS A 1 380 ? -8.122 -26.911 22.808 1.00 66.56 380 CYS A C 1
ATOM 3001 O O . CYS A 1 380 ? -8.949 -27.279 23.638 1.00 66.56 380 CYS A O 1
ATOM 3003 N N . ILE A 1 381 ? -7.217 -25.969 23.086 1.00 70.12 381 ILE A N 1
ATOM 3004 C CA . ILE A 1 381 ? -7.156 -25.276 24.388 1.00 70.12 381 ILE A CA 1
ATOM 3005 C C . ILE A 1 381 ? -7.973 -23.970 24.355 1.00 70.12 381 ILE A C 1
ATOM 3007 O O . ILE A 1 381 ? -8.591 -23.610 25.353 1.00 70.12 381 ILE A O 1
ATOM 3011 N N . LEU A 1 382 ? -8.013 -23.282 23.208 1.00 81.94 382 LEU A N 1
ATOM 3012 C CA . LEU A 1 382 ? -8.644 -21.968 23.057 1.00 81.94 382 LEU A CA 1
ATOM 3013 C C . LEU A 1 382 ? -10.069 -22.070 22.498 1.00 81.94 382 LEU A C 1
ATOM 3015 O O . LEU A 1 382 ? -10.345 -22.856 21.591 1.00 81.94 382 LEU A O 1
ATOM 3019 N N . SER A 1 383 ? -10.961 -21.246 23.045 1.00 87.00 383 SER A N 1
ATOM 3020 C CA . SER A 1 383 ? -12.300 -20.969 22.511 1.00 87.00 383 SER A CA 1
ATOM 3021 C C . SER A 1 383 ? -12.239 -19.847 21.483 1.00 87.00 383 SER A C 1
ATOM 3023 O O . SER A 1 383 ? -11.292 -19.059 21.491 1.00 87.00 383 SER A O 1
ATOM 3025 N N . LYS A 1 384 ? -13.249 -19.757 20.611 1.00 90.62 384 LYS A N 1
ATOM 3026 C CA . LYS A 1 384 ? -13.307 -18.727 19.565 1.00 90.62 384 LYS A CA 1
ATOM 3027 C C . LYS A 1 384 ? -14.575 -17.893 19.674 1.00 90.62 384 LYS A C 1
ATOM 3029 O O . LYS A 1 384 ? -15.672 -18.434 19.799 1.00 90.62 384 LYS A O 1
ATOM 3034 N N . LEU A 1 385 ? -14.422 -16.579 19.577 1.00 91.25 385 LEU A N 1
ATOM 3035 C CA . LEU A 1 385 ? -15.506 -15.628 19.376 1.00 91.25 385 LEU A CA 1
ATOM 3036 C C . LEU A 1 385 ? -15.408 -15.095 17.946 1.00 91.25 385 LEU A C 1
ATOM 3038 O O . LEU A 1 385 ? -14.508 -14.325 17.627 1.00 91.25 385 LEU A O 1
ATOM 3042 N N . SER A 1 386 ? -16.331 -15.515 17.084 1.00 93.19 386 SER A N 1
ATOM 3043 C CA . SER A 1 386 ? -16.470 -14.942 15.743 1.00 93.19 386 SER A CA 1
ATOM 3044 C C . SER A 1 386 ? -17.393 -13.735 15.804 1.00 93.19 386 SER A C 1
ATOM 3046 O O . SER A 1 386 ? -18.529 -13.860 16.267 1.00 93.19 386 SER A O 1
ATOM 3048 N N . VAL A 1 387 ? -16.923 -12.591 15.314 1.00 94.19 387 VAL A N 1
ATOM 3049 C CA . VAL A 1 387 ? -17.665 -11.329 15.294 1.00 94.19 387 VAL A CA 1
ATOM 3050 C C . VAL A 1 387 ? -17.863 -10.877 13.855 1.00 94.19 387 VAL A C 1
ATOM 3052 O O . VAL A 1 387 ? -16.966 -10.970 13.019 1.00 94.19 387 VAL A O 1
ATOM 3055 N N . THR A 1 388 ? -19.060 -10.398 13.536 1.00 94.88 388 THR A N 1
ATOM 3056 C CA . THR A 1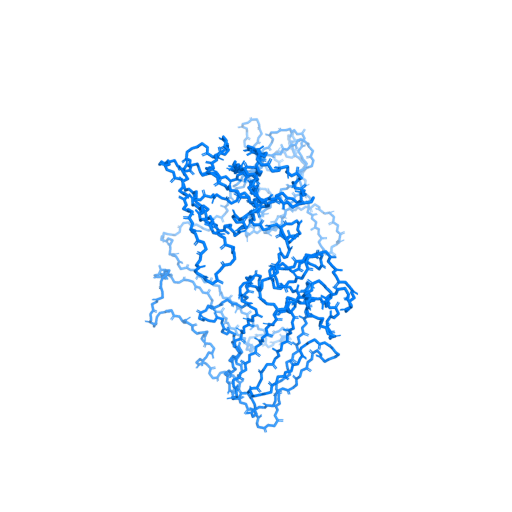 388 ? -19.371 -9.752 12.260 1.00 94.88 388 THR A CA 1
ATOM 3057 C C . THR A 1 388 ? -20.197 -8.504 12.519 1.00 94.88 388 THR A C 1
ATOM 3059 O O . THR A 1 388 ? -21.310 -8.593 13.028 1.00 94.88 388 THR A O 1
ATOM 3062 N N . ILE A 1 389 ? -19.654 -7.350 12.152 1.00 94.38 389 ILE A N 1
ATOM 3063 C CA . ILE A 1 389 ? -20.294 -6.038 12.231 1.00 94.38 389 ILE A CA 1
ATOM 3064 C C . ILE A 1 389 ? -20.634 -5.626 10.802 1.00 94.38 389 ILE A C 1
ATOM 3066 O O . ILE A 1 389 ? -19.783 -5.729 9.924 1.00 94.38 389 ILE A O 1
ATOM 3070 N N . TYR A 1 390 ? -21.857 -5.189 10.526 1.00 93.62 390 TYR A N 1
ATOM 3071 C CA . TYR A 1 390 ? -22.270 -4.868 9.157 1.00 93.62 390 TYR A CA 1
ATOM 3072 C C . TYR A 1 390 ? -23.308 -3.754 9.124 1.00 93.62 390 TYR A C 1
ATOM 3074 O O . TYR A 1 390 ? -24.149 -3.638 10.016 1.00 93.62 390 TYR A O 1
ATOM 3082 N N . ASN A 1 391 ? -23.242 -2.920 8.088 1.00 92.44 391 ASN A N 1
ATOM 3083 C CA . ASN A 1 391 ? -24.186 -1.828 7.906 1.00 92.44 391 ASN A CA 1
ATOM 3084 C C . ASN A 1 391 ? -25.590 -2.386 7.600 1.00 92.44 391 ASN A C 1
ATOM 3086 O O . ASN A 1 391 ? -25.759 -3.247 6.734 1.00 92.44 391 ASN A O 1
ATOM 3090 N N . ILE A 1 392 ? -26.608 -1.884 8.300 1.00 90.81 392 ILE A N 1
ATOM 3091 C CA . ILE A 1 392 ? -28.021 -2.253 8.089 1.00 90.81 392 ILE A CA 1
ATOM 3092 C C . ILE A 1 392 ? -28.864 -1.101 7.538 1.00 90.81 392 ILE A C 1
ATOM 3094 O O . ILE A 1 392 ? -30.070 -1.247 7.309 1.00 90.81 392 ILE A O 1
ATOM 3098 N N . THR A 1 393 ? -28.259 0.066 7.339 1.00 81.12 393 THR A N 1
ATOM 3099 C CA . THR A 1 393 ? -28.933 1.232 6.778 1.00 81.12 393 THR A CA 1
ATOM 3100 C C . THR A 1 393 ? -28.909 1.201 5.255 1.00 81.12 393 THR A C 1
ATOM 3102 O O . THR A 1 393 ? -27.987 0.704 4.627 1.00 81.12 393 THR A O 1
ATOM 3105 N N . ALA A 1 394 ? -29.934 1.780 4.632 1.00 70.19 394 ALA A N 1
ATOM 3106 C CA . ALA A 1 394 ? -29.927 2.056 3.194 1.00 70.19 394 ALA A CA 1
ATOM 3107 C C . ALA A 1 394 ? -29.244 3.404 2.870 1.00 70.19 394 ALA A C 1
ATOM 3109 O O . ALA A 1 394 ? -29.555 4.012 1.849 1.00 70.19 394 ALA A O 1
ATOM 3110 N N . SER A 1 395 ? -28.432 3.923 3.798 1.00 67.00 395 SER A N 1
ATOM 3111 C CA . SER A 1 395 ? -27.737 5.203 3.673 1.00 67.00 395 SER A CA 1
ATOM 3112 C C . SER A 1 395 ? -26.401 4.995 2.968 1.00 67.00 395 SER A C 1
ATOM 3114 O O . SER A 1 395 ? -25.708 4.030 3.269 1.00 67.00 395 SER A O 1
ATOM 3116 N N . ASP A 1 396 ? -26.020 5.928 2.095 1.00 66.69 396 ASP A N 1
ATOM 3117 C CA . ASP A 1 396 ? -24.676 5.967 1.497 1.00 66.69 396 ASP A CA 1
ATOM 3118 C C . ASP A 1 396 ? -23.617 6.515 2.483 1.00 66.69 396 ASP A C 1
ATOM 3120 O O . ASP A 1 396 ? -22.424 6.518 2.187 1.00 66.69 396 ASP A O 1
ATOM 3124 N N . GLU A 1 397 ? -24.035 7.004 3.659 1.00 80.69 397 GLU A N 1
ATOM 3125 C CA . GLU A 1 397 ? -23.124 7.439 4.725 1.00 80.69 397 GLU A CA 1
ATOM 3126 C C . GLU A 1 397 ? -22.640 6.227 5.532 1.00 80.69 397 GLU A C 1
ATOM 3128 O O . GLU A 1 397 ? -23.253 5.829 6.524 1.00 80.69 397 GLU A O 1
ATOM 3133 N N . LEU A 1 398 ? -21.541 5.631 5.073 1.00 89.50 398 LEU A N 1
ATOM 3134 C CA . LEU A 1 398 ? -20.803 4.597 5.795 1.00 89.50 398 LEU A CA 1
ATOM 3135 C C . LEU A 1 398 ? -19.898 5.220 6.866 1.00 89.50 398 LEU A C 1
ATOM 3137 O O . LEU A 1 398 ? -19.377 6.325 6.701 1.00 89.50 398 LEU A O 1
ATOM 3141 N N . PHE A 1 399 ? -19.675 4.480 7.950 1.00 91.19 399 PHE A N 1
ATOM 3142 C CA . PHE A 1 399 ? -18.686 4.835 8.959 1.00 91.19 399 PHE A CA 1
ATOM 3143 C C . PHE A 1 399 ? -17.278 4.805 8.356 1.00 91.19 399 PHE A C 1
ATOM 3145 O O . PHE A 1 399 ? -16.907 3.857 7.669 1.00 91.19 399 PHE A O 1
ATOM 3152 N N . SER A 1 400 ? -16.493 5.843 8.626 1.00 92.94 400 SER A N 1
ATOM 3153 C CA . SER A 1 400 ? -15.103 5.974 8.175 1.00 92.94 400 SER A CA 1
ATOM 3154 C C . SER A 1 400 ? -14.206 6.581 9.262 1.00 92.94 400 SER A C 1
ATOM 3156 O O . SER A 1 400 ? -13.197 7.211 8.952 1.00 92.94 400 SER A O 1
ATOM 3158 N N . GLY A 1 401 ? -14.644 6.505 10.522 1.00 91.44 401 GLY A N 1
ATOM 3159 C CA . GLY A 1 401 ? -13.918 7.038 11.671 1.00 91.44 401 GLY A CA 1
ATOM 3160 C C . GLY A 1 401 ? -12.879 6.058 12.213 1.00 91.44 401 GLY A C 1
ATOM 3161 O O . GLY A 1 401 ? -12.632 5.008 11.623 1.00 91.44 401 GLY A O 1
A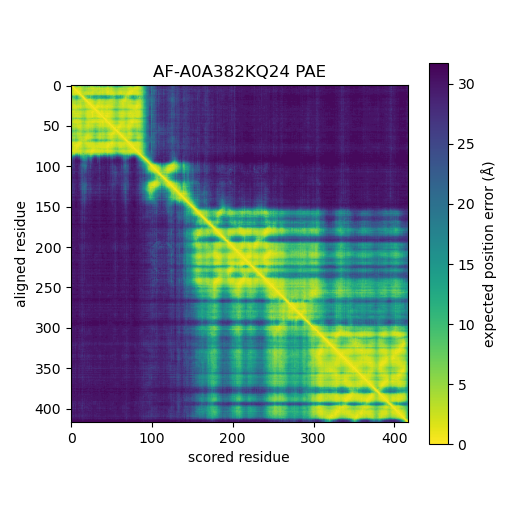TOM 3162 N N . GLU A 1 402 ? -12.317 6.418 13.362 1.00 92.06 402 GLU A N 1
ATOM 3163 C CA . GLU A 1 402 ? -11.324 5.665 14.137 1.00 92.06 402 GLU A CA 1
ATOM 3164 C C . GLU A 1 402 ? -11.708 5.671 15.630 1.00 92.06 402 GLU A C 1
ATOM 3166 O O . GLU A 1 402 ? -12.550 6.475 16.047 1.00 92.06 402 GLU A O 1
ATOM 3171 N N . GLY A 1 403 ? -11.078 4.807 16.429 1.00 92.44 403 GLY A N 1
ATOM 3172 C CA . GLY A 1 403 ? -11.297 4.669 17.873 1.00 92.44 403 GLY A CA 1
ATOM 3173 C C . GLY A 1 403 ? -12.108 3.429 18.253 1.00 92.44 403 GLY A C 1
ATOM 3174 O O . GLY A 1 403 ? -12.253 2.504 17.459 1.00 92.44 403 GLY A O 1
ATOM 3175 N N . GLU A 1 404 ? -12.617 3.392 19.485 1.00 94.12 404 GLU A N 1
ATOM 3176 C CA . GLU A 1 404 ? -13.420 2.275 20.000 1.00 94.12 404 GLU A CA 1
ATOM 3177 C C . GLU A 1 404 ? -14.643 2.010 19.112 1.00 94.12 404 GLU A C 1
ATOM 3179 O O . GLU A 1 404 ? -15.459 2.897 18.869 1.00 94.12 404 GLU A O 1
ATOM 3184 N N . ILE A 1 405 ? -14.769 0.773 18.631 1.00 95.00 405 ILE A N 1
ATOM 3185 C CA . ILE A 1 405 ? -15.911 0.326 17.824 1.00 95.00 405 ILE A CA 1
ATOM 3186 C C . ILE A 1 405 ? -16.815 -0.643 18.583 1.00 95.00 405 ILE A C 1
ATOM 3188 O O . ILE A 1 405 ? -17.980 -0.825 18.223 1.00 95.00 405 ILE A O 1
ATOM 3192 N N . MET A 1 406 ? -16.284 -1.300 19.612 1.00 93.69 406 MET A N 1
ATOM 3193 C CA . MET A 1 406 ? -16.990 -2.338 20.344 1.00 93.69 406 MET A CA 1
ATOM 3194 C C . MET A 1 406 ? -16.377 -2.550 21.727 1.00 93.69 406 MET A C 1
ATOM 3196 O O . MET A 1 406 ? -15.163 -2.479 21.872 1.00 93.69 406 MET A O 1
ATOM 3200 N N . THR A 1 407 ? -17.192 -2.914 22.714 1.00 93.94 407 THR A N 1
ATOM 3201 C CA . THR A 1 407 ? -16.738 -3.410 24.019 1.00 93.94 407 THR A CA 1
ATOM 3202 C C . THR A 1 407 ? -17.188 -4.844 24.262 1.00 93.94 407 THR A C 1
ATOM 3204 O O . THR A 1 407 ? -18.297 -5.247 23.896 1.00 93.94 407 THR A O 1
ATOM 3207 N N . LEU A 1 408 ? -16.310 -5.625 24.891 1.00 93.00 408 LEU A N 1
ATOM 3208 C CA . LEU A 1 408 ? -16.531 -7.020 25.256 1.00 93.00 408 LEU A CA 1
ATOM 3209 C C . LEU A 1 408 ? -16.647 -7.171 26.783 1.00 93.00 408 LEU A C 1
ATOM 3211 O O . LEU A 1 408 ? -15.633 -7.148 27.478 1.00 93.00 408 LEU A O 1
ATOM 3215 N N . PRO A 1 409 ? -17.855 -7.372 27.331 1.00 92.50 409 PRO A N 1
ATOM 3216 C CA . PRO A 1 409 ? -18.038 -7.751 28.726 1.00 92.50 409 PRO A CA 1
ATOM 3217 C C . PRO A 1 409 ? -17.745 -9.233 28.998 1.00 92.50 409 PRO A C 1
ATOM 3219 O O . PRO A 1 409 ? -18.055 -10.133 28.202 1.00 92.50 409 PRO A O 1
ATOM 3222 N N . GLY A 1 410 ? -17.259 -9.516 30.204 1.00 91.75 410 GLY A N 1
ATOM 3223 C CA . GLY A 1 410 ? -17.010 -10.878 30.656 1.00 91.75 410 GLY A CA 1
ATOM 3224 C C . GLY A 1 410 ? -16.759 -11.019 32.153 1.00 91.75 410 GLY A C 1
ATOM 3225 O O . GLY A 1 410 ? -16.892 -10.085 32.942 1.00 91.75 410 GLY A O 1
ATOM 3226 N N . VAL A 1 411 ? -16.417 -12.243 32.553 1.00 91.00 411 VAL A N 1
ATOM 3227 C CA . VAL A 1 411 ? -16.102 -12.608 33.939 1.00 91.00 411 VAL A CA 1
ATOM 3228 C C . VAL A 1 411 ? -14.853 -13.478 33.972 1.00 91.00 411 VAL A C 1
ATOM 3230 O O . VAL A 1 411 ? -14.710 -14.410 33.178 1.00 91.00 411 VAL A O 1
ATOM 3233 N N . ALA A 1 412 ? -13.958 -13.213 34.918 1.00 88.69 412 ALA A N 1
ATOM 3234 C CA . ALA A 1 412 ? -12.831 -14.092 35.198 1.00 88.69 412 ALA A CA 1
ATOM 3235 C C . ALA A 1 412 ? -13.300 -15.370 35.913 1.00 88.69 412 ALA A C 1
ATOM 3237 O O . ALA A 1 412 ? -13.868 -15.328 37.006 1.00 88.69 412 ALA A O 1
ATOM 3238 N N . VAL A 1 413 ? -13.042 -16.529 35.307 1.00 85.06 413 VAL A N 1
ATOM 3239 C CA . VAL A 1 413 ? -13.505 -17.845 35.787 1.00 85.06 413 VAL A CA 1
ATOM 3240 C C . VAL A 1 413 ? -12.371 -18.791 36.182 1.00 85.06 413 VAL A C 1
ATOM 3242 O O . VAL A 1 413 ? -12.625 -19.823 36.806 1.00 85.06 413 VAL A O 1
ATOM 3245 N N . GLY A 1 414 ? -11.125 -18.443 35.868 1.00 68.12 414 GLY A N 1
ATOM 3246 C CA . GLY A 1 414 ? -9.933 -19.188 36.265 1.00 68.12 414 GLY A CA 1
ATOM 3247 C C . GLY A 1 414 ? -9.192 -18.491 37.396 1.00 68.12 414 GLY A C 1
ATOM 3248 O O . GLY A 1 414 ? -9.039 -17.276 37.401 1.00 68.12 414 GLY A O 1
ATOM 3249 N N . GLY A 1 415 ? -8.719 -19.250 38.385 1.00 55.00 415 GLY A N 1
ATOM 3250 C CA . GLY A 1 415 ? -7.821 -18.706 39.404 1.00 55.00 415 GLY A CA 1
ATOM 3251 C C . GLY A 1 415 ? -6.378 -18.715 38.902 1.00 55.00 415 GLY A C 1
ATOM 3252 O O . GLY A 1 415 ? -5.803 -19.797 38.790 1.00 55.00 415 GLY A O 1
ATOM 3253 N N . GLY A 1 416 ? -5.773 -17.549 38.659 1.00 44.97 416 GLY A N 1
ATOM 3254 C CA . GLY A 1 416 ? -4.370 -17.468 38.239 1.00 44.97 416 GLY A CA 1
ATOM 3255 C C . GLY A 1 416 ? -3.704 -16.107 38.466 1.00 44.97 416 GLY A C 1
ATOM 3256 O O . GLY A 1 416 ? -3.806 -15.257 37.600 1.00 44.97 416 GLY A O 1
ATOM 3257 N N . PHE A 1 417 ? -3.024 -16.004 39.621 1.00 39.28 417 PHE A N 1
ATOM 3258 C CA . PHE A 1 417 ? -1.964 -15.084 40.103 1.00 39.28 417 PHE A CA 1
ATOM 3259 C C . PHE A 1 417 ? -1.973 -13.581 39.805 1.00 39.28 417 PHE A C 1
ATOM 3261 O O . PHE A 1 417 ? -1.686 -13.181 38.661 1.00 39.28 417 PHE A O 1
#

Solvent-accessible surface area (backbone atoms only — not comparable to full-atom values): 24804 Å² total; per-residue (Å²): 104,76,47,77,36,52,60,40,83,36,82,43,78,35,91,41,90,56,67,45,52,51,70,66,32,39,35,36,46,93,95,40,83,30,45,41,60,51,33,16,78,73,64,56,45,34,53,82,56,37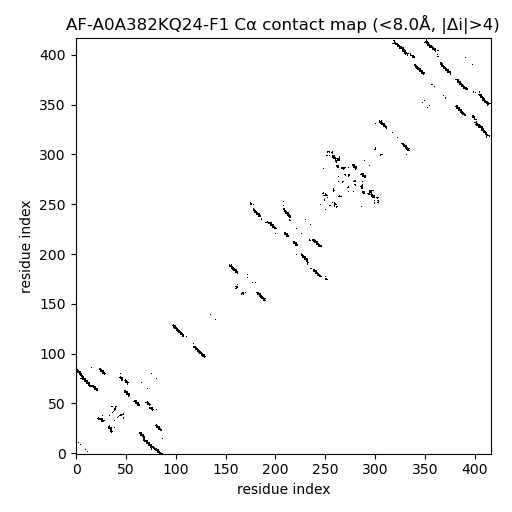,37,33,76,37,79,91,80,72,43,79,42,76,46,73,58,43,55,44,64,46,48,38,35,42,39,26,73,40,62,71,32,31,45,31,46,78,80,82,66,81,76,94,70,86,74,90,59,65,51,44,74,48,75,48,75,49,60,72,81,85,56,70,95,46,60,91,74,62,72,61,51,76,47,77,49,69,44,57,62,82,65,64,100,60,92,42,92,88,77,53,73,92,60,66,79,64,85,79,48,83,82,52,99,60,52,75,46,79,48,61,46,42,94,86,38,94,48,96,69,76,86,74,81,52,60,82,54,54,57,49,69,37,40,43,47,62,51,65,66,75,53,99,86,49,55,52,76,48,71,67,82,90,81,82,87,61,81,55,42,52,42,32,45,34,46,56,95,46,74,40,66,53,69,71,96,51,48,56,51,71,48,44,44,81,52,56,78,37,65,28,31,41,35,42,33,52,39,77,81,32,48,60,26,78,43,95,84,27,29,17,50,62,21,47,56,83,73,48,77,47,59,68,62,18,49,74,75,55,30,38,60,38,83,91,79,68,41,29,31,41,66,74,85,68,33,79,18,67,48,26,54,82,64,56,65,38,79,39,78,44,68,74,87,70,83,82,88,68,52,68,74,36,72,49,66,76,47,52,36,28,33,43,33,75,79,46,59,68,46,63,58,51,75,52,72,49,77,42,50,58,65,42,39,40,75,75,58,72,46,70,32,81,87,51,74,54,49,49,77,47,76,47,81,43,77,44,54,101,88,47,81,48,23,39,41,39,41,37,38,35,61,73,57,96,60,91,81,53,55,34,70,66,44,70,50,30,27,41,24,33,33,24,67,30,86,78,135

Radius of gyration: 35.43 Å; Cα contacts (8 Å, |Δi|>4): 742; chains: 1; bounding box: 58×91×94 Å

Foldseek 3Di:
DKDWDAAFKDKDFAQAPAKDFQQQKWKADPNDTDGLCCCPVPVNQKDNFWWFQDPVVRDIDTDRMDGHRGIIMMHGNHGGMMIDHDHPDPDDDDDPQQKDKDKDKAWDDPPDPCRVVTDIDIDIDIAGSPHDPDDDPPVDDPDPPVVVDCPDVKDKDKAKDQPNDNDPDDDPPPLVPQKGKIWIAIDIDDDQFFFDKDFDDDDDDPPQKFKWKDQAPDIDGCDDPDRIDTGGPVSNPGTIMMMIGGDPCCRQHVDNPFQDQQFAPDFPQDQVVLVVVQWHADPPVRGTGHPPSGHPRDCSCVPHQDWDKDWDPDDDDAAAFRKDWFRFIKTRQNVLDFDQKDKDKDKAQVQFKDWDDKDFDPLLVQKDKDWDWADADPPGRITMIIIMIGGRDPDPDGGRDTTTGMGIIITTHHHDD

Secondary structure (DSSP, 8-state):
-EEEEPSEEEEE----SS-EEGGG-EEEETTEEEEHHIIIIIT-SB-SS-EEEETTTTEEEE-SEE-TT--EEEEESSSSEEEE---------S---S-EEEEEEEE-TT-GGGTTT--EEEEEEEE-TT--SS--BTTB-SS-TTTT-TTSSS-EEEEEEBTTB--S------TT-SEEEEEEEEEE---TT--EEEE----S--TTEEEEEEETTEEEE-SSS--EEEE-TTTTTS-EEEEEEE-GGGSS---TT---TTB-TTT--SHHHHHHTTEEEETTTTEEEESSS------HHHHS---EEE---S-----TT-EEEEEEEEEE-TT---BSEEEEEEEE-TTTEEE---EE-GGGBTEEEEEEEEPPPTT-S-EEEEEEEEE-SS-S--B---EEEEEEEEEE-S---

Mean predicted aligned error: 20.39 Å

pLDDT: mean 75.81, std 14.42, range [36.22, 95.0]

Nearest PDB structures (foldseek):
  2ccl-assembly2_C  TM=7.127E-01  e=4.490E-02  Acetivibrio thermocellus
  1ohz-assembly1_A  TM=6.966E-01  e=6.542E-02  Acetivibrio thermocellus
  4fl4-assembly4_L  TM=6.806E-01  e=1.247E-01  Acetivibrio thermocellus
  4qxl-assembly1_A  TM=2.751E-01  e=6.969E-01  Salmonella enterica

Sequence (417 aa):
PTSTLTQGWNLIGNPLVTPIEINSLIIRYDNMYLSWREASDSLGIISPTPIIYDNENGGHIGASELSAVAGFWVHSFYDDVEISFIPSNPSEENEVSSYWNLSLFAKENNAGTNYDESIGSEIVIGIDEDAKDYFVDGEDQEILPLSGMNIFDHYSELSINNDGQNSLYRDIRDYHDTSITWDLDLEGQYFYDQGVLFSWKFSGDEEPYDYYLNIGENSINMKGDMLSTVVESINLSEDMSITAVLKDEYIGCTNPLADNPNEMANGISDPNTCEYTGGVWEEEEDYCKCANEFCLGGNDADYCEILSLLFPEETLYLNYDEAFDDLPIELVNPLGTPIEGLQFVLEYDATLVQLTDGNLDDSLNGYDILMSFEEPCDDCILSKLSVTIYNITASDELFSGEGEIMTLPGVAVGGGF

Organism: NCBI:txid408172